Protein AF-0000000081334387 (afdb_homodimer)

Sequence (678 aa):
MIPQARALGAFYGLALGDALGMPTQSLSREQVQQRFGTITTLEDAGSDQPIAPNMPAGSITDDTEQAILVGELLVEGQGKIEPGVLAQRLIDWEAVMRAKGSQDLLGPSTKRAIDMVLAGHTPQESGRFGTTNGAAMRITPVGIAADVREPAQFIQAVIQACQVTHNTTLGISSAAAVAAVVSAGINGADLGEALNIGTQIARQAQGHGHWVAGGRISTRISWARTLSVGSGDQALFADLLYELIGTSVASQESVVVSFALAQQVAVGDMNAFEALCLAASLGGDTDTIAAILGAMLGACLGMQCWPEAMIEQVKRVNGLDLQPLVQGLLKIRQAPLPHMIPQARALGAFYGLALGDALGMPTQSLSREQVQQRFGTITTLEDAGSDQPIAPNMPAGSITDDTEQAILVGELLVEGQGKIEPGVLAQRLIDWEAVMRAKGSQDLLGPSTKRAIDMVLAGHTPQESGRFGTTNGAAMRITPVGIAADVREPAQFIQAVIQACQVTHNTTLGISSAAAVAAVVSAGINGADLGEALNIGTQIARQAQGHGHWVAGGRISTRISWARTLSVGSGDQALFADLLYELIGTSVASQESVVVSFALAQQVAVGDMNAFEALCLAASLGGDTDTIAAILGAMLGACLGMQCWPEAMIEQVKRVNGLDLQPLVQGLLKIRQAPLPH

Foldseek 3Di:
DALLLLLCQQLLLLLLLLQLQVQQAQHALVVLCVPPNFRQAFQFRDQVRPQDHGAGGLEGACLNVLLLVLLVQCLVVLRAHDLVVNLVSLVVVVVVCVVVVGPPRDDPQNVQLNVCVVVPDDLQPSQQPAQFCSLQSNLLLLLLQAACVPVVVSLVSSCRSRRRRHQELNHSLLNQLLSQLLNVLSVQDALVVSNVRSLVSSVVSSPTGHYDDDDRQSVLLVVLLPDDDPQPPVVVNLCCLPPPLHCERGSSRLSSSLSSLSSCCRVPSDALSRSSRSLSSSHYRSSSSSSSNSSSNSSNPGNVSDDPVSSVVSCVSHVDDCSVSSVSSNVSNPDPDDD/DALLLLLCQQLLLLLLLLQLQVQQAQHALVVLCVPPNFRQAFQFRDQVRPQDHGAGGLEGACLNVLLLVLLVQCLVVLRAHDLVVNLVSLVVVVVVCVVVVGPPRDDPQNVQLNVCVVVPDDLQPSQQPAQFCSLQSNLLLLLLQAACVPLVVSLVSSCRSRRRRHQELNRSLLNQLLSQLLNVLSVQDALVVSNVSSLVSSVVSSPTGHYDDDDRQSVLLVVLLPDDDPQPPLVVNLCCLPPPLHCERGSSRLSSSLSSLSSCCRVPSDQLSRSSRSLSSSHYRSSSSSSSNSSSNSSNPGNVSDDPVSSVVSCVSHVDDCSVSSVSSNVSNPDDDDD

InterPro domains:
  IPR005502 ADP-ribosylation/Crystallin J1 [PF03747] (9-308)
  IPR036705 ADP-ribosylation/Crystallin J1 superfamily [G3DSA:1.10.4080.10] (4-331)
  IPR036705 ADP-ribosylation/Crystallin J1 superfamily [SSF101478] (4-331)
  IPR050792 ADP-ribosylglycohydrolase-like [PTHR16222] (4-315)

Organism: NCBI:txid2813360

Radius of gyration: 25.05 Å; Cα contacts (8 Å, |Δi|>4): 1599; chains: 2; bounding box: 57×74×57 Å

Nearest PDB structures (foldseek):
  2woc-assembly3_C  TM=8.599E-01  e=6.377E-13  Rhodospirillum rubrum
  2woe-assembly3_C  TM=8.646E-01  e=2.860E-12  Rhodospirillum rubrum
  3o5t-assembly1_A  TM=8.499E-01  e=1.320E-12  Azospirillum brasilense
  6hh4-assembly2_B  TM=7.533E-01  e=2.250E-10  Latimeria chalumnae
  6g1p-assembly1_A  TM=7.304E-01  e=6.403E-10  Latimeria chalumnae

pLDDT: mean 95.75, std 7.08, range [42.75, 99.0]

Secondary structure (DSSP, 8-state):
--HHHHHHHHHHHHHHHHHHHGGGTTB-HHHHHHHHSS--S--PPPTT-SSSTTPPTT---HHHHHHHHHHHHHHHTTT---HHHHHHHHHHHHHHHHHTT--S-S-HHHHHHHHHHHTT--HHHHTTT--BTHHHHT-HHHHHHS-TTSHHHHHHHHHHHHTTT--BHHHHHHHHHHHHHHHHHHTT--HHHHHHHHHHHHHHHTTSSB---S--HHHHHHHHTT---STT-HHHHHHIIIIII--SSBHHHHHHHHHHHHHHHHTTSS-HHHHHHHHHHS-BSHHHHHHHHHHHHHHHH-GGGS-HHHHHHHHHHHT---HHHHHHHHHHHHSPP--/--HHHHHHHHHHHHHHHHHHHGGGTTB-HHHHHHHHSS--S--PPPTT-SSSTTPPTT---HHHHHHHHHHHHHHHTTT---HHHHHHHHHHHHHHHHHTT--S-S-HHHHHHHHHHHTT--HHHHTTT--BTHHHHT-HHHHHHS-TTSHHHHHHHHHHHHTTT--BHHHHHHHHHHHHHHHHHHTT--HHHHHHHHHHHHHHHTTSSB---S--HHHHHHHHTT---STT-HHHHHHIIIIII--SSBHHHHHHHHHHHHHHHHTTSS-HHHHHHHHHHS-BSHHHHHHHHHHHHHHHH-GGGS-HHHHHHHHHHHT---HHHHHHHHHHHHSPP--

Structure (mmCIF, N/CA/C/O backbone):
data_AF-0000000081334387-model_v1
#
loop_
_entity.id
_entity.type
_entity.pdbx_description
1 polymer 'ADP-ribosylglycohydrolase family protein'
#
loop_
_atom_site.group_PDB
_atom_site.id
_atom_site.type_symbol
_atom_site.label_atom_id
_atom_site.label_alt_id
_atom_site.label_comp_id
_atom_site.label_asym_id
_atom_site.label_entity_id
_atom_site.label_seq_id
_atom_site.pdbx_PDB_ins_code
_atom_site.Cartn_x
_atom_site.Cartn_y
_atom_site.Cartn_z
_atom_site.occupancy
_atom_site.B_iso_or_equiv
_atom_site.auth_seq_id
_atom_site.auth_comp_id
_atom_site.auth_asym_id
_atom_site.auth_atom_id
_atom_site.pdbx_PDB_model_num
ATOM 1 N N . MET A 1 1 ? 4.277 38.281 3.23 1 86.94 1 MET A N 1
ATOM 2 C CA . MET A 1 1 ? 3.693 37.594 4.387 1 86.94 1 MET A CA 1
ATOM 3 C C . MET A 1 1 ? 4.777 37.188 5.379 1 86.94 1 MET A C 1
ATOM 5 O O . MET A 1 1 ? 5.836 36.719 4.98 1 86.94 1 MET A O 1
ATOM 9 N N . ILE A 1 2 ? 4.5 37.406 6.652 1 90.62 2 ILE A N 1
ATOM 10 C CA . ILE A 1 2 ? 5.523 37.156 7.656 1 90.62 2 ILE A CA 1
ATOM 11 C C . ILE A 1 2 ? 5.5 35.656 8.047 1 90.62 2 ILE A C 1
ATOM 13 O O . ILE A 1 2 ? 4.473 35 7.902 1 90.62 2 ILE A O 1
ATOM 17 N N . PRO A 1 3 ? 6.621 35.125 8.469 1 94.44 3 PRO A N 1
ATOM 18 C CA . PRO A 1 3 ? 6.73 33.719 8.812 1 94.44 3 PRO A CA 1
ATOM 19 C C . PRO A 1 3 ? 5.668 33.25 9.812 1 94.44 3 PRO A C 1
ATOM 21 O O . PRO A 1 3 ? 5.16 32.156 9.719 1 94.44 3 PRO A O 1
ATOM 24 N N . GLN A 1 4 ? 5.32 34.094 10.703 1 95.75 4 GLN A N 1
ATOM 25 C CA . GLN A 1 4 ? 4.328 33.75 11.711 1 95.75 4 GLN A CA 1
ATOM 26 C C . GLN A 1 4 ? 2.975 33.438 11.07 1 95.75 4 GLN A C 1
ATOM 28 O O . GLN A 1 4 ? 2.299 32.5 11.453 1 95.75 4 GLN A O 1
ATOM 33 N N . ALA A 1 5 ? 2.551 34.281 10.164 1 96.56 5 ALA A N 1
ATOM 34 C CA . ALA A 1 5 ? 1.28 34.094 9.477 1 96.56 5 ALA A CA 1
ATOM 35 C C . ALA A 1 5 ? 1.291 32.781 8.672 1 96.56 5 ALA A C 1
ATOM 37 O O . ALA A 1 5 ? 0.27 32.094 8.57 1 96.56 5 ALA A O 1
ATOM 38 N N . ARG A 1 6 ? 2.443 32.438 8.062 1 98.38 6 ARG A N 1
ATOM 39 C CA . ARG A 1 6 ? 2.6 31.219 7.297 1 98.38 6 ARG A CA 1
ATOM 40 C C . ARG A 1 6 ? 2.588 30 8.211 1 98.38 6 ARG A C 1
ATOM 42 O O . ARG A 1 6 ? 1.948 28.984 7.902 1 98.38 6 ARG A O 1
ATOM 49 N N . ALA A 1 7 ? 3.299 30.141 9.312 1 98.81 7 ALA A N 1
ATOM 50 C CA . ALA A 1 7 ? 3.354 29.047 10.273 1 98.81 7 ALA A CA 1
ATOM 51 C C . ALA A 1 7 ? 1.979 28.766 10.875 1 98.81 7 ALA A C 1
ATOM 53 O O . ALA A 1 7 ? 1.582 27.609 11.039 1 98.81 7 ALA A O 1
ATOM 54 N N . LEU A 1 8 ? 1.28 29.859 11.227 1 98.75 8 LEU A N 1
ATOM 55 C CA . LEU A 1 8 ? -0.081 29.703 11.727 1 98.75 8 LEU A CA 1
ATOM 56 C C . LEU A 1 8 ? -0.999 29.156 10.648 1 98.75 8 LEU A C 1
ATOM 58 O O . LEU A 1 8 ? -1.873 28.328 10.93 1 98.75 8 LEU A O 1
ATOM 62 N N . GLY A 1 9 ? -0.82 29.641 9.391 1 98.81 9 GLY A N 1
ATOM 63 C CA . GLY A 1 9 ? -1.567 29.078 8.273 1 98.81 9 GLY A CA 1
ATOM 64 C C . GLY A 1 9 ? -1.376 27.594 8.102 1 98.81 9 GLY A C 1
ATOM 65 O O . GLY A 1 9 ? -2.332 26.859 7.812 1 98.81 9 GLY A O 1
ATOM 66 N N . ALA A 1 10 ? -0.132 27.141 8.289 1 98.94 10 ALA A N 1
ATOM 67 C CA . ALA A 1 10 ? 0.186 25.719 8.164 1 98.94 10 ALA A CA 1
ATOM 68 C C . ALA A 1 10 ? -0.495 24.906 9.266 1 98.94 10 ALA A C 1
ATOM 70 O O . ALA A 1 10 ? -1.16 23.906 8.984 1 98.94 10 ALA A O 1
ATOM 71 N N . PHE A 1 11 ? -0.316 25.328 10.508 1 98.94 11 PHE A N 1
ATOM 72 C CA . PHE A 1 11 ? -0.766 24.531 11.641 1 98.94 11 PHE A CA 1
ATOM 73 C C . PHE A 1 11 ? -2.285 24.562 11.75 1 98.94 11 PHE A C 1
ATOM 75 O O . PHE A 1 11 ? -2.914 23.531 12.008 1 98.94 11 PHE A O 1
ATOM 82 N N . TYR A 1 12 ? -2.912 25.734 11.578 1 98.94 12 TYR A N 1
ATOM 83 C CA . TYR A 1 12 ? -4.371 25.797 11.578 1 98.94 12 TYR A CA 1
ATOM 84 C C . TYR A 1 12 ? -4.945 25.156 10.32 1 98.94 12 TYR A C 1
ATOM 86 O O . TYR A 1 12 ? -6.051 24.625 10.344 1 98.94 12 TYR A O 1
ATOM 94 N N . GLY A 1 13 ? -4.195 25.234 9.18 1 98.94 13 GLY A N 1
ATOM 95 C CA . GLY A 1 13 ? -4.602 24.484 8 1 98.94 13 GLY A CA 1
ATOM 96 C C . GLY A 1 13 ? -4.645 22.984 8.234 1 98.94 13 GLY A C 1
ATOM 97 O O . GLY A 1 13 ? -5.559 22.312 7.762 1 98.94 13 GLY A O 1
ATOM 98 N N . LEU A 1 14 ? -3.607 22.453 8.93 1 98.94 14 LEU A N 1
ATOM 99 C CA . LEU A 1 14 ? -3.605 21.047 9.344 1 98.94 14 LEU A CA 1
ATOM 100 C C . LEU A 1 14 ? -4.855 20.719 10.156 1 98.94 14 LEU A C 1
ATOM 102 O O . LEU A 1 14 ? -5.547 19.75 9.867 1 98.94 14 LEU A O 1
ATOM 106 N N . ALA A 1 15 ? -5.148 21.562 11.117 1 98.94 15 ALA A N 1
ATOM 107 C CA . ALA A 1 15 ? -6.289 21.328 12 1 98.94 15 ALA A CA 1
ATOM 108 C C . ALA A 1 15 ? -7.605 21.406 11.234 1 98.94 15 ALA A C 1
ATOM 110 O O . ALA A 1 15 ? -8.523 20.625 11.477 1 98.94 15 ALA A O 1
ATOM 111 N N . LEU A 1 16 ? -7.715 22.422 10.375 1 98.94 16 LEU A N 1
ATOM 112 C CA . LEU A 1 16 ? -8.93 22.578 9.586 1 98.94 16 LEU A CA 1
ATOM 113 C C . LEU A 1 16 ? -9.148 21.375 8.68 1 98.94 16 LEU A C 1
ATOM 115 O O . LEU A 1 16 ? -10.258 20.844 8.594 1 98.94 16 LEU A O 1
ATOM 119 N N . GLY A 1 17 ? -8.102 20.953 7.93 1 98.94 17 GLY A N 1
ATOM 120 C CA . GLY A 1 17 ? -8.203 19.766 7.105 1 98.94 17 GLY A CA 1
ATOM 121 C C . GLY A 1 17 ? -8.602 18.531 7.891 1 98.94 17 GLY A C 1
ATOM 122 O O . GLY A 1 17 ? -9.469 17.766 7.465 1 98.94 17 GLY A O 1
ATOM 123 N N . ASP A 1 18 ? -7.953 18.359 9.055 1 98.81 18 ASP A N 1
ATOM 124 C CA . ASP A 1 18 ? -8.258 17.266 9.984 1 98.81 18 ASP A CA 1
ATOM 125 C C . ASP A 1 18 ? -9.742 17.266 10.352 1 98.81 18 ASP A C 1
ATOM 127 O O . ASP A 1 18 ? -10.422 16.25 10.211 1 98.81 18 ASP A O 1
ATOM 131 N N . ALA A 1 19 ? -10.195 18.406 10.703 1 98.81 19 ALA A N 1
ATOM 132 C CA . ALA A 1 19 ? -11.57 18.547 11.156 1 98.81 19 ALA A CA 1
ATOM 133 C C . ALA A 1 19 ? -12.555 18.328 10.016 1 98.81 19 ALA A C 1
ATOM 135 O O . ALA A 1 19 ? -13.641 17.766 10.211 1 98.81 19 ALA A O 1
ATOM 136 N N . LEU A 1 20 ? -12.273 18.812 8.828 1 98.88 20 LEU A N 1
ATOM 137 C CA . LEU A 1 20 ? -13.133 18.625 7.664 1 98.88 20 LEU A CA 1
ATOM 138 C C . LEU A 1 20 ? -13.234 17.141 7.309 1 98.88 20 LEU A C 1
ATOM 140 O O . LEU A 1 20 ? -14.297 16.672 6.891 1 98.88 20 LEU A O 1
ATOM 144 N N . GLY A 1 21 ? -12.109 16.438 7.457 1 98.75 21 GLY A N 1
ATOM 145 C CA . GLY A 1 21 ? -12.062 15.047 7.047 1 98.75 21 GLY A CA 1
ATOM 146 C C . GLY A 1 21 ? -12.461 14.086 8.148 1 98.75 21 GLY A C 1
ATOM 147 O O . GLY A 1 21 ? -12.648 12.891 7.906 1 98.75 21 GLY A O 1
ATOM 148 N N . MET A 1 22 ? -12.641 14.516 9.383 1 98.12 22 MET A N 1
ATOM 149 C CA . MET A 1 22 ? -12.938 13.711 10.57 1 98.12 22 MET A CA 1
ATOM 150 C C . MET A 1 22 ? -14.242 12.938 10.391 1 98.12 22 MET A C 1
ATOM 152 O O . MET A 1 22 ? -14.281 11.719 10.586 1 98.12 22 MET A O 1
ATOM 156 N N . PRO A 1 23 ? -15.336 13.516 9.906 1 98.25 23 PRO A N 1
ATOM 157 C CA . PRO A 1 23 ? -16.594 12.773 9.844 1 98.25 23 PRO A CA 1
ATOM 158 C C . PRO A 1 23 ? -16.578 11.672 8.781 1 98.25 23 PRO A C 1
ATOM 160 O O . PRO A 1 23 ? -17.344 10.711 8.875 1 98.25 23 PRO A O 1
ATOM 163 N N . THR A 1 24 ? -15.695 11.812 7.789 1 98.44 24 THR A N 1
ATOM 164 C CA . THR A 1 24 ? -15.75 10.914 6.645 1 98.44 24 THR A CA 1
ATOM 165 C C . THR A 1 24 ? -14.609 9.898 6.695 1 98.44 24 THR A C 1
ATOM 167 O O . THR A 1 24 ? -14.531 9 5.855 1 98.44 24 THR A O 1
ATOM 170 N N . GLN A 1 25 ? -13.711 10.039 7.68 1 97.56 25 GLN A N 1
ATOM 171 C CA . GLN A 1 25 ? -12.555 9.148 7.723 1 97.56 25 GLN A CA 1
ATOM 172 C C . GLN A 1 25 ? -12.992 7.688 7.809 1 97.56 25 GLN A C 1
ATOM 174 O O . GLN A 1 25 ? -13.977 7.367 8.477 1 97.56 25 GLN A O 1
ATOM 179 N N . SER A 1 26 ? -12.312 6.766 7.059 1 96.25 26 SER A N 1
ATOM 180 C CA . SER A 1 26 ? -12.484 5.316 7.047 1 96.25 26 SER A CA 1
ATOM 181 C C . SER A 1 26 ? -13.805 4.918 6.402 1 96.25 26 SER A C 1
ATOM 183 O O . SER A 1 26 ? -14.203 3.752 6.465 1 96.25 26 SER A O 1
ATOM 185 N N . LEU A 1 27 ? -14.547 5.887 5.844 1 97.56 27 LEU A N 1
ATOM 186 C CA . LEU A 1 27 ? -15.719 5.559 5.035 1 97.56 27 LEU A CA 1
ATOM 187 C C . LEU A 1 27 ? -15.336 5.398 3.566 1 97.56 27 LEU A C 1
ATOM 189 O O . LEU A 1 27 ? -14.406 6.051 3.086 1 97.56 27 LEU A O 1
ATOM 193 N N . SER A 1 28 ? -16.047 4.52 2.879 1 97.44 28 SER A N 1
ATOM 194 C CA . SER A 1 28 ? -15.891 4.438 1.432 1 97.44 28 SER A CA 1
ATOM 195 C C . SER A 1 28 ? -16.406 5.695 0.746 1 97.44 28 SER A C 1
ATOM 197 O O . SER A 1 28 ? -17.188 6.457 1.335 1 97.44 28 SER A O 1
ATOM 199 N N . ARG A 1 29 ? -15.969 5.914 -0.414 1 96.94 29 ARG A N 1
ATOM 200 C CA . ARG A 1 29 ? -16.438 7.059 -1.188 1 96.94 29 ARG A CA 1
ATOM 201 C C . ARG A 1 29 ? -17.953 7.023 -1.345 1 96.94 29 ARG A C 1
ATOM 203 O O . ARG A 1 29 ? -18.609 8.062 -1.289 1 96.94 29 ARG A O 1
ATOM 210 N N . GLU A 1 30 ? -18.516 5.863 -1.576 1 96.25 30 GLU A N 1
ATOM 211 C CA . GLU A 1 30 ? -19.969 5.699 -1.706 1 96.25 30 GLU A CA 1
ATOM 212 C C . GLU A 1 30 ? -20.688 6.105 -0.423 1 96.25 30 GLU A C 1
ATOM 214 O O . GLU A 1 30 ? -21.719 6.773 -0.47 1 96.25 30 GLU A O 1
ATOM 219 N N . GLN A 1 31 ? -20.172 5.727 0.691 1 97.19 31 GLN A N 1
ATOM 220 C CA . GLN A 1 31 ? -20.75 6.09 1.979 1 97.19 31 GLN A CA 1
ATOM 221 C C . GLN A 1 31 ? -20.688 7.598 2.207 1 97.19 31 GLN A C 1
ATOM 223 O O . GLN A 1 31 ? -21.641 8.195 2.719 1 97.19 31 GLN A O 1
ATOM 228 N N . VAL A 1 32 ? -19.578 8.203 1.827 1 98.19 32 VAL A N 1
ATOM 229 C CA . VAL A 1 32 ? -19.406 9.648 1.978 1 98.19 32 VAL A CA 1
ATOM 230 C C . VA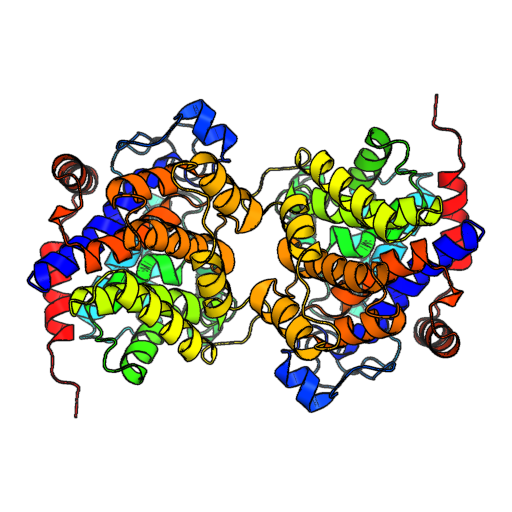L A 1 32 ? -20.438 10.375 1.127 1 98.19 32 VAL A C 1
ATOM 232 O O . VAL A 1 32 ? -21.094 11.312 1.598 1 98.19 32 VAL A O 1
ATOM 235 N N . GLN A 1 33 ? -20.562 9.953 -0.099 1 97.25 33 GLN A N 1
ATOM 236 C CA . GLN A 1 33 ? -21.516 10.562 -1.009 1 97.25 33 GLN A CA 1
ATOM 237 C C . GLN A 1 33 ? -22.953 10.422 -0.479 1 97.25 33 GLN A C 1
ATOM 239 O O . GLN A 1 33 ? -23.734 11.359 -0.552 1 97.25 33 GLN A O 1
ATOM 244 N N . GLN A 1 34 ? -23.281 9.289 0.038 1 97.06 34 GLN A N 1
ATOM 245 C CA . GLN A 1 34 ? -24.625 9.008 0.531 1 97.06 34 GLN A CA 1
ATOM 246 C C . GLN A 1 34 ? -24.938 9.836 1.771 1 97.06 34 GLN A C 1
ATOM 248 O O . GLN A 1 34 ? -26.062 10.336 1.923 1 97.06 34 GLN A O 1
ATOM 253 N N . ARG A 1 35 ? -23.984 9.992 2.584 1 96.31 35 ARG A N 1
ATOM 254 C CA . ARG A 1 35 ? -24.234 10.586 3.895 1 96.31 35 ARG A CA 1
ATOM 255 C C . ARG A 1 35 ? -24.062 12.102 3.857 1 96.31 35 ARG A C 1
ATOM 257 O O . ARG A 1 35 ? -24.766 12.828 4.566 1 96.31 35 ARG A O 1
ATOM 264 N N . PHE A 1 36 ? -23.094 12.508 3.031 1 97.44 36 PHE A N 1
ATOM 265 C CA . PHE A 1 36 ? -22.703 13.906 3.137 1 97.44 36 PHE A CA 1
ATOM 266 C C . PHE A 1 36 ? -22.781 14.594 1.778 1 97.44 36 PHE A C 1
ATOM 268 O O . PHE A 1 36 ? -22.828 15.82 1.7 1 97.44 36 PHE A O 1
ATOM 275 N N . GLY A 1 37 ? -22.891 13.773 0.671 1 96.44 37 GLY A N 1
ATOM 276 C CA . GLY A 1 37 ? -22.625 14.352 -0.637 1 96.44 37 GLY A CA 1
ATOM 277 C C . GLY A 1 37 ? -21.203 14.828 -0.802 1 96.44 37 GLY A C 1
ATOM 278 O O . GLY A 1 37 ? -20.281 14.023 -0.964 1 96.44 37 GLY A O 1
ATOM 279 N N . THR A 1 38 ? -21.016 16.109 -0.663 1 96.56 38 THR A N 1
ATOM 280 C CA . THR A 1 38 ? -19.688 16.719 -0.679 1 96.56 38 THR A CA 1
ATOM 281 C C . THR A 1 38 ? -19.453 17.531 0.585 1 96.56 38 THR A C 1
ATOM 283 O O . THR A 1 38 ? -20.359 18.266 1.036 1 96.56 38 THR A O 1
ATOM 286 N N . ILE A 1 39 ? -18.312 17.375 1.142 1 98.5 39 ILE A N 1
ATOM 287 C CA . ILE A 1 39 ? -17.969 18.156 2.32 1 98.5 39 ILE A CA 1
ATOM 288 C C . ILE A 1 39 ? -17.609 19.578 1.902 1 98.5 39 ILE A C 1
ATOM 290 O O . ILE A 1 39 ? -16.656 19.797 1.142 1 98.5 39 ILE A O 1
ATOM 294 N N . THR A 1 40 ? -18.359 20.547 2.318 1 98.25 40 THR A N 1
ATOM 295 C CA . THR A 1 40 ? -18.062 21.938 2.018 1 98.25 40 THR A CA 1
ATOM 296 C C . THR A 1 40 ? -18.047 22.781 3.295 1 98.25 40 THR A C 1
ATOM 298 O O . THR A 1 40 ? -17.828 23.984 3.246 1 98.25 40 THR A O 1
ATOM 301 N N . THR A 1 41 ? -18.344 22.141 4.414 1 98.56 41 THR A N 1
ATOM 302 C CA . THR A 1 41 ? -18.312 22.75 5.734 1 98.56 41 THR A CA 1
ATOM 303 C C . THR A 1 41 ? -17.953 21.734 6.809 1 98.56 41 THR A C 1
ATOM 305 O O . THR A 1 41 ? -17.766 20.547 6.508 1 98.56 41 THR A O 1
ATOM 308 N N . LEU A 1 42 ? -17.797 22.203 8.008 1 98.81 42 LEU A N 1
ATOM 309 C CA . LEU A 1 42 ? -17.547 21.297 9.125 1 98.81 42 LEU A CA 1
ATOM 310 C C . LEU A 1 42 ? -18.812 20.5 9.484 1 98.81 42 LEU A C 1
ATOM 312 O O . LEU A 1 42 ? -19.891 21.078 9.609 1 98.81 42 LEU A O 1
ATOM 316 N N . GLU A 1 43 ? -18.703 19.203 9.531 1 98.69 43 GLU A N 1
ATOM 317 C CA . GLU A 1 43 ? -19.844 18.328 9.766 1 98.69 43 GLU A CA 1
ATOM 318 C C . GLU A 1 43 ? -19.641 17.484 11.016 1 98.69 43 GLU A C 1
ATOM 320 O O . GLU A 1 43 ? -18.5 17.141 11.359 1 98.69 43 GLU A O 1
ATOM 325 N N . ASP A 1 44 ? -20.75 17.125 11.633 1 98.19 44 ASP A N 1
ATOM 326 C CA . ASP A 1 44 ? -20.734 16.141 12.711 1 98.19 44 ASP A CA 1
ATOM 327 C C . ASP A 1 44 ? -20.406 14.75 12.18 1 98.19 44 ASP A C 1
ATOM 329 O O . ASP A 1 44 ? -20.781 14.406 11.055 1 98.19 44 ASP A O 1
ATOM 333 N N . ALA A 1 45 ? -19.703 14 12.992 1 96.31 45 ALA A N 1
ATOM 334 C CA . ALA A 1 45 ? -19.594 12.57 12.695 1 96.31 45 ALA A CA 1
ATOM 335 C C . ALA A 1 45 ? -20.844 11.828 13.133 1 96.31 45 ALA A C 1
ATOM 337 O O . ALA A 1 45 ? -21.422 12.117 14.188 1 96.31 45 ALA A O 1
ATOM 338 N N . GLY A 1 46 ? -21.328 10.992 12.312 1 94.62 46 GLY A N 1
ATOM 339 C CA . GLY A 1 46 ? -22.484 10.172 12.664 1 94.62 46 GLY A CA 1
ATOM 340 C C . GLY A 1 46 ? -22.172 9.164 13.758 1 94.62 46 GLY A C 1
ATOM 341 O O . GLY A 1 46 ? -21.016 8.898 14.062 1 94.62 46 GLY A O 1
ATOM 342 N N . SER A 1 47 ? -23.234 8.523 14.344 1 94.12 47 SER A N 1
ATOM 343 C CA . SER A 1 47 ? -23.109 7.543 15.422 1 94.12 47 SER A CA 1
ATOM 344 C C . SER A 1 47 ? -22.422 6.27 14.93 1 94.12 47 SER A C 1
ATOM 346 O O . SER A 1 47 ? -21.828 5.535 15.727 1 94.12 47 SER A O 1
ATOM 348 N N . ASP A 1 48 ? -22.469 6.07 13.688 1 92.5 48 ASP A N 1
ATOM 349 C CA . ASP A 1 48 ? -21.922 4.84 13.117 1 92.5 48 ASP A CA 1
ATOM 350 C C . ASP A 1 48 ? -20.547 5.078 12.508 1 92.5 48 ASP A C 1
ATOM 352 O O . ASP A 1 48 ? -20.016 4.207 11.828 1 92.5 48 ASP A O 1
ATOM 356 N N . GLN A 1 49 ? -20.031 6.281 12.703 1 93.5 49 GLN A N 1
ATOM 357 C CA . GLN A 1 49 ? -18.672 6.523 12.234 1 93.5 49 GLN A CA 1
ATOM 358 C C . GLN A 1 49 ? -17.672 5.586 12.914 1 93.5 49 GLN A C 1
ATOM 360 O O . GLN A 1 49 ? -17.641 5.504 14.148 1 93.5 49 GLN A O 1
ATOM 365 N N . PRO A 1 50 ? -16.859 4.93 12.195 1 90.06 50 PRO A N 1
ATOM 366 C CA . PRO A 1 50 ? -16.078 3.816 12.742 1 90.06 50 PRO A CA 1
ATOM 367 C C . PRO A 1 50 ? -15 4.277 13.719 1 90.06 50 PRO A C 1
ATOM 369 O O . PRO A 1 50 ? -14.648 3.539 14.648 1 90.06 50 PRO A O 1
ATOM 372 N N . ILE A 1 51 ? -14.477 5.426 13.578 1 89.38 51 ILE A N 1
ATOM 373 C CA . ILE A 1 51 ? -13.305 5.855 14.344 1 89.38 51 ILE A CA 1
ATOM 374 C C . ILE A 1 51 ? -13.711 6.945 15.336 1 89.38 51 ILE A C 1
ATOM 376 O O . ILE A 1 51 ? -13.242 6.969 16.469 1 89.38 51 ILE A O 1
ATOM 380 N N . ALA A 1 52 ? -14.578 7.836 14.852 1 88.75 52 ALA A N 1
ATOM 381 C CA . ALA A 1 52 ? -14.938 9.023 15.617 1 88.75 52 ALA A CA 1
ATOM 382 C C . ALA A 1 52 ? -16.453 9.148 15.758 1 88.75 52 ALA A C 1
ATOM 384 O O . ALA A 1 52 ? -17.031 10.164 15.375 1 88.75 52 ALA A O 1
ATOM 385 N N . PRO A 1 53 ? -17.062 8.18 16.375 1 92.19 53 PRO A N 1
ATOM 386 C CA . PRO A 1 53 ? -18.516 8.227 16.484 1 92.19 53 PRO A CA 1
ATOM 387 C C . PRO A 1 53 ? -19 9.414 17.312 1 92.19 53 PRO A C 1
ATOM 389 O O . PRO A 1 53 ? -18.516 9.641 18.422 1 92.19 53 PRO A O 1
ATOM 392 N N . ASN A 1 54 ? -19.875 10.219 16.734 1 93.88 54 ASN A N 1
ATOM 393 C CA . ASN A 1 54 ? -20.641 11.273 17.406 1 93.88 54 ASN A CA 1
ATOM 394 C C . ASN A 1 54 ? -19.766 12.484 17.719 1 93.88 54 ASN A C 1
ATOM 396 O O . ASN A 1 54 ? -20.125 13.312 18.547 1 93.88 54 ASN A O 1
ATOM 400 N N . MET A 1 55 ? -18.641 12.586 17.078 1 95.19 55 MET A N 1
ATOM 401 C CA . MET A 1 55 ? -17.812 13.766 17.297 1 95.19 55 MET A CA 1
ATOM 402 C C . MET A 1 55 ? -18.422 15 16.656 1 95.19 55 MET A C 1
ATOM 404 O O . MET A 1 55 ? -18.891 14.945 15.508 1 95.19 55 MET A O 1
ATOM 408 N N . PRO A 1 56 ? -18.438 16.094 17.359 1 97.5 56 PRO A N 1
ATOM 409 C CA . PRO A 1 56 ? -19.062 17.312 16.828 1 97.5 56 PRO A CA 1
ATOM 410 C C . PRO A 1 56 ? -18.266 17.922 15.672 1 97.5 56 PRO A C 1
ATOM 412 O O . PRO A 1 56 ? -17.062 17.734 15.578 1 97.5 56 PRO A O 1
ATOM 415 N N . ALA A 1 57 ? -18.969 18.703 14.859 1 98.56 57 ALA A N 1
ATOM 416 C CA . ALA A 1 57 ? -18.359 19.453 13.758 1 98.56 57 ALA A CA 1
ATOM 417 C C . ALA A 1 57 ? -17.219 20.328 14.25 1 98.56 57 ALA A C 1
ATOM 419 O O . ALA A 1 57 ? -17.359 21.047 15.242 1 98.56 57 ALA A O 1
ATOM 420 N N . GLY A 1 58 ? -16.031 20.156 13.594 1 98.56 58 GLY A N 1
ATOM 421 C CA . GLY A 1 58 ? -14.875 20.969 13.953 1 98.56 58 GLY A CA 1
ATOM 422 C C . GLY A 1 58 ? -13.883 20.234 14.836 1 98.56 58 GLY A C 1
ATOM 423 O O . GLY A 1 58 ? -12.812 20.766 15.141 1 98.56 58 GLY A O 1
ATOM 424 N N . SER A 1 59 ? -14.203 18.969 15.195 1 97.75 59 SER A N 1
ATOM 425 C CA . SER A 1 59 ? -13.32 18.203 16.062 1 97.75 59 SER A CA 1
ATOM 426 C C . SER A 1 59 ? -12.07 17.75 15.312 1 97.75 59 SER A C 1
ATOM 428 O O . SER A 1 59 ? -12.148 17.344 14.148 1 97.75 59 SER A O 1
ATOM 430 N N . ILE A 1 60 ? -10.977 17.812 16 1 97.31 60 ILE A N 1
ATOM 431 C CA . ILE A 1 60 ? -9.719 17.328 15.453 1 97.31 60 ILE A CA 1
ATOM 432 C C . ILE A 1 60 ? -9.508 15.867 15.875 1 97.31 60 ILE A C 1
ATOM 434 O O . ILE A 1 60 ? -10.211 15.359 16.75 1 97.31 60 ILE A O 1
ATOM 438 N N . THR A 1 61 ? -8.648 15.18 15.234 1 95.62 61 THR A N 1
ATOM 439 C CA . THR A 1 61 ? -8.32 13.781 15.5 1 95.62 61 THR A CA 1
ATOM 440 C C . THR A 1 61 ? -6.859 13.648 15.922 1 95.62 61 THR A C 1
ATOM 442 O O . THR A 1 61 ? -6.254 14.602 16.406 1 95.62 61 THR A O 1
ATOM 445 N N . ASP A 1 62 ? -6.281 12.414 15.844 1 95.56 62 ASP A N 1
ATOM 446 C CA . ASP A 1 62 ? -4.887 12.164 16.203 1 95.56 62 ASP A CA 1
ATOM 447 C C . ASP A 1 62 ? -3.941 12.961 15.297 1 95.56 62 ASP A C 1
ATOM 449 O O . ASP A 1 62 ? -2.838 13.312 15.719 1 95.56 62 ASP A O 1
ATOM 453 N N . ASP A 1 63 ? -4.395 13.367 14.117 1 97.44 63 ASP A N 1
ATOM 454 C CA . ASP A 1 63 ? -3.545 14.117 13.195 1 97.44 63 ASP A CA 1
ATOM 455 C C . ASP A 1 63 ? -3.053 15.414 13.82 1 97.44 63 ASP A C 1
ATOM 457 O O . ASP A 1 63 ? -1.849 15.672 13.867 1 97.44 63 ASP A O 1
ATOM 461 N N . THR A 1 64 ? -3.973 16.203 14.258 1 98.38 64 THR A N 1
ATOM 462 C CA . THR A 1 64 ? -3.621 17.469 14.875 1 98.38 64 THR A CA 1
ATOM 463 C C . THR A 1 64 ? -3.049 17.266 16.266 1 98.38 64 THR A C 1
ATOM 465 O O . THR A 1 64 ? -2.078 17.906 16.656 1 98.38 64 THR A O 1
ATOM 468 N N . GLU A 1 65 ? -3.658 16.375 17.047 1 96.94 65 GLU A N 1
ATOM 469 C CA . GLU A 1 65 ? -3.223 16.141 18.422 1 96.94 65 GLU A CA 1
ATOM 470 C C . GLU A 1 65 ? -1.766 15.688 18.469 1 96.94 65 GLU A C 1
ATOM 472 O O . GLU A 1 65 ? -0.992 16.156 19.297 1 96.94 65 GLU A O 1
ATOM 477 N N . GLN A 1 66 ? -1.43 14.781 17.625 1 97.56 66 GLN A N 1
ATOM 478 C CA . GLN A 1 66 ? -0.052 14.305 17.641 1 97.56 66 GLN A CA 1
ATOM 479 C C . GLN A 1 66 ? 0.897 15.336 17.031 1 97.56 66 GLN A C 1
ATOM 481 O O . GLN A 1 66 ? 2.072 15.398 17.406 1 97.56 66 GLN A O 1
ATOM 486 N N . ALA A 1 67 ? 0.448 16.156 16.078 1 98.75 67 ALA A N 1
ATOM 487 C CA . ALA A 1 67 ? 1.273 17.266 15.602 1 98.75 67 ALA A CA 1
ATOM 488 C C . ALA A 1 67 ? 1.599 18.219 16.75 1 98.75 67 ALA A C 1
ATOM 490 O O . ALA A 1 67 ? 2.732 18.703 16.859 1 98.75 67 ALA A O 1
ATOM 491 N N . ILE A 1 68 ? 0.58 18.516 17.578 1 98.75 68 ILE A N 1
ATOM 492 C CA . ILE A 1 68 ? 0.786 19.359 18.734 1 98.75 68 ILE A CA 1
ATOM 493 C C . ILE A 1 68 ? 1.803 18.719 19.672 1 98.75 68 ILE A C 1
ATOM 495 O O . ILE A 1 68 ? 2.719 19.375 20.172 1 98.75 68 ILE A O 1
ATOM 499 N N . LEU A 1 69 ? 1.651 17.406 19.891 1 98.19 69 LEU A N 1
ATOM 500 C CA . LEU A 1 69 ? 2.566 16.656 20.75 1 98.19 69 LEU A CA 1
ATOM 501 C C . LEU A 1 69 ? 4 16.781 20.25 1 98.19 69 LEU A C 1
ATOM 503 O O . LEU A 1 69 ? 4.914 17.062 21.031 1 98.19 69 LEU A O 1
ATOM 507 N N . VAL A 1 70 ? 4.234 16.625 18.969 1 98.75 70 VAL A N 1
ATOM 508 C CA . VAL A 1 70 ? 5.562 16.75 18.375 1 98.75 70 VAL A CA 1
ATOM 509 C C . VAL A 1 70 ? 6.078 18.172 18.531 1 98.75 70 VAL A C 1
ATOM 511 O O . VAL A 1 70 ? 7.25 18.391 18.859 1 98.75 70 VAL A O 1
ATOM 514 N N . GLY A 1 71 ? 5.195 19.156 18.281 1 98.88 71 GLY A N 1
ATOM 515 C CA . GLY A 1 71 ? 5.57 20.547 18.5 1 98.88 71 GLY A CA 1
ATOM 516 C C . GLY A 1 71 ? 6.027 20.828 19.922 1 98.88 71 GLY A C 1
ATOM 517 O O . GLY A 1 71 ? 7.031 21.516 20.125 1 98.88 71 GLY A O 1
ATOM 518 N N . GLU A 1 72 ? 5.289 20.312 20.859 1 98.75 72 GLU A N 1
ATOM 519 C CA . GLU A 1 72 ? 5.645 20.484 22.266 1 98.75 72 GLU A CA 1
ATOM 520 C C . GLU A 1 72 ? 7.008 19.875 22.578 1 98.75 72 GLU A C 1
ATOM 522 O O . GLU A 1 72 ? 7.816 20.469 23.297 1 98.75 72 GLU A O 1
ATOM 527 N N . LEU A 1 73 ? 7.215 18.719 22.062 1 98.62 73 LEU A N 1
ATOM 528 C CA . LEU A 1 73 ? 8.492 18.047 22.266 1 98.62 73 LEU A CA 1
ATOM 529 C C . LEU A 1 73 ? 9.641 18.875 21.688 1 98.62 73 LEU A C 1
ATOM 531 O O . LEU A 1 73 ? 10.711 18.953 22.297 1 98.62 73 LEU A O 1
ATOM 535 N N . LEU A 1 74 ? 9.461 19.438 20.531 1 98.62 74 LEU A N 1
ATOM 536 C CA . LEU A 1 74 ? 10.484 20.281 19.906 1 98.62 74 LEU A CA 1
ATOM 537 C C . LEU A 1 74 ? 10.789 21.5 20.781 1 98.62 74 LEU A C 1
ATOM 539 O O . LEU A 1 74 ? 11.953 21.828 21 1 98.62 74 LEU A O 1
ATOM 543 N N . VAL A 1 75 ? 9.727 22.172 21.25 1 98.31 75 VAL A N 1
ATOM 544 C CA . VAL A 1 75 ? 9.906 23.359 22.047 1 98.31 75 VAL A CA 1
ATOM 545 C C . VAL A 1 75 ? 10.594 23 23.375 1 98.31 75 VAL A C 1
ATOM 547 O O . VAL A 1 75 ? 11.57 23.656 23.766 1 98.31 75 VAL A O 1
ATOM 550 N N . GLU A 1 76 ? 10.133 21.938 24 1 97.94 76 GLU A N 1
ATOM 551 C CA . GLU A 1 76 ? 10.703 21.469 25.266 1 97.94 76 GLU A CA 1
ATOM 552 C C . GLU A 1 76 ? 12.164 21.062 25.078 1 97.94 76 GLU A C 1
ATOM 554 O O . GLU A 1 76 ? 12.992 21.297 25.969 1 97.94 76 GLU A O 1
ATOM 559 N N . GLY A 1 77 ? 12.445 20.484 23.984 1 97.25 77 GLY A N 1
ATOM 560 C CA . GLY A 1 77 ? 13.773 19.953 23.719 1 97.25 77 GLY A CA 1
ATOM 561 C C . GLY A 1 77 ? 14.664 20.922 22.969 1 97.25 77 GLY A C 1
ATOM 562 O O . GLY A 1 77 ? 15.781 20.578 22.578 1 97.25 77 GLY A O 1
ATOM 563 N N . GLN A 1 78 ? 14.211 22.109 22.734 1 96.44 78 GLN A N 1
ATOM 564 C CA . GLN A 1 78 ? 14.969 23.141 22.031 1 96.44 78 GLN A CA 1
ATOM 565 C C . GLN A 1 78 ? 15.438 22.656 20.656 1 96.44 78 GLN A C 1
ATOM 567 O O . GLN A 1 78 ? 16.609 22.766 20.328 1 96.44 78 GLN A O 1
ATOM 572 N N . GLY A 1 79 ? 14.539 22 20 1 96.69 79 GLY A N 1
ATOM 573 C CA . GLY A 1 79 ? 14.789 21.609 18.625 1 96.69 79 GLY A CA 1
ATOM 574 C C . GLY A 1 79 ? 15.141 20.141 18.484 1 96.69 79 GLY A C 1
ATOM 575 O O . GLY A 1 79 ? 15.281 19.641 17.359 1 96.69 79 GLY A O 1
ATOM 576 N N . LYS A 1 80 ? 15.203 19.516 19.578 1 96.75 80 LYS A N 1
ATOM 577 C CA . LYS A 1 80 ? 15.555 18.094 19.547 1 96.75 80 LYS A CA 1
ATOM 578 C C . LYS A 1 80 ? 14.453 17.234 20.156 1 96.75 80 LYS A C 1
ATOM 580 O O . LYS A 1 80 ? 13.789 17.656 21.109 1 96.75 80 LYS A O 1
ATOM 585 N N . ILE A 1 81 ? 14.258 16.094 19.531 1 97.69 81 ILE A N 1
ATOM 586 C CA . ILE A 1 81 ? 13.289 15.141 20.062 1 97.69 81 ILE A CA 1
ATOM 587 C C . ILE A 1 81 ? 14.016 13.883 20.547 1 97.69 81 ILE A C 1
ATOM 589 O O . ILE A 1 81 ? 14.664 13.188 19.766 1 97.69 81 ILE A O 1
ATOM 593 N N . GLU A 1 82 ? 13.938 13.609 21.844 1 96.44 82 GLU A N 1
ATOM 594 C CA . GLU A 1 82 ? 14.477 12.375 22.406 1 96.44 82 GLU A CA 1
ATOM 595 C C . GLU A 1 82 ? 13.547 11.195 22.141 1 96.44 82 GLU A C 1
ATOM 597 O O . GLU A 1 82 ? 12.367 11.234 22.5 1 96.44 82 GLU A O 1
ATOM 602 N N . PRO A 1 83 ? 14.094 10.141 21.562 1 95.88 83 PRO A N 1
ATOM 603 C CA . PRO A 1 83 ? 13.234 9.031 21.156 1 95.88 83 PRO A CA 1
ATOM 604 C C . PRO A 1 83 ? 12.445 8.43 22.312 1 95.88 83 PRO A C 1
ATOM 606 O O . PRO A 1 83 ? 11.266 8.109 22.172 1 95.88 83 PRO A O 1
ATOM 609 N N . GLY A 1 84 ? 13.094 8.266 23.391 1 95.88 84 GLY A N 1
ATOM 610 C CA . GLY A 1 84 ? 12.414 7.707 24.547 1 95.88 84 GLY A CA 1
ATOM 611 C C . GLY A 1 84 ? 11.258 8.57 25.031 1 95.88 84 GLY A C 1
ATOM 612 O O . GLY A 1 84 ? 10.219 8.047 25.453 1 95.88 84 GLY A O 1
ATOM 613 N N . VAL A 1 85 ? 11.422 9.891 25.016 1 97 85 VAL A N 1
ATOM 614 C CA . VAL A 1 85 ? 10.383 10.82 25.453 1 97 85 VAL A CA 1
ATOM 615 C C . VAL A 1 85 ? 9.219 10.797 24.469 1 97 85 VAL A C 1
ATOM 617 O O . VAL A 1 85 ? 8.055 10.82 24.875 1 97 85 VAL A O 1
ATOM 620 N N . LEU A 1 86 ? 9.547 10.773 23.203 1 96.88 86 LEU A N 1
ATOM 621 C CA . LEU A 1 86 ? 8.492 10.672 22.203 1 96.88 86 LEU A CA 1
ATOM 622 C C . LEU A 1 86 ? 7.664 9.406 22.406 1 96.88 86 LEU A C 1
ATOM 624 O O . LEU A 1 86 ? 6.434 9.453 22.375 1 96.88 86 LEU A O 1
ATOM 628 N N . ALA A 1 87 ? 8.352 8.266 22.562 1 96.56 87 ALA A N 1
ATOM 629 C CA . ALA A 1 87 ? 7.66 6.996 22.797 1 96.56 87 ALA A CA 1
ATOM 630 C C . ALA A 1 87 ? 6.727 7.09 24 1 96.56 87 ALA A C 1
ATOM 632 O O . ALA A 1 87 ? 5.562 6.688 23.922 1 96.56 87 ALA A O 1
ATOM 633 N N . GLN A 1 88 ? 7.234 7.645 25.031 1 96.25 88 GLN A N 1
ATOM 634 C CA . GLN A 1 88 ? 6.457 7.746 26.266 1 96.25 88 GLN A CA 1
ATOM 635 C C . GLN A 1 88 ? 5.258 8.672 26.078 1 96.25 88 GLN A C 1
ATOM 637 O O . GLN A 1 88 ? 4.164 8.383 26.578 1 96.25 88 GLN A O 1
ATOM 642 N N . ARG A 1 89 ? 5.469 9.773 25.422 1 96.69 89 ARG A N 1
ATOM 643 C CA . ARG A 1 89 ? 4.383 10.719 25.203 1 96.69 89 ARG A CA 1
ATOM 644 C C . ARG A 1 89 ? 3.275 10.094 24.359 1 96.69 89 ARG A C 1
ATOM 646 O O . ARG A 1 89 ? 2.096 10.398 24.547 1 96.69 89 ARG A O 1
ATOM 653 N N . LEU A 1 90 ? 3.633 9.305 23.344 1 95.5 90 LEU A N 1
ATOM 654 C CA . LEU A 1 90 ? 2.646 8.617 22.516 1 95.5 90 LEU A CA 1
ATOM 655 C C . LEU A 1 90 ? 1.875 7.59 23.344 1 95.5 90 LEU A C 1
ATOM 657 O O . LEU A 1 90 ? 0.662 7.441 23.172 1 95.5 90 LEU A O 1
ATOM 661 N N . ILE A 1 91 ? 2.568 6.867 24.188 1 94.19 91 ILE A N 1
ATOM 662 C CA . ILE A 1 91 ? 1.942 5.887 25.078 1 94.19 91 ILE A CA 1
ATOM 663 C C . ILE A 1 91 ? 0.951 6.59 26 1 94.19 91 ILE A C 1
ATOM 665 O O . ILE A 1 91 ? -0.182 6.129 26.172 1 94.19 91 ILE A O 1
ATOM 669 N N . ASP A 1 92 ? 1.408 7.703 26.609 1 95.19 92 ASP A N 1
ATOM 670 C CA . ASP A 1 92 ? 0.555 8.469 27.516 1 95.19 92 ASP A CA 1
ATOM 671 C C . ASP A 1 92 ? -0.676 9.008 26.781 1 95.19 92 ASP A C 1
ATOM 673 O O . ASP A 1 92 ? -1.779 9 27.328 1 95.19 92 ASP A O 1
ATOM 677 N N . TRP A 1 93 ? -0.449 9.508 25.594 1 93.25 93 TRP A N 1
ATOM 678 C CA . TRP A 1 93 ? -1.547 10.016 24.781 1 93.25 93 TRP A CA 1
ATOM 679 C C . TRP A 1 93 ? -2.592 8.938 24.531 1 93.25 93 TRP A C 1
ATOM 681 O O . TRP A 1 93 ? -3.793 9.18 24.656 1 93.25 93 TRP A O 1
ATOM 691 N N . GLU A 1 94 ? -2.184 7.75 24.125 1 89.69 94 GLU A N 1
ATOM 692 C CA . GLU A 1 94 ? -3.094 6.637 23.875 1 89.69 94 GLU A CA 1
ATOM 693 C C . GLU A 1 94 ? -3.879 6.27 25.125 1 89.69 94 GLU A C 1
ATOM 695 O O . GLU A 1 94 ? -5.066 5.941 25.047 1 89.69 94 GLU A O 1
ATOM 700 N N . ALA A 1 95 ? -3.201 6.277 26.219 1 89.19 95 ALA A N 1
ATOM 701 C CA . ALA A 1 95 ? -3.842 5.934 27.484 1 89.19 95 ALA A CA 1
ATOM 702 C C . ALA A 1 95 ? -4.957 6.918 27.812 1 89.19 95 ALA A C 1
ATOM 704 O O . ALA A 1 95 ? -6.02 6.523 28.297 1 89.19 95 ALA A O 1
ATOM 705 N N . VAL A 1 96 ? -4.699 8.156 27.578 1 88.56 96 VAL A N 1
ATOM 706 C CA . VAL A 1 96 ? -5.684 9.203 27.844 1 88.56 96 VAL A CA 1
ATOM 707 C C . VAL A 1 96 ? -6.887 9.031 26.922 1 88.56 96 VAL A C 1
ATOM 709 O O . VAL A 1 96 ? -8.031 9.18 27.344 1 88.56 96 VAL A O 1
ATOM 712 N N . MET A 1 97 ? -6.625 8.727 25.656 1 85 97 MET A N 1
ATOM 713 C CA . MET A 1 97 ? -7.703 8.555 24.688 1 85 97 MET A CA 1
ATOM 714 C C . MET A 1 97 ? -8.547 7.328 25.031 1 85 97 MET A C 1
ATOM 716 O O . MET A 1 97 ? -9.773 7.355 24.891 1 85 97 MET A O 1
ATOM 720 N N . ARG A 1 98 ? -7.926 6.215 25.391 1 82.38 98 ARG A N 1
ATOM 721 C CA . ARG A 1 98 ? -8.633 5.008 25.812 1 82.38 98 ARG A CA 1
ATOM 722 C C . ARG A 1 98 ? -9.547 5.285 27 1 82.38 98 ARG A C 1
ATOM 724 O O . ARG A 1 98 ? -10.656 4.762 27.062 1 82.38 98 ARG A O 1
ATOM 731 N N . ALA A 1 99 ? -9.086 6.125 27.891 1 82.75 99 ALA A N 1
ATOM 732 C CA . ALA A 1 99 ? -9.852 6.477 29.078 1 82.75 99 ALA A CA 1
ATOM 733 C C . ALA A 1 99 ? -11.094 7.285 28.719 1 82.75 99 ALA A C 1
ATOM 735 O O . ALA A 1 99 ? -12.117 7.199 29.406 1 82.75 99 ALA A O 1
ATOM 736 N N . LYS A 1 100 ? -10.992 7.961 27.672 1 79.06 100 LYS A N 1
ATOM 737 C CA . LYS A 1 100 ? -12.125 8.766 27.203 1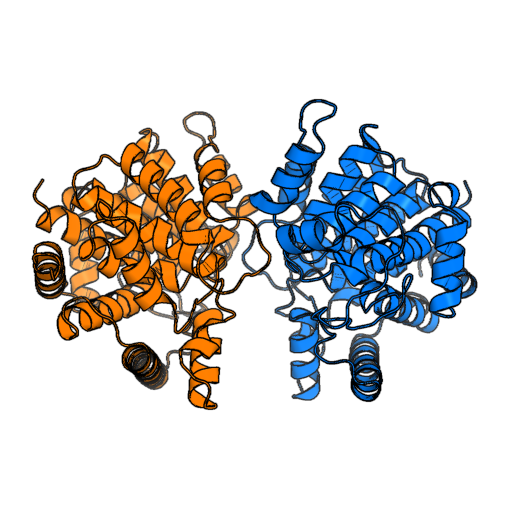 79.06 100 LYS A CA 1
ATOM 738 C C . LYS A 1 100 ? -13.078 7.926 26.359 1 79.06 100 LYS A C 1
ATOM 740 O O . LYS A 1 100 ? -14.062 8.445 25.828 1 79.06 100 LYS A O 1
ATOM 74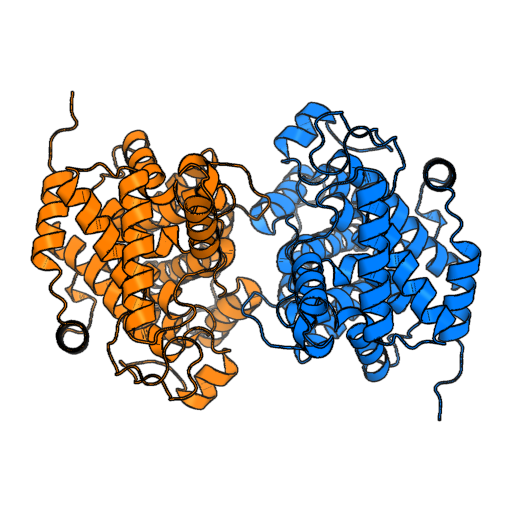5 N N . GLY A 1 101 ? -12.75 6.621 26.203 1 72.19 101 GLY A N 1
ATOM 746 C CA . GLY A 1 101 ? -13.648 5.727 25.484 1 72.19 101 GLY A CA 1
ATOM 747 C C . GLY A 1 101 ? -13.305 5.586 24.016 1 72.19 101 GLY A C 1
ATOM 748 O O . GLY A 1 101 ? -14.031 4.934 23.266 1 72.19 101 GLY A O 1
ATOM 749 N N . SER A 1 102 ? -12.297 6.289 23.656 1 68.62 102 SER A N 1
ATOM 750 C CA . SER A 1 102 ? -11.898 6.18 22.25 1 68.62 102 SER A CA 1
ATOM 751 C C . SER A 1 102 ? -11.094 4.906 22 1 68.62 102 SER A C 1
ATOM 753 O O . SER A 1 102 ? -10.227 4.551 22.797 1 68.62 102 SER A O 1
ATOM 755 N N . GLN A 1 103 ? -11.633 4.02 21.031 1 62.53 103 GLN A N 1
ATOM 756 C CA . GLN A 1 103 ? -10.914 2.805 20.672 1 62.53 103 GLN A CA 1
ATOM 757 C C . GLN A 1 103 ? -10.258 2.938 19.312 1 62.53 103 GLN A C 1
ATOM 759 O O . GLN A 1 103 ? -10.68 3.752 18.484 1 62.53 103 GLN A O 1
ATOM 764 N N . ASP A 1 104 ? -9.016 2.428 19.047 1 60.22 104 ASP A N 1
ATOM 765 C CA . ASP A 1 104 ? -8.352 2.234 17.766 1 60.22 104 ASP A CA 1
ATOM 766 C C . ASP A 1 104 ? -7.895 3.568 17.172 1 60.22 104 ASP A C 1
ATOM 768 O O . ASP A 1 104 ? -8.164 3.863 16.016 1 60.22 104 ASP A O 1
ATOM 772 N N . LEU A 1 105 ? -7.281 4.309 18.031 1 74.94 105 LEU A N 1
ATOM 773 C CA . LEU A 1 105 ? -6.98 5.688 17.656 1 74.94 105 LEU A CA 1
ATOM 774 C C . LEU A 1 105 ? -5.629 5.785 16.953 1 74.94 105 LEU A C 1
ATOM 776 O O . LEU A 1 105 ? -5.43 6.645 16.094 1 74.94 105 LEU A O 1
ATOM 780 N N . LEU A 1 106 ? -4.867 4.805 17.266 1 85.81 106 LEU A N 1
ATOM 781 C CA . LEU A 1 106 ? -3.545 4.848 16.656 1 85.81 106 LEU A CA 1
ATOM 782 C C . LEU A 1 106 ? -3.543 4.117 15.32 1 85.81 106 LEU A C 1
ATOM 784 O O . LEU A 1 106 ? -4.168 3.061 15.18 1 85.81 106 LEU A O 1
ATOM 788 N N . GLY A 1 107 ? -2.908 4.766 14.344 1 90.19 107 GLY A N 1
ATOM 789 C CA . GLY A 1 107 ? -2.684 4.035 13.102 1 90.19 107 GLY A CA 1
ATOM 790 C C . GLY A 1 107 ? -1.854 2.779 13.297 1 90.19 107 GLY A C 1
ATOM 791 O O . GLY A 1 107 ? -1.192 2.615 14.32 1 90.19 107 GLY A O 1
ATOM 792 N N . PRO A 1 108 ? -1.876 1.902 12.344 1 91.56 108 PRO A N 1
ATOM 793 C CA . PRO A 1 108 ? -1.267 0.576 12.469 1 91.56 108 PRO A CA 1
ATOM 794 C C . PRO A 1 108 ? 0.232 0.64 12.758 1 91.56 108 PRO A C 1
ATOM 796 O O . PRO A 1 108 ? 0.74 -0.125 13.586 1 91.56 108 PRO A O 1
ATOM 799 N N . SER A 1 109 ? 0.999 1.537 12.117 1 94.69 109 SER A N 1
ATOM 800 C CA . SER A 1 109 ? 2.439 1.627 12.328 1 94.69 109 SER A CA 1
ATOM 801 C C . SER A 1 109 ? 2.766 2.123 13.734 1 94.69 109 SER A C 1
ATOM 803 O O . SER A 1 109 ? 3.652 1.582 14.398 1 94.69 109 SER A O 1
ATOM 805 N N . THR A 1 110 ? 2.082 3.129 14.156 1 94.94 110 THR A N 1
ATOM 806 C CA . THR A 1 110 ? 2.316 3.68 15.492 1 94.94 110 THR A CA 1
ATOM 807 C C . THR A 1 110 ? 1.9 2.684 16.562 1 94.94 110 THR A C 1
ATOM 809 O O . THR A 1 110 ? 2.6 2.518 17.562 1 94.94 110 THR A O 1
ATOM 812 N N . LYS A 1 111 ? 0.791 2.027 16.391 1 92.69 111 LYS A N 1
ATOM 813 C CA . LYS A 1 111 ? 0.324 1.024 17.344 1 92.69 111 LYS A CA 1
ATOM 814 C C . LYS A 1 111 ? 1.346 -0.098 17.5 1 92.69 111 LYS A C 1
ATOM 816 O O . LYS A 1 111 ? 1.669 -0.493 18.625 1 92.69 111 LYS A O 1
ATOM 821 N N . ARG A 1 112 ? 1.829 -0.575 16.406 1 93.69 112 ARG A N 1
ATOM 822 C CA . ARG A 1 112 ? 2.834 -1.632 16.438 1 93.69 112 ARG A CA 1
ATOM 823 C C . ARG A 1 112 ? 4.09 -1.17 17.172 1 93.69 112 ARG A C 1
ATOM 825 O O . ARG A 1 112 ? 4.664 -1.923 17.969 1 93.69 112 ARG A O 1
ATOM 832 N N . ALA A 1 113 ? 4.531 0.021 16.891 1 96.06 113 ALA A N 1
ATOM 833 C CA . ALA A 1 113 ? 5.734 0.567 17.516 1 96.06 113 ALA A CA 1
ATOM 834 C C . ALA A 1 113 ? 5.566 0.677 19.031 1 96.06 113 ALA A C 1
ATOM 836 O O . ALA A 1 113 ? 6.469 0.308 19.781 1 96.06 113 ALA A O 1
ATOM 837 N N . ILE A 1 114 ? 4.426 1.183 19.469 1 93.88 114 ILE A N 1
ATOM 838 C CA . ILE A 1 114 ? 4.156 1.359 20.891 1 93.88 114 ILE A CA 1
ATOM 839 C C . ILE A 1 114 ? 4.094 -0.003 21.578 1 93.88 114 ILE A C 1
ATOM 841 O O . ILE A 1 114 ? 4.641 -0.178 22.672 1 93.88 114 ILE A O 1
ATOM 845 N N . ASP A 1 115 ? 3.463 -0.984 20.906 1 93.88 115 ASP A N 1
ATOM 846 C CA . ASP A 1 115 ? 3.422 -2.344 21.438 1 93.88 115 ASP A CA 1
ATOM 847 C C . ASP A 1 115 ? 4.828 -2.906 21.609 1 93.88 115 ASP A C 1
ATOM 849 O O . ASP A 1 115 ? 5.109 -3.592 22.594 1 93.88 115 ASP A O 1
ATOM 853 N N . MET A 1 116 ? 5.719 -2.627 20.703 1 95.69 116 MET A N 1
ATOM 854 C CA . MET A 1 116 ? 7.094 -3.104 20.781 1 95.69 116 MET A CA 1
ATOM 855 C C . MET A 1 116 ? 7.84 -2.441 21.938 1 95.69 116 MET A C 1
ATOM 857 O O . MET A 1 116 ? 8.57 -3.109 22.672 1 95.69 116 MET A O 1
ATOM 861 N N . VAL A 1 117 ? 7.633 -1.17 22.078 1 95.44 117 VAL A N 1
ATOM 862 C CA . VAL A 1 117 ? 8.266 -0.455 23.188 1 95.44 117 VAL A CA 1
ATOM 863 C C . VAL A 1 117 ? 7.781 -1.024 24.516 1 95.44 117 VAL A C 1
ATOM 865 O O . VAL A 1 117 ? 8.578 -1.265 25.422 1 95.44 117 VAL A O 1
ATOM 868 N N . LEU A 1 118 ? 6.492 -1.271 24.641 1 94.38 118 LEU A N 1
ATOM 869 C CA . LEU A 1 118 ? 5.895 -1.812 25.859 1 94.38 118 LEU A CA 1
ATOM 870 C C . LEU A 1 118 ? 6.387 -3.232 26.125 1 94.38 118 LEU A C 1
ATOM 872 O O . LEU A 1 118 ? 6.469 -3.666 27.266 1 94.38 118 LEU A O 1
ATOM 876 N N . ALA A 1 119 ? 6.75 -3.9 25.047 1 95.69 119 ALA A N 1
ATOM 877 C CA . ALA A 1 119 ? 7.27 -5.262 25.141 1 95.69 119 ALA A CA 1
ATOM 878 C C . ALA A 1 119 ? 8.766 -5.254 25.469 1 95.69 119 ALA A C 1
ATOM 880 O O . ALA A 1 119 ? 9.383 -6.312 25.578 1 95.69 119 ALA A O 1
ATOM 881 N N . GLY A 1 120 ? 9.43 -4.105 25.516 1 95.44 120 GLY A N 1
ATOM 882 C CA . GLY A 1 120 ? 10.797 -4.016 26 1 95.44 120 GLY A CA 1
ATOM 883 C C . GLY A 1 120 ? 11.797 -3.715 24.906 1 95.44 120 GLY A C 1
ATOM 884 O O . GLY A 1 120 ? 13 -3.635 25.156 1 95.44 120 GLY A O 1
ATOM 885 N N . HIS A 1 121 ? 11.32 -3.494 23.688 1 95.81 121 HIS A N 1
ATOM 886 C CA . HIS A 1 121 ? 12.227 -3.146 22.609 1 95.81 121 HIS A CA 1
ATOM 887 C C . HIS A 1 121 ? 12.672 -1.689 22.703 1 95.81 121 HIS A C 1
ATOM 889 O O . HIS A 1 121 ? 11.977 -0.867 23.297 1 95.81 121 HIS A O 1
ATOM 895 N N . THR A 1 122 ? 13.797 -1.383 22.094 1 94.56 122 THR A N 1
ATOM 896 C CA . THR A 1 122 ? 14.289 -0.011 22.094 1 94.56 122 THR A CA 1
ATOM 897 C C . THR A 1 122 ? 13.516 0.838 21.078 1 94.56 122 THR A C 1
ATOM 899 O O . THR A 1 122 ? 12.922 0.308 20.141 1 94.56 122 THR A O 1
ATOM 902 N N . PRO A 1 123 ? 13.539 2.125 21.25 1 90 123 PRO A N 1
ATOM 903 C CA . PRO A 1 123 ? 12.891 3.02 20.297 1 90 123 PRO A CA 1
ATOM 904 C C . PRO A 1 123 ? 13.469 2.895 18.891 1 90 123 PRO A C 1
ATOM 906 O O . PRO A 1 123 ? 12.758 3.115 17.906 1 90 123 PRO A O 1
ATOM 909 N N . GLN A 1 124 ? 14.695 2.551 18.781 1 86.94 124 GLN A N 1
ATOM 910 C CA . GLN A 1 124 ? 15.32 2.373 17.469 1 86.94 124 GLN A CA 1
ATOM 911 C C . GLN A 1 124 ? 14.773 1.133 16.766 1 86.94 124 GLN A C 1
ATOM 913 O O . GLN A 1 124 ? 14.648 1.114 15.539 1 86.94 124 GLN A O 1
ATOM 918 N N . GLU A 1 125 ? 14.352 0.189 17.547 1 93.38 125 GLU A N 1
ATOM 919 C CA . GLU A 1 125 ? 13.828 -1.064 17.016 1 93.38 125 GLU A CA 1
ATOM 920 C C . GLU A 1 125 ? 12.336 -0.955 16.719 1 93.38 125 GLU A C 1
ATOM 922 O O . GLU A 1 125 ? 11.836 -1.601 15.789 1 93.38 125 GLU A O 1
ATOM 927 N N . SER A 1 126 ? 11.703 -0.146 17.422 1 95.19 126 SER A N 1
ATOM 928 C CA . SER A 1 126 ? 10.242 -0.116 17.375 1 95.19 126 SER A CA 1
ATOM 929 C C . SER A 1 126 ? 9.75 0.473 16.062 1 95.19 126 SER A C 1
ATOM 931 O O . SER A 1 126 ? 8.656 0.146 15.602 1 95.19 126 SER A O 1
ATOM 933 N N . GLY A 1 127 ? 10.562 1.303 15.453 1 95 127 GLY A N 1
ATOM 934 C CA . GLY A 1 127 ? 10.133 1.982 14.242 1 95 127 GLY A CA 1
ATOM 935 C C . GLY A 1 127 ? 10.445 1.207 12.977 1 95 127 GLY A C 1
ATOM 936 O O . GLY A 1 127 ? 10.125 1.655 11.875 1 95 127 GLY A O 1
ATOM 937 N N . ARG A 1 128 ? 10.945 0.045 13.07 1 94.62 128 ARG A N 1
ATOM 938 C CA . ARG A 1 128 ? 11.578 -0.654 11.961 1 94.62 128 ARG A CA 1
ATOM 939 C C . ARG A 1 128 ? 10.547 -1.052 10.906 1 94.62 128 ARG A C 1
ATOM 941 O O . ARG A 1 128 ? 10.898 -1.318 9.758 1 94.62 128 ARG A O 1
ATOM 948 N N . PHE A 1 129 ? 9.219 -0.92 11.219 1 92.38 129 PHE A N 1
ATOM 949 C CA . PHE A 1 129 ? 8.234 -1.46 10.281 1 92.38 129 PHE A CA 1
ATOM 950 C C . PHE A 1 129 ? 7.234 -0.389 9.875 1 92.38 129 PHE A C 1
ATOM 952 O O . PHE A 1 129 ? 6.254 -0.681 9.188 1 92.38 129 PHE A O 1
ATOM 959 N N . GLY A 1 130 ? 7.41 0.802 10.32 1 96.94 130 GLY A N 1
ATOM 960 C CA . GLY A 1 130 ? 6.414 1.835 10.102 1 96.94 130 GLY A CA 1
ATOM 961 C C . GLY A 1 130 ? 6.461 2.422 8.703 1 96.94 130 GLY A C 1
ATOM 962 O O . GLY A 1 130 ? 7.402 3.139 8.352 1 96.94 130 GLY A O 1
ATOM 963 N N . THR A 1 131 ? 5.355 2.123 7.898 1 97.38 131 THR A N 1
ATOM 964 C CA . THR A 1 131 ? 5.332 2.607 6.523 1 97.38 131 THR A CA 1
ATOM 965 C C . THR A 1 131 ? 4.125 3.514 6.289 1 97.38 131 THR A C 1
ATOM 967 O O . THR A 1 131 ? 4.004 4.133 5.234 1 97.38 131 THR A O 1
ATOM 970 N N . THR A 1 132 ? 3.199 3.592 7.258 1 98.06 132 THR A N 1
ATOM 971 C CA . THR A 1 132 ? 1.954 4.324 7.059 1 98.06 132 THR A CA 1
ATOM 972 C C . THR A 1 132 ? 2.17 5.82 7.25 1 98.06 132 THR A C 1
ATOM 974 O O . THR A 1 132 ? 3.289 6.262 7.516 1 98.06 132 THR A O 1
ATOM 977 N N . ASN A 1 133 ? 1.194 6.598 7.062 1 98.62 133 ASN A N 1
ATOM 978 C CA . ASN A 1 133 ? 1.269 8.047 6.934 1 98.62 133 ASN A CA 1
ATOM 979 C C . ASN A 1 133 ? 1.344 8.734 8.297 1 98.62 133 ASN A C 1
ATOM 981 O O . ASN A 1 133 ? 1.304 9.961 8.383 1 98.62 133 ASN A O 1
ATOM 985 N N . GLY A 1 134 ? 1.499 7.984 9.383 1 98 134 GLY A N 1
ATOM 986 C CA . GLY A 1 134 ? 1.444 8.516 10.734 1 98 134 GLY A CA 1
ATOM 987 C C . GLY A 1 134 ? 2.539 9.523 11.023 1 98 134 GLY A C 1
ATOM 988 O O . GLY A 1 134 ? 2.316 10.5 11.742 1 98 134 GLY A O 1
ATOM 989 N N . ALA A 1 135 ? 3.709 9.273 10.508 1 98.12 135 ALA A N 1
ATOM 990 C CA . ALA A 1 135 ? 4.801 10.219 10.703 1 98.12 135 ALA A CA 1
ATOM 991 C C . ALA A 1 135 ? 4.562 11.5 9.906 1 98.12 135 ALA A C 1
ATOM 993 O O . ALA A 1 135 ? 4.848 12.602 10.391 1 98.12 135 ALA A O 1
ATOM 994 N N . ALA A 1 136 ? 4.035 11.344 8.695 1 98.81 136 ALA A N 1
ATOM 995 C CA . ALA A 1 136 ? 3.803 12.492 7.824 1 98.81 136 ALA A CA 1
ATOM 996 C C . ALA A 1 136 ? 2.697 13.383 8.375 1 98.81 136 ALA A C 1
ATOM 998 O O . ALA A 1 136 ? 2.775 14.609 8.281 1 98.81 136 ALA A O 1
ATOM 999 N N . MET A 1 137 ? 1.673 12.758 8.93 1 98.56 137 MET A N 1
ATOM 1000 C CA . MET A 1 137 ? 0.51 13.531 9.352 1 98.56 137 MET A CA 1
ATOM 1001 C C . MET A 1 137 ? 0.861 14.453 10.516 1 98.56 137 MET A C 1
ATOM 1003 O O . MET A 1 137 ? 0.239 15.5 10.695 1 98.56 137 MET A O 1
ATOM 1007 N N . ARG A 1 138 ? 1.879 14.148 11.32 1 98.62 138 ARG A N 1
ATOM 1008 C CA . ARG A 1 138 ? 2.166 14.93 12.516 1 98.62 138 ARG A CA 1
ATOM 1009 C C . ARG A 1 138 ? 3.463 15.719 12.359 1 98.62 138 ARG A C 1
ATOM 1011 O O . ARG A 1 138 ? 3.998 16.25 13.336 1 98.62 138 ARG A O 1
ATOM 1018 N N . ILE A 1 139 ? 3.969 15.938 11.148 1 98.94 139 ILE A N 1
ATOM 1019 C CA . ILE A 1 139 ? 5.34 16.375 10.922 1 98.94 139 ILE A CA 1
ATOM 1020 C C . ILE A 1 139 ? 5.375 17.906 10.773 1 98.94 139 ILE A C 1
ATOM 1022 O O . ILE A 1 139 ? 6.449 18.5 10.727 1 98.94 139 ILE A O 1
ATOM 1026 N N . THR A 1 140 ? 4.242 18.562 10.703 1 98.94 140 THR A N 1
ATOM 1027 C CA . THR A 1 140 ? 4.105 20 10.422 1 98.94 140 THR A CA 1
ATOM 1028 C C . THR A 1 140 ? 4.984 20.812 11.359 1 98.94 140 THR A C 1
ATOM 1030 O O . THR A 1 140 ? 5.684 21.734 10.914 1 98.94 140 THR A O 1
ATOM 1033 N N . PRO A 1 141 ? 5.066 20.5 12.711 1 98.94 141 PRO A N 1
ATOM 1034 C CA . PRO A 1 141 ? 5.906 21.312 13.594 1 98.94 141 PRO A CA 1
ATOM 1035 C C . PRO A 1 141 ? 7.387 21.234 13.227 1 98.94 141 PRO A C 1
ATOM 1037 O O . PRO A 1 141 ? 8.117 22.219 13.406 1 98.94 141 PRO A O 1
ATOM 1040 N N . VAL A 1 142 ? 7.852 20.109 12.766 1 98.94 142 VAL A N 1
ATOM 1041 C CA . VAL A 1 142 ? 9.234 20 12.312 1 98.94 142 VAL A CA 1
ATOM 1042 C C . VAL A 1 142 ? 9.461 20.906 11.117 1 98.94 142 VAL A C 1
ATOM 1044 O O . VAL A 1 142 ? 10.492 21.594 11.023 1 98.94 142 VAL A O 1
ATOM 1047 N N . GLY A 1 143 ? 8.477 20.906 10.156 1 98.94 143 GLY A N 1
ATOM 1048 C CA . GLY A 1 143 ? 8.562 21.812 9.023 1 98.94 143 GLY A CA 1
ATOM 1049 C C . GLY A 1 143 ? 8.633 23.281 9.422 1 98.94 143 GLY A C 1
ATOM 1050 O O . GLY A 1 143 ? 9.289 24.078 8.758 1 98.94 143 GLY A O 1
ATOM 1051 N N . ILE A 1 144 ? 7.926 23.625 10.469 1 98.88 144 ILE A N 1
ATOM 1052 C CA . ILE A 1 144 ? 7.922 25 10.953 1 98.88 144 ILE A CA 1
ATOM 1053 C C . ILE A 1 144 ? 9.258 25.312 11.633 1 98.88 144 ILE A C 1
ATOM 1055 O O . ILE A 1 144 ? 9.844 26.375 11.406 1 98.88 144 ILE A O 1
ATOM 1059 N N . ALA A 1 145 ? 9.836 24.406 12.383 1 98.75 145 ALA A N 1
ATOM 1060 C CA . ALA A 1 145 ? 10.977 24.672 13.258 1 98.75 145 ALA A CA 1
ATOM 1061 C C . ALA A 1 145 ? 12.289 24.531 12.492 1 98.75 145 ALA A C 1
ATOM 1063 O O . ALA A 1 145 ? 13.281 25.188 12.828 1 98.75 145 ALA A O 1
ATOM 1064 N N . ALA A 1 146 ? 12.336 23.672 11.516 1 98.5 146 ALA A N 1
ATOM 1065 C CA . ALA A 1 146 ? 13.578 23.375 10.812 1 98.5 146 ALA A CA 1
ATOM 1066 C C . ALA A 1 146 ? 13.594 24.016 9.43 1 98.5 146 ALA A C 1
ATOM 1068 O O . ALA A 1 146 ? 12.586 23.984 8.711 1 98.5 146 ALA A O 1
ATOM 1069 N N . ASP A 1 147 ? 14.711 24.609 9.078 1 98.31 147 ASP A N 1
ATOM 1070 C CA . ASP A 1 147 ? 14.867 25.297 7.797 1 98.31 147 ASP A CA 1
ATOM 1071 C C . ASP A 1 147 ? 15.359 24.344 6.715 1 98.31 147 ASP A C 1
ATOM 1073 O O . ASP A 1 147 ? 16.469 23.828 6.797 1 98.31 147 ASP A O 1
ATOM 1077 N N . VAL A 1 148 ? 14.562 24.172 5.668 1 98.56 148 VAL A N 1
ATOM 1078 C CA . VAL A 1 148 ? 14.844 23.188 4.617 1 98.56 148 VAL A CA 1
ATOM 1079 C C . VAL A 1 148 ? 16.016 23.672 3.766 1 98.56 148 VAL A C 1
ATOM 1081 O O . VAL A 1 148 ? 16.609 22.891 3.023 1 98.56 148 VAL A O 1
ATOM 1084 N N . ARG A 1 149 ? 16.438 24.969 3.857 1 98.06 149 ARG A N 1
ATOM 1085 C CA . ARG A 1 149 ? 17.609 25.484 3.146 1 98.06 149 ARG A CA 1
ATOM 1086 C C . ARG A 1 149 ? 18.875 24.797 3.639 1 98.06 149 ARG A C 1
ATOM 1088 O O . ARG A 1 149 ? 19.922 24.859 2.973 1 98.06 149 ARG A O 1
ATOM 1095 N N . GLU A 1 150 ? 18.844 24.172 4.816 1 97.31 150 GLU A N 1
ATOM 1096 C CA . GLU A 1 150 ? 19.875 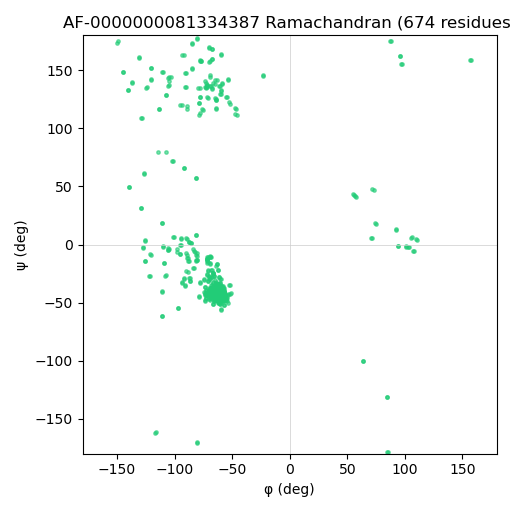23.281 5.34 1 97.31 150 GLU A CA 1
ATOM 1097 C C . GLU A 1 150 ? 19.422 21.828 5.312 1 97.31 150 GLU A C 1
ATOM 1099 O O . GLU A 1 150 ? 19.125 21.234 6.355 1 97.31 150 GLU A O 1
ATOM 1104 N N . PRO A 1 151 ? 19.484 21.188 4.199 1 97.75 151 PRO A N 1
ATOM 1105 C CA . PRO A 1 151 ? 18.797 19.922 3.967 1 97.75 151 PRO A CA 1
ATOM 1106 C C . PRO A 1 151 ? 19.266 18.812 4.898 1 97.75 151 PRO A C 1
ATOM 1108 O O . PRO A 1 151 ? 18.469 18 5.371 1 97.75 151 PRO A O 1
ATOM 1111 N N . ALA A 1 152 ? 20.578 18.688 5.148 1 97.25 152 ALA A N 1
ATOM 1112 C CA . ALA A 1 152 ? 21.094 17.625 6.004 1 97.25 152 ALA A CA 1
ATOM 1113 C C . ALA A 1 152 ? 20.531 17.734 7.418 1 97.25 152 ALA A C 1
ATOM 1115 O O . ALA A 1 152 ? 20.062 16.734 7.98 1 97.25 152 ALA A O 1
ATOM 1116 N N . GLN A 1 153 ? 20.594 18.938 7.992 1 97 153 GLN A N 1
ATOM 1117 C CA . GLN A 1 153 ? 20.047 19.172 9.328 1 97 153 GLN A CA 1
ATOM 1118 C C . GLN A 1 153 ? 18.531 18.984 9.344 1 97 153 GLN A C 1
ATOM 1120 O O . GLN A 1 153 ? 17.969 18.484 10.32 1 97 153 GLN A O 1
ATOM 1125 N N . PHE A 1 154 ? 17.953 19.5 8.32 1 98.56 154 PHE A N 1
ATOM 1126 C CA . PHE A 1 154 ? 16.5 19.375 8.18 1 98.56 154 PHE A CA 1
ATOM 1127 C C . PHE A 1 154 ? 16.078 17.922 8.203 1 98.56 154 PHE A C 1
ATOM 1129 O O . PHE A 1 154 ? 15.172 17.531 8.953 1 98.56 154 PHE A O 1
ATOM 1136 N N . ILE A 1 155 ? 16.734 17.047 7.418 1 98.75 155 ILE A N 1
ATOM 1137 C CA . ILE A 1 155 ? 16.406 15.633 7.328 1 98.75 155 ILE A CA 1
ATOM 1138 C C . ILE A 1 155 ? 16.672 14.961 8.672 1 98.75 155 ILE A C 1
ATOM 1140 O O . ILE A 1 155 ? 15.914 14.086 9.094 1 98.75 155 ILE A O 1
ATOM 1144 N N . GLN A 1 156 ? 17.703 15.375 9.352 1 98.19 156 GLN A N 1
ATOM 1145 C CA . GLN A 1 156 ? 17.984 14.82 10.672 1 98.19 156 GLN A CA 1
ATOM 1146 C C . GLN A 1 156 ? 16.844 15.141 11.648 1 98.19 156 GLN A C 1
ATOM 1148 O O . GLN A 1 156 ? 16.484 14.312 12.484 1 98.19 156 GLN A O 1
ATOM 1153 N N . ALA A 1 157 ? 16.312 16.344 11.578 1 98.44 157 ALA A N 1
ATOM 1154 C CA . ALA A 1 157 ? 15.172 16.719 12.422 1 98.44 157 ALA A CA 1
ATOM 1155 C C . ALA A 1 157 ? 13.953 15.844 12.109 1 98.44 157 ALA A C 1
ATOM 1157 O O . ALA A 1 157 ? 13.242 15.43 13.023 1 98.44 157 ALA A O 1
ATOM 1158 N N . VAL A 1 158 ? 13.719 15.57 10.859 1 98.81 158 VAL A N 1
ATOM 1159 C CA . VAL A 1 158 ? 12.617 14.711 10.438 1 98.81 158 VAL A CA 1
ATOM 1160 C C . VAL A 1 158 ? 12.82 13.305 10.984 1 98.81 158 VAL A C 1
ATOM 1162 O O . VAL A 1 158 ? 11.891 12.688 11.508 1 98.81 158 VAL A O 1
ATOM 1165 N N . ILE A 1 159 ? 14.07 12.773 10.859 1 98.38 159 ILE A N 1
ATOM 1166 C CA . ILE A 1 159 ? 14.398 11.43 11.328 1 98.38 159 ILE A CA 1
ATOM 1167 C C . ILE A 1 159 ? 14.102 11.328 12.828 1 98.38 159 ILE A C 1
ATOM 1169 O O . ILE A 1 159 ? 13.539 10.328 13.281 1 98.38 159 ILE A O 1
ATOM 1173 N N . GLN A 1 160 ? 14.406 12.328 13.602 1 97.69 160 GLN A N 1
ATOM 1174 C CA . GLN A 1 160 ? 14.188 12.312 15.039 1 97.69 160 GLN A CA 1
ATOM 1175 C C . GLN A 1 160 ? 12.703 12.203 15.375 1 97.69 160 GLN A C 1
ATOM 1177 O O . GLN A 1 160 ? 12.32 11.539 16.344 1 97.69 160 GLN A O 1
ATOM 1182 N N . ALA A 1 161 ? 11.891 12.797 14.547 1 98 161 ALA A N 1
ATOM 1183 C CA . ALA A 1 161 ? 10.453 12.781 14.766 1 98 161 ALA A CA 1
ATOM 1184 C C . ALA A 1 161 ? 9.836 11.477 14.281 1 98 161 ALA A C 1
ATOM 1186 O O . ALA A 1 161 ? 8.703 11.141 14.648 1 98 161 ALA A O 1
ATOM 1187 N N . CYS A 1 162 ? 10.57 10.656 13.492 1 97.75 162 CYS A N 1
ATOM 1188 C CA . CYS A 1 162 ? 10.016 9.477 12.836 1 97.75 162 CYS A CA 1
ATOM 1189 C C . CYS A 1 162 ? 10.531 8.203 13.484 1 97.75 162 CYS A C 1
ATOM 1191 O O . CYS A 1 162 ? 9.898 7.148 13.391 1 97.75 162 CYS A O 1
ATOM 1193 N N . GLN A 1 163 ? 11.68 8.211 14.078 1 95.75 163 GLN A N 1
ATOM 1194 C CA . GLN A 1 163 ? 12.516 7.047 14.352 1 95.75 163 GLN A CA 1
ATOM 1195 C C . GLN A 1 163 ? 11.797 6.055 15.258 1 95.75 163 GLN A C 1
ATOM 1197 O O . GLN A 1 163 ? 11.992 4.844 15.141 1 95.75 163 GLN A O 1
ATOM 1202 N N . VAL A 1 164 ? 10.891 6.484 16.109 1 96.81 164 VAL A N 1
ATOM 1203 C CA . VAL A 1 164 ? 10.25 5.605 17.078 1 96.81 164 VAL A CA 1
ATOM 1204 C C . VAL A 1 164 ? 9.172 4.773 16.391 1 96.81 164 VAL A C 1
ATOM 1206 O O . VAL A 1 164 ? 8.953 3.611 16.75 1 96.81 164 VAL A O 1
ATOM 1209 N N . THR A 1 165 ? 8.57 5.367 15.406 1 97.94 165 THR A N 1
ATOM 1210 C CA . THR A 1 165 ? 7.387 4.715 14.859 1 97.94 165 THR A CA 1
ATOM 1211 C C . THR A 1 165 ? 7.562 4.426 13.375 1 97.94 165 THR A C 1
ATOM 1213 O O . THR A 1 165 ? 6.922 3.523 12.828 1 97.94 165 THR A O 1
ATOM 1216 N N . HIS A 1 166 ? 8.32 5.133 12.703 1 98.19 166 HIS A N 1
ATOM 1217 C CA . HIS A 1 166 ? 8.398 5.082 11.242 1 98.19 166 HIS A CA 1
ATOM 1218 C C . HIS A 1 166 ? 9.844 5.18 10.773 1 98.19 166 HIS A C 1
ATOM 1220 O O . HIS A 1 166 ? 10.164 5.992 9.898 1 98.19 166 HIS A O 1
ATOM 1226 N N . ASN A 1 167 ? 10.703 4.359 11.359 1 97.88 167 ASN A N 1
ATOM 1227 C CA . ASN A 1 167 ? 12.109 4.324 10.977 1 97.88 167 ASN A CA 1
ATOM 1228 C C . ASN A 1 167 ? 12.32 3.477 9.727 1 97.88 167 ASN A C 1
ATOM 1230 O O . ASN A 1 167 ? 13.125 2.537 9.734 1 97.88 167 ASN A O 1
ATOM 1234 N N . THR A 1 168 ? 11.68 3.801 8.664 1 98 168 THR A N 1
ATOM 1235 C CA . THR A 1 168 ? 11.766 3.137 7.371 1 98 168 THR A CA 1
ATOM 1236 C C . THR A 1 168 ? 11.977 4.156 6.254 1 98 168 THR A C 1
ATOM 1238 O O . THR A 1 168 ? 11.68 5.34 6.422 1 98 168 THR A O 1
ATOM 1241 N N . THR A 1 169 ? 12.453 3.689 5.113 1 97.81 169 THR A N 1
ATOM 1242 C CA . THR A 1 169 ? 12.672 4.527 3.941 1 97.81 169 THR A CA 1
ATOM 1243 C C . THR A 1 169 ? 11.383 5.223 3.521 1 97.81 169 THR A C 1
ATOM 1245 O O . THR A 1 169 ? 11.383 6.414 3.209 1 97.81 169 THR A O 1
ATOM 1248 N N . LEU A 1 170 ? 10.242 4.496 3.578 1 98.38 170 LEU A N 1
ATOM 1249 C CA . LEU A 1 170 ? 8.961 5.047 3.162 1 98.38 170 LEU A CA 1
ATOM 1250 C C . LEU A 1 170 ? 8.445 6.059 4.18 1 98.38 170 LEU A C 1
ATOM 1252 O O . LEU A 1 170 ? 7.988 7.141 3.811 1 98.38 170 LEU A O 1
ATOM 1256 N N . GLY A 1 171 ? 8.531 5.664 5.461 1 98.44 171 GLY A N 1
ATOM 1257 C CA . GLY A 1 171 ? 8.07 6.551 6.52 1 98.44 171 GLY A CA 1
ATOM 1258 C C . GLY A 1 171 ? 8.82 7.867 6.566 1 98.44 171 GLY A C 1
ATOM 1259 O O . GLY A 1 171 ? 8.211 8.938 6.574 1 98.44 171 GLY A O 1
ATOM 1260 N N . ILE A 1 172 ? 10.117 7.809 6.52 1 98.69 172 ILE A N 1
ATOM 1261 C CA . ILE A 1 172 ? 10.969 8.984 6.641 1 98.69 172 ILE A CA 1
ATOM 1262 C C . ILE A 1 172 ? 10.844 9.844 5.383 1 98.69 172 ILE A C 1
ATOM 1264 O O . ILE A 1 172 ? 10.711 11.07 5.469 1 98.69 172 ILE A O 1
ATOM 1268 N N . SER A 1 173 ? 10.828 9.211 4.242 1 98.88 173 SER A N 1
ATOM 1269 C CA . SER A 1 173 ? 10.711 9.938 2.982 1 98.88 173 SER A CA 1
ATOM 1270 C C . SER A 1 173 ? 9.398 10.711 2.906 1 98.88 173 SER A C 1
ATOM 1272 O O . SER A 1 173 ? 9.367 11.859 2.471 1 98.88 173 SER A O 1
ATOM 1274 N N . SER A 1 174 ? 8.297 10.102 3.297 1 98.88 174 SER A N 1
ATOM 1275 C CA . SER A 1 174 ? 6.988 10.742 3.23 1 98.88 174 SER A CA 1
ATOM 1276 C C . SER A 1 174 ? 6.898 11.914 4.199 1 98.88 174 SER A C 1
ATOM 1278 O O . SER A 1 174 ? 6.387 12.984 3.85 1 98.88 174 SER A O 1
ATOM 1280 N N . ALA A 1 175 ? 7.395 11.695 5.41 1 98.94 175 ALA A N 1
ATOM 1281 C CA . ALA A 1 175 ? 7.402 12.773 6.395 1 98.94 175 ALA A CA 1
ATOM 1282 C C . ALA A 1 175 ? 8.281 13.93 5.934 1 98.94 175 ALA A C 1
ATOM 1284 O O . ALA A 1 175 ? 7.914 15.102 6.09 1 98.94 175 ALA A O 1
ATOM 1285 N N . ALA A 1 176 ? 9.406 13.602 5.379 1 98.94 176 ALA A N 1
ATOM 1286 C CA . ALA A 1 176 ? 10.336 14.617 4.887 1 98.94 176 ALA A CA 1
ATOM 1287 C C . ALA A 1 176 ? 9.711 15.445 3.771 1 98.94 176 ALA A C 1
ATOM 1289 O O . ALA A 1 176 ? 9.906 16.656 3.705 1 98.94 176 ALA A O 1
ATOM 1290 N N . ALA A 1 177 ? 8.992 14.789 2.881 1 99 177 ALA A N 1
ATOM 1291 C CA . ALA A 1 177 ? 8.32 15.492 1.786 1 99 177 ALA A CA 1
ATOM 1292 C C . ALA A 1 177 ? 7.375 16.562 2.318 1 99 177 ALA A C 1
ATOM 1294 O O . ALA A 1 177 ? 7.453 17.719 1.912 1 99 177 ALA A O 1
ATOM 1295 N N . VAL A 1 178 ? 6.52 16.188 3.215 1 99 178 VAL A N 1
ATOM 1296 C CA . VAL A 1 178 ? 5.5 17.078 3.752 1 99 178 VAL A CA 1
ATOM 1297 C C . VAL A 1 178 ? 6.164 18.203 4.543 1 99 178 VAL A C 1
ATOM 1299 O O . VAL A 1 178 ? 5.852 19.391 4.34 1 99 178 VAL A O 1
ATOM 1302 N N . ALA A 1 179 ? 7.082 17.859 5.438 1 99 179 ALA A N 1
ATOM 1303 C CA . ALA A 1 179 ? 7.785 18.844 6.242 1 99 179 ALA A CA 1
ATOM 1304 C C . ALA A 1 179 ? 8.5 19.859 5.355 1 99 179 ALA A C 1
ATOM 1306 O O . ALA A 1 179 ? 8.547 21.047 5.676 1 99 179 ALA A O 1
ATOM 1307 N N . ALA A 1 180 ? 9.062 19.359 4.289 1 99 180 ALA A N 1
ATOM 1308 C CA . ALA A 1 180 ? 9.828 20.234 3.395 1 99 180 ALA A CA 1
ATOM 1309 C C . ALA A 1 180 ? 8.93 21.25 2.711 1 99 180 ALA A C 1
ATOM 1311 O O . ALA A 1 180 ? 9.312 22.406 2.537 1 99 180 ALA A O 1
ATOM 1312 N N . VAL A 1 181 ? 7.75 20.844 2.25 1 99 181 VAL A N 1
ATOM 1313 C CA . VAL A 1 181 ? 6.816 21.797 1.648 1 99 181 VAL A CA 1
ATOM 1314 C C . VAL A 1 181 ? 6.438 22.859 2.666 1 99 181 VAL A C 1
ATOM 1316 O O . VAL A 1 181 ? 6.426 24.062 2.344 1 99 181 VAL A O 1
ATOM 1319 N N . VAL A 1 182 ? 6.156 22.438 3.879 1 98.94 182 VAL A N 1
ATOM 1320 C CA . VAL A 1 182 ? 5.797 23.375 4.941 1 98.94 182 VAL A CA 1
ATOM 1321 C C . VAL A 1 182 ? 6.953 24.359 5.184 1 98.94 182 VAL A C 1
ATOM 1323 O O . VAL A 1 182 ? 6.754 25.562 5.195 1 98.94 182 VAL A O 1
ATOM 1326 N N . SER A 1 183 ? 8.109 23.844 5.367 1 98.94 183 SER A N 1
ATOM 1327 C CA . SER A 1 183 ? 9.289 24.656 5.645 1 98.94 183 SER A CA 1
ATOM 1328 C C . SER A 1 183 ? 9.57 25.641 4.508 1 98.94 183 SER A C 1
ATOM 1330 O O . SER A 1 183 ? 9.875 26.797 4.746 1 98.94 183 SER A O 1
ATOM 1332 N N . ALA A 1 184 ? 9.492 25.156 3.281 1 98.94 184 ALA A N 1
ATOM 1333 C CA . ALA A 1 184 ? 9.695 26.016 2.119 1 98.94 184 ALA A CA 1
ATOM 1334 C C . ALA A 1 184 ? 8.648 27.125 2.07 1 98.94 184 ALA A C 1
ATOM 1336 O O . ALA A 1 184 ? 8.969 28.266 1.72 1 98.94 184 ALA A O 1
ATOM 1337 N N . GLY A 1 185 ? 7.422 26.766 2.363 1 98.88 185 GLY A N 1
ATOM 1338 C CA . GLY A 1 185 ? 6.375 27.766 2.436 1 98.88 185 GLY A CA 1
ATOM 1339 C C . GLY A 1 185 ? 6.668 28.859 3.447 1 98.88 185 GLY A C 1
ATOM 1340 O O . GLY A 1 185 ? 6.473 30.047 3.162 1 98.88 185 GLY A O 1
ATOM 1341 N N . ILE A 1 186 ? 7.145 28.5 4.566 1 98.56 186 ILE A N 1
ATOM 1342 C CA . ILE A 1 186 ? 7.469 29.453 5.621 1 98.56 186 ILE A CA 1
ATOM 1343 C C . ILE A 1 186 ? 8.594 30.375 5.152 1 98.56 186 ILE A C 1
ATOM 1345 O O . ILE A 1 186 ? 8.602 31.578 5.48 1 98.56 186 ILE A O 1
ATOM 1349 N N . ASN A 1 187 ? 9.492 29.797 4.332 1 98.25 187 ASN A N 1
ATOM 1350 C CA . ASN A 1 187 ? 10.578 30.578 3.746 1 98.25 187 ASN A CA 1
ATOM 1351 C C . ASN A 1 187 ? 10.062 31.531 2.664 1 98.25 187 ASN A C 1
ATOM 1353 O O . ASN A 1 187 ? 10.82 32.375 2.158 1 98.25 187 ASN A O 1
ATOM 1357 N N . GLY A 1 188 ? 8.828 31.391 2.203 1 98.19 188 GLY A N 1
ATOM 1358 C CA . GLY A 1 188 ? 8.258 32.312 1.229 1 98.19 188 GLY A CA 1
ATOM 1359 C C . GLY A 1 188 ? 8.164 31.703 -0.165 1 98.19 188 GLY A C 1
ATOM 1360 O O . GLY A 1 188 ? 7.766 32.406 -1.11 1 98.19 188 GLY A O 1
ATOM 1361 N N . ALA A 1 189 ? 8.461 30.453 -0.336 1 98.5 189 ALA A N 1
ATOM 1362 C CA . ALA A 1 189 ? 8.336 29.812 -1.64 1 98.5 189 ALA A CA 1
ATOM 1363 C C . ALA A 1 189 ? 6.879 29.766 -2.09 1 98.5 189 ALA A C 1
ATOM 1365 O O . ALA A 1 189 ? 5.977 29.578 -1.269 1 98.5 189 ALA A O 1
ATOM 1366 N N . ASP A 1 190 ? 6.664 29.969 -3.363 1 98.25 190 ASP A N 1
ATOM 1367 C CA . ASP A 1 190 ? 5.312 29.703 -3.846 1 98.25 190 ASP A CA 1
ATOM 1368 C C . ASP A 1 190 ? 5.008 28.203 -3.836 1 98.25 190 ASP A C 1
ATOM 1370 O O . ASP A 1 190 ? 5.914 27.391 -3.686 1 98.25 190 ASP A O 1
ATOM 1374 N N . LEU A 1 191 ? 3.787 27.891 -4.047 1 98.75 191 LEU A N 1
ATOM 1375 C CA . LEU A 1 191 ? 3.33 26.516 -3.828 1 98.75 191 LEU A CA 1
ATOM 1376 C C . LEU A 1 191 ? 4 25.562 -4.805 1 98.75 191 LEU A C 1
ATOM 1378 O O . LEU A 1 191 ? 4.414 24.469 -4.422 1 98.75 191 LEU A O 1
ATOM 1382 N N . GLY A 1 192 ? 4.051 25.906 -6.105 1 98.75 192 GLY A N 1
ATOM 1383 C CA . GLY A 1 192 ? 4.719 25.062 -7.082 1 98.75 192 GLY A CA 1
ATOM 1384 C C . GLY A 1 192 ? 6.164 24.766 -6.719 1 98.75 192 GLY A C 1
ATOM 1385 O O . GLY A 1 192 ? 6.609 23.609 -6.809 1 98.75 192 GLY A O 1
ATOM 1386 N N . GLU A 1 193 ? 6.891 25.781 -6.348 1 98.81 193 GLU A N 1
ATOM 1387 C CA . GLU A 1 193 ? 8.281 25.641 -5.93 1 98.81 193 GLU A CA 1
ATOM 1388 C C . GLU A 1 193 ? 8.391 24.797 -4.66 1 98.81 193 GLU A C 1
ATOM 1390 O O . GLU A 1 193 ? 9.281 23.953 -4.539 1 98.81 193 GLU A O 1
ATOM 1395 N N . ALA A 1 194 ? 7.539 25.031 -3.686 1 98.94 194 ALA A N 1
ATOM 1396 C CA . ALA A 1 194 ? 7.543 24.266 -2.439 1 98.94 194 ALA A CA 1
ATOM 1397 C C . ALA A 1 194 ? 7.316 22.781 -2.705 1 98.94 194 ALA A C 1
ATOM 1399 O O . ALA A 1 194 ? 7.953 21.938 -2.08 1 98.94 194 ALA A O 1
ATOM 1400 N N . LEU A 1 195 ? 6.43 22.453 -3.643 1 98.94 195 LEU A N 1
ATOM 1401 C CA . LEU A 1 195 ? 6.164 21.062 -3.998 1 98.94 195 LEU A CA 1
ATOM 1402 C C . LEU A 1 195 ? 7.391 20.422 -4.645 1 98.94 195 LEU A C 1
ATOM 1404 O O . LEU A 1 195 ? 7.68 19.25 -4.406 1 98.94 195 LEU A O 1
ATOM 1408 N N . ASN A 1 196 ? 8.086 21.172 -5.48 1 98.88 196 ASN A N 1
ATOM 1409 C CA . ASN A 1 196 ? 9.336 20.688 -6.051 1 98.88 196 ASN A CA 1
ATOM 1410 C C . ASN A 1 196 ? 10.359 20.375 -4.965 1 98.88 196 ASN A C 1
ATOM 1412 O O . ASN A 1 196 ? 11.016 19.328 -5.008 1 98.88 196 ASN A O 1
ATOM 1416 N N . ILE A 1 197 ? 10.484 21.266 -4.02 1 98.94 197 ILE A N 1
ATOM 1417 C CA . ILE A 1 197 ? 11.43 21.094 -2.924 1 98.94 197 ILE A CA 1
ATOM 1418 C C . ILE A 1 197 ? 11.039 19.875 -2.098 1 98.94 197 ILE A C 1
ATOM 1420 O O . ILE A 1 197 ? 11.891 19.062 -1.729 1 98.94 197 ILE A O 1
ATOM 1424 N N . GLY A 1 198 ? 9.734 19.75 -1.794 1 98.94 198 GLY A N 1
ATOM 1425 C CA . GLY A 1 198 ? 9.25 18.578 -1.08 1 98.94 198 GLY A CA 1
ATOM 1426 C C . GLY A 1 198 ? 9.594 17.266 -1.771 1 98.94 198 GLY A C 1
ATOM 1427 O O . GLY A 1 198 ? 10.023 16.312 -1.121 1 98.94 198 GLY A O 1
ATOM 1428 N N . THR A 1 199 ? 9.422 17.234 -3.088 1 98.88 199 THR A N 1
ATOM 1429 C CA . THR A 1 199 ? 9.719 16.031 -3.871 1 98.88 199 THR A CA 1
ATOM 1430 C C . THR A 1 199 ? 11.219 15.727 -3.84 1 98.88 199 THR A C 1
ATOM 1432 O O . THR A 1 199 ? 11.609 14.562 -3.701 1 98.88 199 THR A O 1
ATOM 1435 N N . GLN A 1 200 ? 12.023 16.719 -3.957 1 98.81 200 GLN A N 1
ATOM 1436 C CA . GLN A 1 200 ? 13.469 16.562 -3.934 1 98.81 200 GLN A CA 1
ATOM 1437 C C . GLN A 1 200 ? 13.945 16.062 -2.572 1 98.81 200 GLN A C 1
ATOM 1439 O O . GLN A 1 200 ? 14.805 15.18 -2.494 1 98.81 200 GLN A O 1
ATOM 1444 N N . ILE A 1 201 ? 13.414 16.625 -1.502 1 98.94 201 ILE A N 1
ATOM 1445 C CA . ILE A 1 201 ? 13.812 16.234 -0.153 1 98.94 201 ILE A CA 1
ATOM 1446 C C . ILE A 1 201 ? 13.352 14.805 0.132 1 98.94 201 ILE A C 1
ATOM 1448 O O . ILE A 1 201 ? 14.055 14.047 0.811 1 98.94 201 ILE A O 1
ATOM 1452 N N . ALA A 1 202 ? 12.164 14.453 -0.383 1 98.88 202 ALA A N 1
ATOM 1453 C CA . ALA A 1 202 ? 11.703 13.07 -0.274 1 98.88 202 ALA A CA 1
ATOM 1454 C C . ALA A 1 202 ? 12.719 12.109 -0.889 1 98.88 202 ALA A C 1
ATOM 1456 O O . ALA A 1 202 ? 12.984 11.047 -0.33 1 98.88 202 ALA A O 1
ATOM 1457 N N . ARG A 1 203 ? 13.227 12.469 -2.057 1 98.5 203 ARG A N 1
ATOM 1458 C CA . ARG A 1 203 ? 14.211 11.641 -2.744 1 98.5 203 ARG A CA 1
ATOM 1459 C C . ARG A 1 203 ? 15.492 11.516 -1.923 1 98.5 203 ARG A C 1
ATOM 1461 O O . ARG A 1 203 ? 16.047 10.43 -1.798 1 98.5 203 ARG A O 1
ATOM 1468 N N . GLN A 1 204 ? 15.93 12.586 -1.333 1 98.5 204 GLN A N 1
ATOM 1469 C CA . GLN A 1 204 ? 17.141 12.594 -0.524 1 98.5 204 GLN A CA 1
ATOM 1470 C C . GLN A 1 204 ? 16.969 11.773 0.75 1 98.5 204 GLN A C 1
ATOM 1472 O O . GLN A 1 204 ? 17.891 11.109 1.209 1 98.5 204 GLN A O 1
ATOM 1477 N N . ALA A 1 205 ? 15.789 11.812 1.275 1 98.5 205 ALA A N 1
ATOM 1478 C CA . ALA A 1 205 ? 15.508 11.188 2.564 1 98.5 205 ALA A CA 1
ATOM 1479 C C . ALA A 1 205 ? 15.297 9.688 2.41 1 98.5 205 ALA A C 1
ATOM 1481 O O . ALA A 1 205 ? 15.336 8.945 3.395 1 98.5 205 ALA A O 1
ATOM 1482 N N . GLN A 1 206 ? 15.125 9.273 1.168 1 95.38 206 GLN A N 1
ATOM 1483 C CA . GLN A 1 206 ? 14.828 7.875 0.871 1 95.38 206 GLN A CA 1
ATOM 1484 C C . GLN A 1 206 ? 15.977 6.961 1.296 1 95.38 206 GLN A C 1
ATOM 1486 O O . GLN A 1 206 ? 15.781 5.754 1.466 1 95.38 206 GLN A O 1
ATOM 1491 N N . GLY A 1 207 ? 17.125 7.457 1.534 1 93.88 207 GLY A N 1
ATOM 1492 C CA . GLY A 1 207 ? 18.281 6.676 1.935 1 93.88 207 GLY A CA 1
ATOM 1493 C C . GLY A 1 207 ? 18.375 6.465 3.434 1 93.88 207 GLY A C 1
ATOM 1494 O O . GLY A 1 207 ? 19.281 5.785 3.918 1 93.88 207 GLY A O 1
ATOM 1495 N N . HIS A 1 208 ? 17.406 6.957 4.176 1 96.94 208 HIS A N 1
ATOM 1496 C CA . HIS A 1 208 ? 17.422 6.855 5.633 1 96.94 208 HIS A CA 1
ATOM 1497 C C . HIS A 1 208 ? 16.344 5.895 6.129 1 96.94 208 HIS A C 1
ATOM 1499 O O . HIS A 1 208 ? 15.281 5.773 5.516 1 96.94 208 HIS A O 1
ATOM 1505 N N . GLY A 1 209 ? 16.656 5.23 7.254 1 96.62 209 GLY A N 1
ATOM 1506 C CA . GLY A 1 209 ? 15.75 4.242 7.816 1 96.62 209 GLY A CA 1
ATOM 1507 C C . GLY A 1 209 ? 15.953 2.854 7.242 1 96.62 209 GLY A C 1
ATOM 1508 O O . GLY A 1 209 ? 16.781 2.656 6.355 1 96.62 209 GLY A O 1
ATOM 1509 N N . HIS A 1 210 ? 15.227 1.925 7.793 1 96.62 210 HIS A N 1
ATOM 1510 C CA . HIS A 1 210 ? 15.273 0.555 7.297 1 96.62 210 HIS A CA 1
ATOM 1511 C C . HIS A 1 210 ? 14.57 0.435 5.945 1 96.62 210 HIS A C 1
ATOM 1513 O O . HIS A 1 210 ? 13.508 1.016 5.746 1 96.62 210 HIS A O 1
ATOM 1519 N N . TRP A 1 211 ? 15.156 -0.278 5.062 1 96.06 211 TRP A N 1
ATOM 1520 C CA . TRP A 1 211 ? 14.539 -0.475 3.752 1 96.06 211 TRP A CA 1
ATOM 1521 C C . TRP A 1 211 ? 13.289 -1.333 3.865 1 96.06 211 TRP A C 1
ATOM 1523 O O . TRP A 1 211 ? 13.281 -2.346 4.566 1 96.06 211 TRP A O 1
ATOM 1533 N N . VAL A 1 212 ? 12.312 -0.93 3.195 1 96.31 212 VAL A N 1
ATOM 1534 C CA . VAL A 1 212 ? 11.078 -1.688 3.043 1 96.31 212 VAL A CA 1
ATOM 1535 C C . VAL A 1 212 ? 10.609 -1.628 1.592 1 96.31 212 VAL A C 1
ATOM 1537 O O . VAL A 1 212 ? 10.703 -0.584 0.943 1 96.31 212 VAL A O 1
ATOM 1540 N N . ALA A 1 213 ? 10.117 -2.77 1.1 1 97.19 213 ALA A N 1
ATOM 1541 C CA . ALA A 1 213 ? 9.641 -2.812 -0.279 1 97.19 213 ALA A CA 1
ATOM 1542 C C . ALA A 1 213 ? 8.406 -1.933 -0.457 1 97.19 213 ALA A C 1
ATOM 1544 O O . ALA A 1 213 ? 7.508 -1.927 0.393 1 97.19 213 ALA A O 1
ATOM 1545 N N . GLY A 1 214 ? 8.344 -1.213 -1.563 1 98 214 GLY A N 1
ATOM 1546 C CA . GLY A 1 214 ? 7.215 -0.382 -1.955 1 98 214 GLY A CA 1
ATOM 1547 C C . GLY A 1 214 ? 7.598 0.728 -2.916 1 98 214 GLY A C 1
ATOM 1548 O O . GLY A 1 214 ? 8.766 1.104 -3.006 1 98 214 GLY A O 1
ATOM 1549 N N . GLY A 1 215 ? 6.609 1.214 -3.619 1 98.56 215 GLY A N 1
ATOM 1550 C CA . GLY A 1 215 ? 6.875 2.346 -4.492 1 98.56 215 GLY A CA 1
ATOM 1551 C C . GLY A 1 215 ? 7.527 3.514 -3.775 1 98.56 215 GLY A C 1
ATOM 1552 O O . GLY A 1 215 ? 7.176 3.824 -2.635 1 98.56 215 GLY A O 1
ATOM 1553 N N . ARG A 1 216 ? 8.43 4.164 -4.441 1 98.44 216 ARG A N 1
ATOM 1554 C CA . ARG A 1 216 ? 9.164 5.273 -3.844 1 98.44 216 ARG A CA 1
ATOM 1555 C C . ARG A 1 216 ? 8.281 6.508 -3.715 1 98.44 216 ARG A C 1
ATOM 1557 O O . ARG A 1 216 ? 7.613 6.906 -4.676 1 98.44 216 ARG A O 1
ATOM 1564 N N . ILE A 1 217 ? 8.383 7.129 -2.568 1 98.81 217 ILE A N 1
ATOM 1565 C CA . ILE A 1 217 ? 7.52 8.266 -2.262 1 98.81 217 ILE A CA 1
ATOM 1566 C C . ILE A 1 217 ? 7.766 9.383 -3.268 1 98.81 217 ILE A C 1
ATOM 1568 O O . ILE A 1 217 ? 6.82 9.93 -3.844 1 98.81 217 ILE A O 1
ATOM 1572 N N . SER A 1 218 ? 9.055 9.734 -3.479 1 98.81 218 SER A N 1
ATOM 1573 C CA . SER A 1 218 ? 9.391 10.844 -4.367 1 98.81 218 SER A CA 1
ATOM 1574 C C . SER A 1 218 ? 8.914 10.57 -5.793 1 98.81 218 SER A C 1
ATOM 1576 O O . SER A 1 218 ? 8.391 11.461 -6.457 1 98.81 218 SER A O 1
ATOM 1578 N N . THR A 1 219 ? 9.078 9.32 -6.297 1 98.69 219 THR A N 1
ATOM 1579 C CA . THR A 1 219 ? 8.664 8.945 -7.648 1 98.69 219 THR A CA 1
ATOM 1580 C C . THR A 1 219 ? 7.145 9.016 -7.785 1 98.69 219 THR A C 1
ATOM 1582 O O . THR A 1 219 ? 6.629 9.531 -8.781 1 98.69 219 THR A O 1
ATOM 1585 N N . ARG A 1 220 ? 6.48 8.516 -6.84 1 98.81 220 ARG A N 1
ATOM 1586 C CA . ARG A 1 220 ? 5.023 8.516 -6.879 1 98.81 220 ARG A CA 1
ATOM 1587 C C . ARG A 1 220 ? 4.473 9.938 -6.785 1 98.81 220 ARG A C 1
ATOM 1589 O O . ARG A 1 220 ? 3.484 10.273 -7.441 1 98.81 220 ARG A O 1
ATOM 1596 N N . ILE A 1 221 ? 5.074 10.773 -5.918 1 98.88 221 ILE A N 1
ATOM 1597 C CA . ILE A 1 221 ? 4.656 12.172 -5.832 1 98.88 221 ILE A CA 1
ATOM 1598 C C . ILE A 1 221 ? 4.84 12.844 -7.188 1 98.88 221 ILE A C 1
ATOM 1600 O O . ILE A 1 221 ? 3.938 13.539 -7.672 1 98.88 221 ILE A O 1
ATOM 1604 N N . SER A 1 222 ? 6.043 12.656 -7.777 1 98.69 222 SER A N 1
ATOM 1605 C CA . SER A 1 222 ? 6.324 13.25 -9.078 1 98.69 222 SER A CA 1
ATOM 1606 C C . SER A 1 222 ? 5.297 12.828 -10.117 1 98.69 222 SER A C 1
ATOM 1608 O O . SER A 1 222 ? 4.785 13.656 -10.875 1 98.69 222 SER A O 1
ATOM 1610 N N . TRP A 1 223 ? 5.023 11.578 -10.141 1 98.06 223 TRP A N 1
ATOM 1611 C CA . TRP A 1 223 ? 4.035 11.023 -11.062 1 98.06 223 TRP A CA 1
ATOM 1612 C C . TRP A 1 223 ? 2.652 11.602 -10.789 1 98.06 223 TRP A C 1
ATOM 1614 O O . TRP A 1 223 ? 1.968 12.062 -11.711 1 98.06 223 TRP A O 1
ATOM 1624 N N . ALA A 1 224 ? 2.211 11.609 -9.562 1 98.19 224 ALA A N 1
ATOM 1625 C CA . ALA A 1 224 ? 0.875 12.055 -9.172 1 98.19 224 ALA A CA 1
ATOM 1626 C C . ALA A 1 224 ? 0.658 13.516 -9.539 1 98.19 224 ALA A C 1
ATOM 1628 O O . ALA A 1 224 ? -0.454 13.922 -9.891 1 98.19 224 ALA A O 1
ATOM 1629 N N . ARG A 1 225 ? 1.704 14.32 -9.438 1 97.38 225 ARG A N 1
ATOM 1630 C CA . ARG A 1 225 ? 1.62 15.742 -9.734 1 97.38 225 ARG A CA 1
ATOM 1631 C C . ARG A 1 225 ? 1.421 15.977 -11.234 1 97.38 225 ARG A C 1
ATOM 1633 O O . ARG A 1 225 ? 1.046 17.078 -11.648 1 97.38 225 ARG A O 1
ATOM 1640 N N . THR A 1 226 ? 1.697 14.898 -12.062 1 95.44 226 THR A N 1
ATOM 1641 C CA . THR A 1 226 ? 1.491 15.031 -13.5 1 95.44 226 THR A CA 1
ATOM 1642 C C . THR A 1 226 ? 0.058 14.672 -13.883 1 95.44 226 THR A C 1
ATOM 1644 O O . THR A 1 226 ? -0.376 14.922 -15.008 1 95.44 226 THR A O 1
ATOM 1647 N N . LEU A 1 227 ? -0.649 14.016 -12.914 1 92.81 227 LEU A N 1
ATOM 1648 C CA . LEU A 1 227 ? -2.029 13.633 -13.195 1 92.81 227 LEU A CA 1
ATOM 1649 C C . LEU A 1 227 ? -2.902 14.867 -13.398 1 92.81 227 LEU A C 1
ATOM 1651 O O . LEU A 1 227 ? -2.934 15.758 -12.539 1 92.81 227 LEU A O 1
ATOM 1655 N N . SER A 1 228 ? -3.447 15.086 -14.453 1 84.12 228 SER A N 1
ATOM 1656 C CA . SER A 1 228 ? -4.348 16.188 -14.766 1 84.12 228 SER A CA 1
ATOM 1657 C C . SER A 1 228 ? -5.508 15.727 -15.641 1 84.12 228 SER A C 1
ATOM 1659 O O . SER A 1 228 ? -5.375 14.766 -16.406 1 84.12 228 SER A O 1
ATOM 1661 N N . VAL A 1 229 ? -6.504 16.172 -15.172 1 78.31 229 VAL A N 1
ATOM 1662 C CA . VAL A 1 229 ? -7.691 15.953 -15.992 1 78.31 229 VAL A CA 1
ATOM 1663 C C . VAL A 1 229 ? -8.125 17.25 -16.641 1 78.31 229 VAL A C 1
ATOM 1665 O O . VAL A 1 229 ? -7.75 18.344 -16.203 1 78.31 229 VAL A O 1
ATOM 1668 N N . GLY A 1 230 ? -8.336 17.266 -18.031 1 67.94 230 GLY A N 1
ATOM 1669 C CA . GLY A 1 230 ? -8.812 18.5 -18.641 1 67.94 230 GLY A CA 1
ATOM 1670 C C . GLY A 1 230 ? -9.539 19.406 -17.672 1 67.94 230 GLY A C 1
ATOM 1671 O O . GLY A 1 230 ? -10.07 18.953 -16.656 1 67.94 230 GLY A O 1
ATOM 1672 N N . SER A 1 231 ? -9.422 20.688 -17.828 1 65.19 231 SER A N 1
ATOM 1673 C CA . SER A 1 231 ? -10 21.719 -16.984 1 65.19 231 SER A CA 1
ATOM 1674 C C . SER A 1 231 ? -11.477 21.453 -16.703 1 65.19 231 SER A C 1
ATOM 1676 O O . SER A 1 231 ? -12.234 21.109 -17.609 1 65.19 231 SER A O 1
ATOM 1678 N N . GLY A 1 232 ? -11.742 21.266 -15.383 1 68.44 232 GLY A N 1
ATOM 1679 C CA . GLY A 1 232 ? -13.148 21.281 -15.008 1 68.44 232 GLY A CA 1
ATOM 1680 C C . GLY A 1 232 ? -13.695 19.906 -14.672 1 68.44 232 GLY A C 1
ATOM 1681 O O . GLY A 1 232 ? -14.828 19.781 -14.203 1 68.44 232 GLY A O 1
ATOM 1682 N N . ASP A 1 233 ? -12.914 18.906 -14.859 1 86.94 233 ASP A N 1
ATOM 1683 C CA . ASP A 1 233 ? -13.523 17.609 -14.531 1 86.94 233 ASP A CA 1
ATOM 1684 C C . ASP A 1 233 ? -13.039 17.109 -13.172 1 86.94 233 ASP A C 1
ATOM 1686 O O . ASP A 1 233 ? -12.336 16.094 -13.102 1 86.94 233 ASP A O 1
ATOM 1690 N N . GLN A 1 234 ? -13.484 17.719 -12.125 1 89.25 234 GLN A N 1
ATOM 1691 C CA . GLN A 1 234 ? -13.094 17.422 -10.742 1 89.25 234 GLN A CA 1
ATOM 1692 C C . GLN A 1 234 ? -13.516 16.016 -10.344 1 89.25 234 GLN A C 1
ATOM 1694 O O . GLN A 1 234 ? -12.828 15.359 -9.562 1 89.25 234 GLN A O 1
ATOM 1699 N N . ALA A 1 235 ? -14.625 15.633 -10.883 1 91.44 235 ALA A N 1
ATOM 1700 C CA . ALA A 1 235 ? -15.117 14.289 -10.562 1 91.44 235 ALA A CA 1
ATOM 1701 C C . ALA A 1 235 ? -14.164 13.219 -11.078 1 91.44 235 ALA A C 1
ATOM 1703 O O . ALA A 1 235 ? -13.883 12.25 -10.367 1 91.44 235 ALA A O 1
ATOM 1704 N N . LEU A 1 236 ? -13.734 13.398 -12.32 1 94 236 LEU A N 1
ATOM 1705 C CA . LEU A 1 236 ? -12.781 12.461 -12.891 1 94 236 LEU A CA 1
ATOM 1706 C C . LEU A 1 236 ? -11.469 12.484 -12.125 1 94 236 LEU A C 1
ATOM 1708 O O . LEU A 1 236 ? -10.82 11.445 -11.945 1 94 236 LEU A O 1
ATOM 1712 N N . PHE A 1 237 ? -11.023 13.664 -11.734 1 96.25 237 PHE A N 1
ATOM 1713 C CA . PHE A 1 237 ? -9.797 13.781 -10.945 1 96.25 237 PHE A CA 1
ATOM 1714 C C . PHE A 1 237 ? -9.938 13.055 -9.617 1 96.25 237 PHE A C 1
ATOM 1716 O O . PHE A 1 237 ? -9.023 12.336 -9.195 1 96.25 237 PHE A O 1
ATOM 1723 N N . ALA A 1 238 ? -11.07 13.227 -8.984 1 96.5 238 ALA A N 1
ATOM 1724 C CA . ALA A 1 238 ? -11.336 12.531 -7.727 1 96.5 238 ALA A CA 1
ATOM 1725 C C . ALA A 1 238 ? -11.289 11.016 -7.918 1 96.5 238 ALA A C 1
ATOM 1727 O O . ALA A 1 238 ? -10.828 10.289 -7.039 1 96.5 238 ALA A O 1
ATOM 1728 N N . ASP A 1 239 ? -11.805 10.555 -9.094 1 96.44 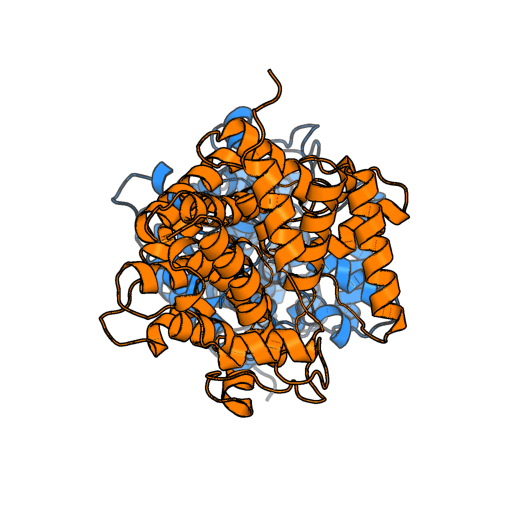239 ASP A N 1
ATOM 1729 C CA . ASP A 1 239 ? -11.75 9.133 -9.422 1 96.44 239 ASP A CA 1
ATOM 1730 C C . ASP A 1 239 ? -10.305 8.648 -9.5 1 96.44 239 ASP A C 1
ATOM 1732 O O . ASP A 1 239 ? -9.977 7.562 -9 1 96.44 239 ASP A O 1
ATOM 1736 N N . LEU A 1 240 ? -9.469 9.414 -10.117 1 97.19 240 LEU A N 1
ATOM 1737 C CA . LEU A 1 240 ? -8.062 9.047 -10.25 1 97.19 240 LEU A CA 1
ATOM 1738 C C . LEU A 1 240 ? -7.391 8.961 -8.883 1 97.19 240 LEU A C 1
ATOM 1740 O O . LEU A 1 240 ? -6.648 8.016 -8.609 1 97.19 240 LEU A O 1
ATOM 1744 N N . LEU A 1 241 ? -7.672 9.93 -8.031 1 98.31 241 LEU A N 1
ATOM 1745 C CA . LEU A 1 241 ? -7.078 9.945 -6.699 1 98.31 241 LEU A CA 1
ATOM 1746 C C . LEU A 1 241 ? -7.52 8.727 -5.895 1 98.31 241 LEU A C 1
ATOM 1748 O O . LEU A 1 241 ? -6.691 8.047 -5.285 1 98.31 241 LEU A O 1
ATOM 1752 N N . TYR A 1 242 ? -8.797 8.422 -5.957 1 98.38 242 TYR A N 1
ATOM 1753 C CA . TYR A 1 242 ? -9.422 7.395 -5.125 1 98.38 242 TYR A CA 1
ATOM 1754 C C . TYR A 1 242 ? -9.141 6.004 -5.672 1 98.38 242 TYR A C 1
ATOM 1756 O O . TYR A 1 242 ? -8.773 5.094 -4.922 1 98.38 242 TYR A O 1
ATOM 1764 N N . GLU A 1 243 ? -9.273 5.844 -6.957 1 98.06 243 GLU A N 1
ATOM 1765 C CA . GLU A 1 243 ? -9.258 4.504 -7.539 1 98.06 243 GLU A CA 1
ATOM 1766 C C . GLU A 1 243 ? -7.855 4.113 -7.996 1 98.06 243 GLU A C 1
ATOM 1768 O O . GLU A 1 243 ? -7.496 2.936 -7.969 1 98.06 243 GLU A O 1
ATOM 1773 N N . LEU A 1 244 ? -7.09 5.059 -8.43 1 98.44 244 LEU A N 1
ATOM 1774 C CA . LEU A 1 244 ? -5.789 4.742 -9.016 1 98.44 244 LEU A CA 1
ATOM 1775 C C . LEU A 1 244 ? -4.68 4.891 -7.973 1 98.44 244 LEU A C 1
ATOM 1777 O O . LEU A 1 244 ? -3.889 3.969 -7.773 1 98.44 244 LEU A O 1
ATOM 1781 N N . ILE A 1 245 ? -4.551 6.062 -7.301 1 98.69 245 ILE A N 1
ATOM 1782 C CA . ILE A 1 245 ? -3.537 6.23 -6.27 1 98.69 245 ILE A CA 1
ATOM 1783 C C . ILE A 1 245 ? -3.951 5.469 -5.012 1 98.69 245 ILE A C 1
ATOM 1785 O O . ILE A 1 245 ? -3.172 4.684 -4.469 1 98.69 245 ILE A O 1
ATOM 1789 N N . GLY A 1 246 ? -5.16 5.637 -4.574 1 98.69 246 GLY A N 1
ATOM 1790 C CA . GLY A 1 246 ? -5.664 5.117 -3.312 1 98.69 246 GLY A CA 1
ATOM 1791 C C . GLY A 1 246 ? -5.633 6.137 -2.191 1 98.69 246 GLY A C 1
ATOM 1792 O O . GLY A 1 246 ? -4.828 7.07 -2.215 1 98.69 246 GLY A O 1
ATOM 1793 N N . THR A 1 247 ? -6.477 5.953 -1.222 1 98.81 247 THR A N 1
ATOM 1794 C CA . THR A 1 247 ? -6.625 6.914 -0.134 1 98.81 247 THR A CA 1
ATOM 1795 C C . THR A 1 247 ? -6.535 6.215 1.22 1 98.81 247 THR A C 1
ATOM 1797 O O . THR A 1 247 ? -7.238 6.582 2.164 1 98.81 247 THR A O 1
ATOM 1800 N N . SER A 1 248 ? -5.789 5.184 1.305 1 98.25 248 SER A N 1
ATOM 1801 C CA . SER A 1 248 ? -5.609 4.441 2.547 1 98.25 248 SER A CA 1
ATOM 1802 C C . SER A 1 248 ? -4.598 5.125 3.459 1 98.25 248 SER A C 1
ATOM 1804 O O . SER A 1 248 ? -4.148 6.238 3.172 1 98.25 248 SER A O 1
ATOM 1806 N N . VAL A 1 249 ? -4.215 4.426 4.523 1 97.81 249 VAL A N 1
ATOM 1807 C CA . VAL A 1 249 ? -3.258 4.953 5.492 1 97.81 249 VAL A CA 1
ATOM 1808 C C . VAL A 1 249 ? -1.836 4.77 4.965 1 97.81 249 VAL A C 1
ATOM 1810 O O . VAL A 1 249 ? -0.881 5.297 5.539 1 97.81 249 VAL A O 1
ATOM 1813 N N . ALA A 1 250 ? -1.664 4.051 3.898 1 98.06 250 ALA A N 1
ATOM 1814 C CA . ALA A 1 250 ? -0.336 3.887 3.312 1 98.06 250 ALA A CA 1
ATOM 1815 C C . ALA A 1 250 ? 0.236 5.23 2.869 1 98.06 250 ALA A C 1
ATOM 1817 O O . ALA A 1 250 ? -0.448 6.016 2.211 1 98.06 250 ALA A O 1
ATOM 1818 N N . SER A 1 251 ? 1.532 5.484 3.162 1 98.62 251 SER A N 1
ATOM 1819 C CA . SER A 1 251 ? 2.18 6.73 2.771 1 98.62 251 SER A CA 1
ATOM 1820 C C . SER A 1 251 ? 2.172 6.91 1.258 1 98.62 251 SER A C 1
ATOM 1822 O O . SER A 1 251 ? 2.033 8.031 0.759 1 98.62 251 SER A O 1
ATOM 1824 N N . GLN A 1 252 ? 2.258 5.816 0.548 1 98.62 252 GLN A N 1
ATOM 1825 C CA . GLN A 1 252 ? 2.346 5.812 -0.908 1 98.62 252 GLN A CA 1
ATOM 1826 C C . GLN A 1 252 ? 1.012 6.203 -1.539 1 98.62 252 GLN A C 1
ATOM 1828 O O . GLN A 1 252 ? 0.93 6.414 -2.752 1 98.62 252 GLN A O 1
ATOM 1833 N N . GLU A 1 253 ? -0.044 6.254 -0.696 1 98.75 253 GLU A N 1
ATOM 1834 C CA . GLU A 1 253 ? -1.369 6.637 -1.171 1 98.75 253 GLU A CA 1
ATOM 1835 C C . GLU A 1 253 ? -1.781 7.996 -0.613 1 98.75 253 GLU A C 1
ATOM 1837 O O . GLU A 1 253 ? -1.73 9.008 -1.32 1 98.75 253 GLU A O 1
ATOM 1842 N N . SER A 1 254 ? -1.893 8.133 0.66 1 98.81 254 SER A N 1
ATOM 1843 C CA . SER A 1 254 ? -2.469 9.32 1.287 1 98.81 254 SER A CA 1
ATOM 1844 C C . SER A 1 254 ? -1.561 10.531 1.112 1 98.81 254 SER A C 1
ATOM 1846 O O . SER A 1 254 ? -2.031 11.625 0.781 1 98.81 254 SER A O 1
ATOM 1848 N N . VAL A 1 255 ? -0.233 10.367 1.35 1 98.94 255 VAL A N 1
ATOM 1849 C CA . VAL A 1 255 ? 0.689 11.484 1.184 1 98.94 255 VAL A CA 1
ATOM 1850 C C . VAL A 1 255 ? 0.746 11.898 -0.286 1 98.94 255 VAL A C 1
ATOM 1852 O O . VAL A 1 255 ? 0.734 13.086 -0.605 1 98.94 255 VAL A O 1
ATOM 1855 N N . VAL A 1 256 ? 0.737 10.938 -1.147 1 98.94 256 VAL A N 1
ATOM 1856 C CA . VAL A 1 256 ? 0.822 11.156 -2.588 1 98.94 256 VAL A CA 1
ATOM 1857 C C . VAL A 1 256 ? -0.436 11.875 -3.074 1 98.94 256 VAL A C 1
ATOM 1859 O O . VAL A 1 256 ? -0.355 12.805 -3.877 1 98.94 256 VAL A O 1
ATOM 1862 N N . VAL A 1 257 ? -1.589 11.5 -2.584 1 98.94 257 VAL A N 1
ATOM 1863 C CA . VAL A 1 257 ? -2.852 12.148 -2.928 1 98.94 257 VAL A CA 1
ATOM 1864 C C . VAL A 1 257 ? -2.82 13.609 -2.488 1 98.94 257 VAL A C 1
ATOM 1866 O O . VAL A 1 257 ? -3.283 14.492 -3.215 1 98.94 257 VAL A O 1
ATOM 1869 N N . SER A 1 258 ? -2.314 13.883 -1.322 1 98.94 258 SER A N 1
ATOM 1870 C CA . SER A 1 258 ? -2.227 15.25 -0.829 1 98.94 258 SER A CA 1
ATOM 1871 C C . SER A 1 258 ? -1.384 16.125 -1.757 1 98.94 258 SER A C 1
ATOM 1873 O O . SER A 1 258 ? -1.722 17.281 -2.01 1 98.94 258 SER A O 1
ATOM 1875 N N . PHE A 1 259 ? -0.289 15.578 -2.283 1 98.94 259 PHE A N 1
ATOM 1876 C CA . PHE A 1 259 ? 0.569 16.312 -3.205 1 98.94 259 PHE A CA 1
ATOM 1877 C C . PHE A 1 259 ? -0.139 16.547 -4.535 1 98.94 259 PHE A C 1
ATOM 1879 O O . PHE A 1 259 ? 0.018 17.594 -5.156 1 98.94 259 PHE A O 1
ATOM 1886 N N . ALA A 1 260 ? -0.863 15.523 -4.992 1 98.69 260 ALA A N 1
ATOM 1887 C CA . ALA A 1 260 ? -1.623 15.68 -6.23 1 98.69 260 ALA A CA 1
ATOM 1888 C C . ALA A 1 260 ? -2.645 16.812 -6.105 1 98.69 260 ALA A C 1
ATOM 1890 O O . ALA A 1 260 ? -2.799 17.625 -7.027 1 98.69 260 ALA A O 1
ATOM 1891 N N . LEU A 1 261 ? -3.332 16.844 -5.031 1 98.44 261 LEU A N 1
ATOM 1892 C CA . LEU A 1 261 ? -4.316 17.891 -4.785 1 98.44 261 LEU A CA 1
ATOM 1893 C C . LEU A 1 261 ? -3.645 19.25 -4.68 1 98.44 261 LEU A C 1
ATOM 1895 O O . LEU A 1 261 ? -4.141 20.234 -5.238 1 98.44 261 LEU A O 1
ATOM 1899 N N . ALA A 1 262 ? -2.535 19.328 -3.961 1 98.75 262 ALA A N 1
ATOM 1900 C CA . ALA A 1 262 ? -1.8 20.578 -3.832 1 98.75 262 ALA A CA 1
ATOM 1901 C C . ALA A 1 262 ? -1.366 21.109 -5.199 1 98.75 262 ALA A C 1
ATOM 1903 O O . ALA A 1 262 ? -1.35 22.312 -5.43 1 98.75 262 ALA A O 1
ATOM 1904 N N . GLN A 1 263 ? -1.002 20.203 -6.066 1 98.25 263 GLN A N 1
ATOM 1905 C CA . GLN A 1 263 ? -0.588 20.578 -7.414 1 98.25 263 GLN A CA 1
ATOM 1906 C C . GLN A 1 263 ? -1.725 21.281 -8.164 1 98.25 263 GLN A C 1
ATOM 1908 O O . GLN A 1 263 ? -1.489 22.203 -8.93 1 98.25 263 GLN A O 1
ATOM 1913 N N . GLN A 1 264 ? -2.943 20.828 -7.98 1 96.94 264 GLN A N 1
ATOM 1914 C CA . GLN A 1 264 ? -4.09 21.453 -8.625 1 96.94 264 GLN A CA 1
ATOM 1915 C C . GLN A 1 264 ? -4.254 22.906 -8.164 1 96.94 264 GLN A C 1
ATOM 1917 O O . GLN A 1 264 ? -4.68 23.766 -8.938 1 96.94 264 GLN A O 1
ATOM 1922 N N . VAL A 1 265 ? -3.953 23.125 -6.914 1 97.19 265 VAL A N 1
ATOM 1923 C CA . VAL A 1 265 ? -4.008 24.484 -6.395 1 97.19 265 VAL A CA 1
ATOM 1924 C C . VAL A 1 265 ? -2.869 25.312 -6.988 1 97.19 265 VAL A C 1
ATOM 1926 O O . VAL A 1 265 ? -3.07 26.469 -7.379 1 97.19 265 VAL A O 1
ATOM 1929 N N . ALA A 1 266 ? -1.713 24.734 -7.082 1 97.56 266 ALA A N 1
ATOM 1930 C CA . ALA A 1 266 ? -0.53 25.422 -7.586 1 97.56 266 ALA A CA 1
ATOM 1931 C C . ALA A 1 266 ? -0.741 25.906 -9.023 1 97.56 266 ALA A C 1
ATOM 1933 O O . ALA A 1 266 ? -0.26 26.969 -9.406 1 97.56 266 ALA A O 1
ATOM 1934 N N . VAL A 1 267 ? -1.461 25.125 -9.789 1 95.69 267 VAL A N 1
ATOM 1935 C CA . VAL A 1 267 ? -1.608 25.469 -11.203 1 95.69 267 VAL A CA 1
ATOM 1936 C C . VAL A 1 267 ? -2.898 26.266 -11.406 1 95.69 267 VAL A C 1
ATOM 1938 O O . VAL A 1 267 ? -3.25 26.594 -12.539 1 95.69 267 VAL A O 1
ATOM 1941 N N . GLY A 1 268 ? -3.674 26.516 -10.375 1 94 268 GLY A N 1
ATOM 1942 C CA . GLY A 1 268 ? -4.809 27.422 -10.422 1 94 268 GLY A CA 1
ATOM 1943 C C . GLY A 1 268 ? -6.113 26.719 -10.766 1 94 268 GLY A C 1
ATOM 1944 O O . GLY A 1 268 ? -7.117 27.375 -11.047 1 94 268 GLY A O 1
ATOM 1945 N N . ASP A 1 269 ? -6.18 25.375 -10.719 1 93.31 269 ASP A N 1
ATOM 1946 C CA . ASP A 1 269 ? -7.375 24.625 -11.094 1 93.31 269 ASP A CA 1
ATOM 1947 C C . ASP A 1 269 ? -8.367 24.547 -9.93 1 93.31 269 ASP A C 1
ATOM 1949 O O . ASP A 1 269 ? -9.539 24.234 -10.125 1 93.31 269 ASP A O 1
ATOM 1953 N N . MET A 1 270 ? -7.828 24.766 -8.672 1 93.31 270 MET A N 1
ATOM 1954 C CA . MET A 1 270 ? -8.633 24.812 -7.457 1 93.31 270 MET A CA 1
ATOM 1955 C C . MET A 1 270 ? -8.078 25.828 -6.465 1 93.31 270 MET A C 1
ATOM 1957 O O . MET A 1 270 ? -6.879 26.125 -6.473 1 93.31 270 MET A O 1
ATOM 1961 N N . ASN A 1 271 ? -9.008 26.391 -5.723 1 96.94 271 ASN A N 1
ATOM 1962 C CA . ASN A 1 271 ? -8.445 27.156 -4.613 1 96.94 271 ASN A CA 1
ATOM 1963 C C . ASN A 1 271 ? -8.164 26.266 -3.408 1 96.94 271 ASN A C 1
ATOM 1965 O O . ASN A 1 271 ? -8.531 25.094 -3.4 1 96.94 271 ASN A O 1
ATOM 1969 N N . ALA A 1 272 ? -7.539 26.812 -2.424 1 98.62 272 ALA A N 1
ATOM 1970 C CA . ALA A 1 272 ? -7.043 26.047 -1.282 1 98.62 272 ALA A CA 1
ATOM 1971 C C . ALA A 1 272 ? -8.188 25.359 -0.535 1 98.62 272 ALA A C 1
ATOM 1973 O O . ALA A 1 272 ? -8.125 24.172 -0.239 1 98.62 272 ALA A O 1
ATOM 1974 N N . PHE A 1 273 ? -9.234 26.125 -0.265 1 98.75 273 PHE A N 1
ATOM 1975 C CA . PHE A 1 273 ? -10.336 25.578 0.526 1 98.75 273 PHE A CA 1
ATOM 1976 C C . PHE A 1 273 ? -11.102 24.516 -0.261 1 98.75 273 PHE A C 1
ATOM 1978 O O . PHE A 1 273 ? -11.516 23.5 0.297 1 98.75 273 PHE A O 1
ATOM 1985 N N . GLU A 1 274 ? -11.273 24.703 -1.538 1 97.69 274 GLU A N 1
ATOM 1986 C CA . GLU A 1 274 ? -11.906 23.719 -2.402 1 97.69 274 GLU A CA 1
ATOM 1987 C C . GLU A 1 274 ? -11.133 22.406 -2.385 1 97.69 274 GLU A C 1
ATOM 1989 O O . GLU A 1 274 ? -11.734 21.328 -2.375 1 97.69 274 GLU A O 1
ATOM 1994 N N . ALA A 1 275 ? -9.836 22.516 -2.412 1 98.25 275 ALA A N 1
ATOM 1995 C CA . ALA A 1 275 ? -8.992 21.328 -2.389 1 98.25 275 ALA A CA 1
ATOM 1996 C C . ALA A 1 275 ? -9.172 20.562 -1.08 1 98.25 275 ALA A C 1
ATOM 1998 O O . ALA A 1 275 ? -9.203 19.328 -1.074 1 98.25 275 ALA A O 1
ATOM 1999 N N . LEU A 1 276 ? -9.258 21.234 0.048 1 98.75 276 LEU A N 1
ATOM 2000 C CA . LEU A 1 276 ? -9.492 20.578 1.33 1 98.75 276 LEU A CA 1
ATOM 2001 C C . LEU A 1 276 ? -10.836 19.859 1.339 1 98.75 276 LEU A C 1
ATOM 2003 O O . LEU A 1 276 ? -10.945 18.75 1.854 1 98.75 276 LEU A O 1
ATOM 2007 N N . CYS A 1 277 ? -11.805 20.562 0.814 1 98.75 277 CYS A N 1
ATOM 2008 C CA . CYS A 1 277 ? -13.141 19.969 0.761 1 98.75 277 CYS A CA 1
ATOM 2009 C C . CYS A 1 277 ? -13.141 18.703 -0.087 1 98.75 277 CYS A C 1
ATOM 2011 O O . CYS A 1 277 ? -13.773 17.719 0.278 1 98.75 277 CYS A O 1
ATOM 2013 N N . LEU A 1 278 ? -12.461 18.781 -1.187 1 98.38 278 LEU A N 1
ATOM 2014 C CA . LEU A 1 278 ? -12.367 17.594 -2.029 1 98.38 278 LEU A CA 1
ATOM 2015 C C . LEU A 1 278 ? -11.672 16.453 -1.289 1 98.38 278 LEU A C 1
ATOM 2017 O O . LEU A 1 278 ? -12.148 15.32 -1.302 1 98.38 278 LEU A O 1
ATOM 2021 N N . ALA A 1 279 ? -10.508 16.766 -0.658 1 98.81 279 ALA A N 1
ATOM 2022 C CA . ALA A 1 279 ? -9.789 15.766 0.127 1 98.81 279 ALA A CA 1
ATOM 2023 C C . ALA A 1 279 ? -10.703 15.125 1.167 1 98.81 279 ALA A C 1
ATOM 2025 O O . ALA A 1 279 ? -10.695 13.898 1.341 1 98.81 279 ALA A O 1
ATOM 2026 N N . ALA A 1 280 ? -11.516 15.914 1.827 1 98.81 280 ALA A N 1
ATOM 2027 C CA . ALA A 1 280 ? -12.391 15.469 2.902 1 98.81 280 ALA A CA 1
ATOM 2028 C C . ALA A 1 280 ? -13.555 14.641 2.355 1 98.81 280 ALA A C 1
ATOM 2030 O O . ALA A 1 280 ? -14.242 13.945 3.109 1 98.81 280 ALA A O 1
ATOM 2031 N N . SER A 1 281 ? -13.742 14.68 1.021 1 98.75 281 SER A N 1
ATOM 2032 C CA . SER A 1 281 ? -14.906 14.047 0.403 1 98.75 281 SER A CA 1
ATOM 2033 C C . SER A 1 281 ? -14.508 12.758 -0.31 1 98.75 281 SER A C 1
ATOM 2035 O O . SER A 1 281 ? -15.367 12.031 -0.815 1 98.75 281 SER A O 1
ATOM 2037 N N . LEU A 1 282 ? -13.289 12.398 -0.364 1 98.56 282 LEU A N 1
ATOM 2038 C CA . LEU A 1 282 ? -12.789 11.344 -1.239 1 98.56 282 LEU A CA 1
ATOM 2039 C C . LEU A 1 282 ? -13.203 9.969 -0.724 1 98.56 282 LEU A C 1
ATOM 2041 O O . LEU A 1 282 ? -13.469 9.062 -1.513 1 98.56 282 LEU A O 1
ATOM 2045 N N . GLY A 1 283 ? -13.211 9.852 0.626 1 98.56 283 GLY A N 1
ATOM 2046 C CA . GLY A 1 283 ? -13.266 8.539 1.251 1 98.56 283 GLY A CA 1
ATOM 2047 C C . GLY A 1 283 ? -11.898 8 1.634 1 98.56 283 GLY A C 1
ATOM 2048 O O . GLY A 1 283 ? -10.883 8.445 1.102 1 98.56 283 GLY A O 1
ATOM 2049 N N . GLY A 1 284 ? -11.898 6.992 2.533 1 98.31 284 GLY A N 1
ATOM 2050 C CA . GLY A 1 284 ? -10.633 6.473 3.041 1 98.31 284 GLY A CA 1
ATOM 2051 C C . GLY A 1 284 ? -10.094 7.273 4.211 1 98.31 284 GLY A C 1
ATOM 2052 O O . GLY A 1 284 ? -10.805 7.527 5.184 1 98.31 284 GLY A O 1
ATOM 2053 N N . ASP A 1 285 ? -8.828 7.594 4.074 1 98.44 285 ASP A N 1
ATOM 2054 C CA . ASP A 1 285 ? -8.172 8.32 5.164 1 98.44 285 ASP A CA 1
ATOM 2055 C C . ASP A 1 285 ? -8.273 9.828 4.957 1 98.44 285 ASP A C 1
ATOM 2057 O O . ASP A 1 285 ? -7.262 10.523 4.902 1 98.44 285 ASP A O 1
ATOM 2061 N N . THR A 1 286 ? -9.453 10.305 5.02 1 98.75 286 THR A N 1
ATOM 2062 C CA . THR A 1 286 ? -9.781 11.656 4.594 1 98.75 286 THR A CA 1
ATOM 2063 C C . THR A 1 286 ? -9.211 12.688 5.57 1 98.75 286 THR A C 1
ATOM 2065 O O . THR A 1 286 ? -8.688 13.727 5.156 1 98.75 286 THR A O 1
ATOM 2068 N N . ASP A 1 287 ? -9.297 12.398 6.879 1 98.44 287 ASP A N 1
ATOM 2069 C CA . ASP A 1 287 ? -8.781 13.375 7.84 1 98.44 287 ASP A CA 1
ATOM 2070 C C . ASP A 1 287 ? -7.285 13.602 7.645 1 98.44 287 ASP A C 1
ATOM 2072 O O . ASP A 1 287 ? -6.828 14.75 7.621 1 98.44 287 ASP A O 1
ATOM 2076 N N . THR A 1 288 ? -6.531 12.555 7.426 1 98.81 288 THR A N 1
ATOM 2077 C CA . THR A 1 288 ? -5.086 12.672 7.27 1 98.81 288 THR A CA 1
ATOM 2078 C C . THR A 1 288 ? -4.734 13.336 5.941 1 98.81 288 THR A C 1
ATOM 2080 O O . THR A 1 288 ? -3.865 14.211 5.891 1 98.81 288 THR A O 1
ATOM 2083 N N . ILE A 1 289 ? -5.418 12.945 4.863 1 98.94 289 ILE A N 1
ATOM 2084 C CA . ILE A 1 289 ? -5.16 13.539 3.557 1 98.94 289 ILE A CA 1
ATOM 2085 C C . ILE A 1 289 ? -5.422 15.039 3.617 1 98.94 289 ILE A C 1
ATOM 2087 O O . ILE A 1 289 ? -4.602 15.844 3.164 1 98.94 289 ILE A O 1
ATOM 2091 N N . ALA A 1 290 ? -6.52 15.422 4.176 1 98.94 290 ALA A N 1
ATOM 2092 C CA . ALA A 1 290 ? -6.895 16.828 4.27 1 98.94 290 ALA A CA 1
ATOM 2093 C C . ALA A 1 290 ? -5.973 17.578 5.227 1 98.94 290 ALA A C 1
ATOM 2095 O O . ALA A 1 290 ? -5.641 18.75 4.996 1 98.94 290 ALA A O 1
ATOM 2096 N N . ALA A 1 291 ? -5.566 16.938 6.328 1 98.94 291 ALA A N 1
ATOM 2097 C CA . ALA A 1 291 ? -4.66 17.562 7.293 1 98.94 291 ALA A CA 1
ATOM 2098 C C . ALA A 1 291 ? -3.314 17.891 6.656 1 98.94 291 ALA A C 1
ATOM 2100 O O . ALA A 1 291 ? -2.826 19.016 6.762 1 98.94 291 ALA A O 1
ATOM 2101 N N . ILE A 1 292 ? -2.727 16.922 5.996 1 99 292 ILE A N 1
ATOM 2102 C CA . ILE A 1 292 ? -1.438 17.094 5.336 1 99 292 ILE A CA 1
ATOM 2103 C C . ILE A 1 292 ? -1.55 18.188 4.273 1 99 292 ILE A C 1
ATOM 2105 O O . ILE A 1 292 ? -0.703 19.078 4.199 1 99 292 ILE A O 1
ATOM 2109 N N . LEU A 1 293 ? -2.631 18.094 3.486 1 99 293 LEU A N 1
ATOM 2110 C CA . LEU A 1 293 ? -2.879 19.094 2.445 1 99 293 LEU A CA 1
ATOM 2111 C C . LEU A 1 293 ? -3.014 20.484 3.043 1 99 293 LEU A C 1
ATOM 2113 O O . LEU A 1 293 ? -2.426 21.438 2.537 1 99 293 LEU A O 1
ATOM 2117 N N . GLY A 1 294 ? -3.777 20.594 4.105 1 98.94 294 GLY A N 1
ATOM 2118 C CA . GLY A 1 294 ? -3.973 21.875 4.77 1 98.94 294 GLY A CA 1
ATOM 2119 C C . GLY A 1 294 ? -2.682 22.484 5.277 1 98.94 294 GLY A C 1
ATOM 2120 O O . GLY A 1 294 ? -2.471 23.703 5.152 1 98.94 294 GLY A O 1
ATOM 2121 N N . ALA A 1 295 ? -1.854 21.672 5.855 1 99 295 ALA A N 1
ATOM 2122 C CA . ALA A 1 295 ? -0.562 22.141 6.34 1 99 295 ALA A CA 1
ATOM 2123 C C . ALA A 1 295 ? 0.279 22.703 5.203 1 99 295 ALA A C 1
ATOM 2125 O O . ALA A 1 295 ? 0.83 23.812 5.312 1 99 295 ALA A O 1
ATOM 2126 N N . MET A 1 296 ? 0.369 21.984 4.102 1 99 296 MET A N 1
ATOM 2127 C CA . MET A 1 296 ? 1.195 22.406 2.969 1 99 296 MET A CA 1
ATOM 2128 C C . MET A 1 296 ? 0.661 23.688 2.348 1 99 296 MET A C 1
ATOM 2130 O O . MET A 1 296 ? 1.416 24.641 2.123 1 99 296 MET A O 1
ATOM 2134 N N . LEU A 1 297 ? -0.657 23.719 2.092 1 98.94 297 LEU A N 1
ATOM 2135 C CA . LEU A 1 297 ? -1.261 24.891 1.474 1 98.94 297 LEU A CA 1
ATOM 2136 C C . LEU A 1 297 ? -1.15 26.109 2.389 1 98.94 297 LEU A C 1
ATOM 2138 O O . LEU A 1 297 ? -0.783 27.203 1.942 1 98.94 297 LEU A O 1
ATOM 2142 N N . GLY A 1 298 ? -1.466 25.906 3.662 1 98.88 298 GLY A N 1
ATOM 2143 C CA . GLY A 1 298 ? -1.417 27 4.617 1 98.88 298 GLY A CA 1
ATOM 2144 C C . GLY A 1 298 ? -0.029 27.594 4.777 1 98.88 298 GLY A C 1
ATOM 2145 O O . GLY A 1 298 ? 0.118 28.797 4.973 1 98.88 298 GLY A O 1
ATOM 2146 N N . ALA A 1 299 ? 0.973 26.75 4.742 1 98.94 299 ALA A N 1
ATOM 2147 C CA . ALA A 1 299 ? 2.352 27.219 4.844 1 98.94 299 ALA A CA 1
ATOM 2148 C C . ALA A 1 299 ? 2.691 28.172 3.703 1 98.94 299 ALA A C 1
ATOM 2150 O O . ALA A 1 299 ? 3.418 29.156 3.896 1 98.94 299 ALA A O 1
ATOM 2151 N N . CYS A 1 300 ? 2.18 27.938 2.506 1 98.81 300 CYS A N 1
ATOM 2152 C CA . CYS A 1 300 ? 2.547 28.688 1.312 1 98.81 300 CYS A CA 1
ATOM 2153 C C . CYS A 1 300 ? 1.61 29.875 1.104 1 98.81 300 CYS A C 1
ATOM 2155 O O . CYS A 1 300 ? 2.016 30.906 0.561 1 98.81 300 CYS A O 1
ATOM 2157 N N . LEU A 1 301 ? 0.337 29.734 1.568 1 98.44 301 LEU A N 1
ATOM 2158 C CA . LEU A 1 301 ? -0.671 30.719 1.22 1 98.44 301 LEU A CA 1
ATOM 2159 C C . LEU A 1 301 ? -1.052 31.562 2.438 1 98.44 301 LEU A C 1
ATOM 2161 O O . LEU A 1 301 ? -1.656 32.625 2.299 1 98.44 301 LEU A O 1
ATOM 2165 N N . GLY A 1 302 ? -0.707 31.094 3.619 1 97.94 302 GLY A N 1
ATOM 2166 C CA . GLY A 1 302 ? -0.971 31.844 4.84 1 97.94 302 GLY A CA 1
ATOM 2167 C C . GLY A 1 302 ? -2.369 31.625 5.383 1 97.94 302 GLY A C 1
ATOM 2168 O O . GLY A 1 302 ? -3.17 30.906 4.777 1 97.94 302 GLY A O 1
ATOM 2169 N N . MET A 1 303 ? -2.688 32.281 6.461 1 97 303 MET A N 1
ATOM 2170 C CA . MET A 1 303 ? -3.945 32.125 7.188 1 97 303 MET A CA 1
ATOM 2171 C C . MET A 1 303 ? -5.121 32.625 6.348 1 97 303 MET A C 1
ATOM 2173 O O . MET A 1 303 ? -6.246 32.156 6.508 1 97 303 MET A O 1
ATOM 2177 N N . GLN A 1 304 ? -4.828 33.469 5.484 1 96.81 304 GLN A N 1
ATOM 2178 C CA . GLN A 1 304 ? -5.879 34.156 4.742 1 96.81 304 GLN A CA 1
ATOM 2179 C C . GLN A 1 304 ? -6.566 33.219 3.756 1 96.81 304 GLN A C 1
ATOM 2181 O O . GLN A 1 304 ? -7.648 33.531 3.246 1 96.81 304 GLN A O 1
ATOM 2186 N N . CYS A 1 305 ? -5.957 32.062 3.463 1 97.5 305 CYS A N 1
ATOM 2187 C CA . CYS A 1 305 ? -6.57 31.172 2.484 1 97.5 305 CYS A CA 1
ATOM 2188 C C . CYS A 1 305 ? -7.664 30.328 3.125 1 97.5 305 CYS A C 1
ATOM 2190 O O . CYS A 1 305 ? -8.438 29.672 2.426 1 97.5 305 CYS A O 1
ATOM 2192 N N . TRP A 1 306 ? -7.809 30.422 4.445 1 98.56 306 TRP A N 1
ATOM 2193 C CA . TRP A 1 306 ? -8.797 29.609 5.145 1 98.56 306 TRP A CA 1
ATOM 2194 C C . TRP A 1 306 ? -10.008 30.453 5.543 1 98.56 306 TRP A C 1
ATOM 2196 O O . TRP A 1 306 ? -9.867 31.609 5.93 1 98.56 306 TRP A O 1
ATOM 2206 N N . PRO A 1 307 ? -11.195 29.875 5.504 1 98.69 307 PRO A N 1
ATOM 2207 C CA . PRO A 1 307 ? -12.352 30.609 6.023 1 98.69 307 PRO A CA 1
ATOM 2208 C C . PRO A 1 307 ? -12.25 30.891 7.523 1 98.69 307 PRO A C 1
ATOM 2210 O O . PRO A 1 307 ? -12.211 29.953 8.328 1 98.69 307 PRO A O 1
ATOM 2213 N N . GLU A 1 308 ? -12.352 32.094 7.887 1 98.25 308 GLU A N 1
ATOM 2214 C CA . GLU A 1 308 ? -12.133 32.531 9.266 1 98.25 308 GLU A CA 1
ATOM 2215 C C . GLU A 1 308 ? -13.141 31.875 10.211 1 98.25 308 GLU A C 1
ATOM 2217 O O . GLU A 1 308 ? -12.773 31.438 11.305 1 98.25 308 GLU A O 1
ATOM 2222 N N . ALA A 1 309 ? -14.375 31.812 9.852 1 98.5 309 ALA A N 1
ATOM 2223 C CA . ALA A 1 309 ? -15.43 31.281 10.703 1 98.5 309 ALA A CA 1
ATOM 2224 C C . ALA A 1 309 ? -15.164 29.812 11.031 1 98.5 309 ALA A C 1
ATOM 2226 O O . ALA A 1 309 ? -15.461 29.359 12.141 1 98.5 309 ALA A O 1
ATOM 2227 N N . MET A 1 310 ? -14.648 29.078 10.125 1 98.81 310 MET A N 1
ATOM 2228 C CA . MET A 1 310 ? -14.375 27.656 10.336 1 98.81 310 MET A CA 1
ATOM 2229 C C . MET A 1 310 ? -13.172 27.469 11.25 1 98.81 310 MET A C 1
ATOM 2231 O O . MET A 1 310 ? -13.156 26.562 12.086 1 98.81 310 MET A O 1
ATOM 2235 N N . ILE A 1 311 ? -12.141 28.281 11.039 1 98.81 311 ILE A N 1
ATOM 2236 C CA . ILE A 1 311 ? -10.992 28.234 11.93 1 98.81 311 ILE A CA 1
ATOM 2237 C C . ILE A 1 311 ? -11.438 28.5 13.367 1 98.81 311 ILE A C 1
ATOM 2239 O O . ILE A 1 311 ? -11.023 27.812 14.297 1 98.81 311 ILE A O 1
ATOM 2243 N N . GLU A 1 312 ? -12.273 29.5 13.5 1 98.69 312 GLU A N 1
ATOM 2244 C CA . GLU A 1 312 ? -12.758 29.859 14.828 1 98.69 312 GLU A CA 1
ATOM 2245 C C . GLU A 1 312 ? -13.57 28.703 15.438 1 98.69 312 GLU A C 1
ATOM 2247 O O . GLU A 1 312 ? -13.5 28.469 16.641 1 98.69 312 GLU A O 1
ATOM 2252 N N . GLN A 1 313 ? -14.359 28.062 14.672 1 98.75 313 GLN A N 1
ATOM 2253 C CA . GLN A 1 313 ? -15.117 26.922 15.164 1 98.75 313 GLN A CA 1
ATOM 2254 C C . GLN A 1 313 ? -14.18 25.797 15.602 1 98.75 313 GLN A C 1
ATOM 2256 O O . GLN A 1 313 ? -14.398 25.172 16.641 1 98.75 313 GLN A O 1
ATOM 2261 N N . VAL A 1 314 ? -13.156 25.516 14.797 1 98.88 314 VAL A N 1
ATOM 2262 C CA . VAL A 1 314 ? -12.188 24.5 15.148 1 98.88 314 VAL A CA 1
ATOM 2263 C C . VAL A 1 314 ? -11.516 24.844 16.469 1 98.88 314 VAL A C 1
ATOM 2265 O O . VAL A 1 314 ? -11.336 23.984 17.344 1 98.88 314 VAL A O 1
ATOM 2268 N N . LYS A 1 315 ? -11.156 26.141 16.641 1 98.75 315 LYS A N 1
ATOM 2269 C CA . LYS A 1 315 ? -10.555 26.594 17.891 1 98.75 315 LYS A CA 1
ATOM 2270 C C . LYS A 1 315 ? -11.508 26.375 19.062 1 98.75 315 LYS A C 1
ATOM 2272 O O . LYS A 1 315 ? -11.117 25.828 20.094 1 98.75 315 LYS A O 1
ATOM 2277 N N . ARG A 1 316 ? -12.711 26.703 18.875 1 98.56 316 ARG A N 1
ATOM 2278 C CA . ARG A 1 316 ? -13.703 26.656 19.938 1 98.56 316 ARG A CA 1
ATOM 2279 C C . ARG A 1 316 ? -14.023 25.219 20.344 1 98.56 316 ARG A C 1
ATOM 2281 O O . ARG A 1 316 ? -14.031 24.891 21.531 1 98.56 316 ARG A O 1
ATOM 2288 N N . VAL A 1 317 ? -14.266 24.375 19.406 1 98.31 317 VAL A N 1
ATOM 2289 C CA . VAL A 1 317 ? -14.695 23 19.625 1 98.31 317 VAL A CA 1
ATOM 2290 C C . VAL A 1 317 ? -13.586 22.219 20.344 1 98.31 317 VAL A C 1
ATOM 2292 O O . VAL A 1 317 ? -13.859 21.359 21.172 1 98.31 317 VAL A O 1
ATOM 2295 N N . ASN A 1 318 ? -12.32 22.562 20.094 1 97.81 318 ASN A N 1
ATOM 2296 C CA . ASN A 1 318 ? -11.203 21.781 20.594 1 97.81 318 ASN A CA 1
ATOM 2297 C C . ASN A 1 318 ? -10.438 22.531 21.688 1 97.81 318 ASN A C 1
ATOM 2299 O O . ASN A 1 318 ? -9.469 22 22.25 1 97.81 318 ASN A O 1
ATOM 2303 N N . GLY A 1 319 ? -10.844 23.797 22.031 1 98 319 GLY A N 1
ATOM 2304 C CA . GLY A 1 319 ? -10.023 24.609 22.906 1 98 319 GLY A CA 1
ATOM 2305 C C . GLY A 1 319 ? -8.617 24.812 22.391 1 98 319 GLY A C 1
ATOM 2306 O O . GLY A 1 319 ? -7.645 24.688 23.141 1 98 319 GLY A O 1
ATOM 2307 N N . LEU A 1 320 ? -8.531 25.031 21.172 1 98.06 320 LEU A N 1
ATOM 2308 C CA . LEU A 1 320 ? -7.254 25 20.469 1 98.06 320 LEU A CA 1
ATOM 2309 C C . LEU A 1 320 ? -6.664 26.406 20.359 1 98.06 320 LEU A C 1
ATOM 2311 O O . LEU A 1 320 ? -7.312 27.312 19.844 1 98.06 320 LEU A O 1
ATOM 2315 N N . ASP A 1 321 ? -5.543 26.641 20.875 1 98.44 321 ASP A N 1
ATOM 2316 C CA . ASP A 1 321 ? -4.73 27.828 20.641 1 98.44 321 ASP A CA 1
ATOM 2317 C C . ASP A 1 321 ? -3.301 27.453 20.266 1 98.44 321 ASP A C 1
ATOM 2319 O O . ASP A 1 321 ? -2.508 27.047 21.125 1 98.44 321 ASP A O 1
ATOM 2323 N N . LEU A 1 322 ? -2.994 27.672 19.016 1 98.56 322 LEU A N 1
ATOM 2324 C CA . LEU A 1 322 ? -1.725 27.188 18.5 1 98.56 322 LEU A CA 1
ATOM 2325 C C . LEU A 1 322 ? -0.678 28.297 18.484 1 98.56 322 LEU A C 1
ATOM 2327 O O . LEU A 1 322 ? 0.494 28.047 18.203 1 98.56 322 LEU A O 1
ATOM 2331 N N . GLN A 1 323 ? -1.072 29.531 18.844 1 98.19 323 GLN A N 1
ATOM 2332 C CA . GLN A 1 323 ? -0.205 30.688 18.703 1 98.19 323 GLN A CA 1
ATOM 2333 C C . GLN A 1 323 ? 1.059 30.531 19.547 1 98.19 323 GLN A C 1
ATOM 2335 O O . GLN A 1 323 ? 2.17 30.719 19.047 1 98.19 323 GLN A O 1
ATOM 2340 N N . PRO A 1 324 ? 0.911 30.141 20.875 1 98.44 324 PRO A N 1
ATOM 2341 C CA . PRO A 1 324 ? 2.129 30.016 21.672 1 98.44 324 PRO A CA 1
ATOM 2342 C C . PRO A 1 324 ? 3.066 28.922 21.156 1 98.44 324 PRO A C 1
ATOM 2344 O O . PRO A 1 324 ? 4.289 29.094 21.156 1 98.44 324 PRO A O 1
ATOM 2347 N N . LEU A 1 325 ? 2.525 27.828 20.734 1 98.69 325 LEU A N 1
ATOM 2348 C CA . LEU A 1 325 ? 3.332 26.734 20.219 1 98.69 325 LEU A CA 1
ATOM 2349 C C . LEU A 1 325 ? 4.07 27.141 18.953 1 98.69 325 LEU A C 1
ATOM 2351 O O . LEU A 1 325 ? 5.262 26.875 18.812 1 98.69 325 LEU A O 1
ATOM 2355 N N . VAL A 1 326 ? 3.357 27.812 18.062 1 98.75 326 VAL A N 1
ATOM 2356 C CA . VAL A 1 326 ? 3.936 28.266 16.797 1 98.75 326 VAL A CA 1
ATOM 2357 C C . VAL A 1 326 ? 5.059 29.266 17.078 1 98.75 326 VAL A C 1
ATOM 2359 O O . VAL A 1 326 ? 6.109 29.219 16.422 1 98.75 326 VAL A O 1
ATOM 2362 N N . GLN A 1 327 ? 4.844 30.141 18.031 1 98.19 327 GLN A N 1
ATOM 2363 C CA . GLN A 1 327 ? 5.883 31.094 18.406 1 98.19 327 GLN A CA 1
ATOM 2364 C C . GLN A 1 327 ? 7.133 30.375 18.906 1 98.19 327 GLN A C 1
ATOM 2366 O O . GLN A 1 327 ? 8.25 30.766 18.578 1 98.19 327 GLN A O 1
ATOM 2371 N N . GLY A 1 328 ? 6.926 29.375 19.75 1 98.5 328 GLY A N 1
ATOM 2372 C CA . GLY A 1 328 ? 8.055 28.578 20.219 1 98.5 328 GLY A CA 1
ATOM 2373 C C . GLY A 1 328 ? 8.805 27.906 19.094 1 98.5 328 GLY A C 1
ATOM 2374 O O . GLY A 1 328 ? 10.039 27.875 19.094 1 98.5 328 GLY A O 1
ATOM 2375 N N . LEU A 1 329 ? 8.125 27.375 18.141 1 98.75 329 LEU A N 1
ATOM 2376 C CA . LEU A 1 329 ? 8.734 26.688 17.016 1 98.75 329 LEU A CA 1
ATOM 2377 C C . LEU A 1 329 ? 9.531 27.656 16.141 1 98.75 329 LEU A C 1
ATOM 2379 O O . LEU A 1 329 ? 10.617 27.328 15.664 1 98.75 329 LEU A O 1
ATOM 2383 N N . LEU A 1 330 ? 8.945 28.859 15.93 1 98.38 330 LEU A N 1
ATOM 2384 C CA . LEU A 1 330 ? 9.633 29.875 15.117 1 98.38 330 LEU A CA 1
ATOM 2385 C C . LEU A 1 330 ? 10.891 30.359 15.812 1 98.38 330 LEU A C 1
ATOM 2387 O O . LEU A 1 330 ? 11.883 30.688 15.156 1 98.38 330 LEU A O 1
ATOM 2391 N N . LYS A 1 331 ? 10.844 30.391 17.172 1 97.94 331 LYS A N 1
ATOM 2392 C CA . LYS A 1 331 ? 12.055 30.734 17.906 1 97.94 331 LYS A CA 1
ATOM 2393 C C . LYS A 1 331 ? 13.164 29.734 17.656 1 97.94 331 LYS A C 1
ATOM 2395 O O . LYS A 1 331 ? 14.336 30.094 17.531 1 97.94 331 LYS A O 1
ATOM 2400 N N . ILE A 1 332 ? 12.836 28.484 17.625 1 97.69 332 ILE A N 1
ATOM 2401 C CA . ILE A 1 332 ? 13.797 27.422 17.328 1 97.69 332 ILE A CA 1
ATOM 2402 C C . ILE A 1 332 ? 14.359 27.609 15.922 1 97.69 332 ILE A C 1
ATOM 2404 O O . ILE A 1 332 ? 15.562 27.484 15.703 1 97.69 332 ILE A O 1
ATOM 2408 N N . ARG A 1 333 ? 13.477 27.922 14.984 1 96.88 333 ARG A N 1
ATOM 2409 C CA . ARG A 1 333 ? 13.859 28.109 13.586 1 96.88 333 ARG A CA 1
ATOM 2410 C C . ARG A 1 333 ? 14.891 29.219 13.438 1 96.88 333 ARG A C 1
ATOM 2412 O O . ARG A 1 333 ? 15.789 29.141 12.594 1 96.88 333 ARG A O 1
ATOM 2419 N N . GLN A 1 334 ? 14.805 30.234 14.195 1 93.75 334 GLN A N 1
ATOM 2420 C CA . GLN A 1 334 ? 15.641 31.422 14.078 1 93.75 334 GLN A CA 1
ATOM 2421 C C . GLN A 1 334 ? 16.922 31.281 14.891 1 93.75 334 GLN A C 1
ATOM 2423 O O . GLN A 1 334 ? 17.859 32.062 14.734 1 93.75 334 GLN A O 1
ATOM 2428 N N . ALA A 1 335 ? 16.922 30.266 15.703 1 87.88 335 ALA A N 1
ATOM 2429 C CA . ALA A 1 335 ? 18.094 30.078 16.531 1 87.88 335 ALA A CA 1
ATOM 2430 C C . ALA A 1 335 ? 19.312 29.688 15.688 1 87.88 335 ALA A C 1
ATOM 2432 O O . ALA A 1 335 ? 19.188 28.922 14.734 1 87.88 335 ALA A O 1
ATOM 2433 N N . PRO A 1 336 ? 20.406 30.375 16.016 1 70.88 336 PRO A N 1
ATOM 2434 C CA . PRO A 1 336 ? 21.609 30.031 15.25 1 70.88 336 PRO A CA 1
ATOM 2435 C C . PRO A 1 336 ? 22.016 28.578 15.398 1 70.88 336 PRO A C 1
ATOM 2437 O O . PRO A 1 336 ? 21.766 27.969 16.438 1 70.88 336 PRO A O 1
ATOM 2440 N N . LEU A 1 337 ? 22.328 27.891 14.266 1 62.69 337 LEU A N 1
ATOM 2441 C CA . LEU A 1 337 ? 22.781 26.516 14.305 1 62.69 337 LEU A CA 1
ATOM 2442 C C . LEU A 1 337 ? 23.969 26.359 15.266 1 62.69 337 LEU A C 1
ATOM 2444 O O . LEU A 1 337 ? 24.828 27.234 15.328 1 62.69 337 LEU A O 1
ATOM 2448 N N . PRO A 1 338 ? 23.75 25.438 16.266 1 49 338 PRO A N 1
ATOM 2449 C CA . PRO A 1 338 ? 24.938 25.297 17.125 1 49 338 PRO A CA 1
ATOM 2450 C C . PRO A 1 338 ? 26.219 25.125 16.328 1 49 338 PRO A C 1
ATOM 2452 O O . PRO A 1 338 ? 26.219 24.5 15.266 1 49 338 PRO A O 1
ATOM 2455 N N . HIS A 1 339 ? 27.094 26.078 16.359 1 42.75 339 HIS A N 1
ATOM 2456 C CA . HIS A 1 339 ? 28.438 25.922 15.82 1 42.75 339 HIS A CA 1
ATOM 2457 C C . HIS A 1 339 ? 29.078 24.625 16.297 1 42.75 339 HIS A C 1
ATOM 2459 O O . HIS A 1 339 ? 28.828 24.172 17.406 1 42.75 339 HIS A O 1
ATOM 2465 N N . MET B 1 1 ? -3.393 -26.359 -28.594 1 86.62 1 MET B N 1
ATOM 2466 C CA . MET B 1 1 ? -2.857 -26.859 -27.328 1 86.62 1 MET B CA 1
ATOM 2467 C C . MET B 1 1 ? -3.977 -27.375 -26.422 1 86.62 1 MET B C 1
ATOM 2469 O O . MET B 1 1 ? -5.031 -26.75 -26.312 1 86.62 1 MET B O 1
ATOM 2473 N N . ILE B 1 2 ? -3.732 -28.516 -25.812 1 90.44 2 ILE B N 1
ATOM 2474 C CA . ILE B 1 2 ? -4.793 -29.141 -25.031 1 90.44 2 ILE B CA 1
ATOM 2475 C C . ILE B 1 2 ? -4.812 -28.547 -23.625 1 90.44 2 ILE B C 1
ATOM 2477 O O . ILE B 1 2 ? -3.795 -28.031 -23.141 1 90.44 2 ILE B O 1
ATOM 2481 N N . PRO B 1 3 ? -5.973 -28.531 -23 1 94.31 3 PRO B N 1
ATOM 2482 C CA . PRO B 1 3 ? -6.125 -27.938 -21.672 1 94.31 3 PRO B CA 1
ATOM 2483 C C . PRO B 1 3 ? -5.102 -28.469 -20.656 1 94.31 3 PRO B C 1
ATOM 2485 O O . PRO B 1 3 ? -4.613 -27.719 -19.812 1 94.31 3 PRO B O 1
ATOM 2488 N N . GLN B 1 4 ? -4.762 -29.688 -20.766 1 95.69 4 GLN B N 1
ATOM 2489 C CA . GLN B 1 4 ? -3.811 -30.281 -19.828 1 95.69 4 GLN B CA 1
ATOM 2490 C C . GLN B 1 4 ? -2.443 -29.609 -19.938 1 95.69 4 GLN B C 1
ATOM 2492 O O . GLN B 1 4 ? -1.801 -29.328 -18.922 1 95.69 4 GLN B O 1
ATOM 2497 N N . ALA B 1 5 ? -1.976 -29.406 -21.125 1 96.44 5 ALA B N 1
ATOM 2498 C CA . ALA B 1 5 ? -0.687 -28.75 -21.359 1 96.44 5 ALA B CA 1
ATOM 2499 C C . ALA B 1 5 ? -0.696 -27.328 -20.828 1 96.44 5 ALA B C 1
ATOM 2501 O O . ALA B 1 5 ? 0.314 -26.844 -20.312 1 96.44 5 ALA B O 1
ATOM 2502 N N . ARG B 1 6 ? -1.84 -26.625 -20.984 1 98.38 6 ARG B N 1
ATOM 2503 C CA . ARG B 1 6 ? -1.994 -25.266 -20.484 1 98.38 6 ARG B CA 1
ATOM 2504 C C . ARG B 1 6 ? -2.035 -25.234 -18.953 1 98.38 6 ARG B C 1
ATOM 2506 O O . ARG B 1 6 ? -1.404 -24.375 -18.328 1 98.38 6 ARG B O 1
ATOM 2513 N N . ALA B 1 7 ? -2.777 -26.188 -18.438 1 98.81 7 ALA B N 1
ATOM 2514 C CA . ALA B 1 7 ? -2.885 -26.281 -16.969 1 98.81 7 ALA B CA 1
ATOM 2515 C C . ALA B 1 7 ? -1.536 -26.609 -16.344 1 98.81 7 ALA B C 1
ATOM 2517 O O . ALA B 1 7 ? -1.167 -26.031 -15.32 1 98.81 7 ALA B O 1
ATOM 2518 N N . LEU B 1 8 ? -0.828 -27.562 -16.953 1 98.75 8 LEU B N 1
ATOM 2519 C CA . LEU B 1 8 ? 0.512 -27.875 -16.484 1 98.75 8 LEU B CA 1
ATOM 2520 C C . LEU B 1 8 ? 1.456 -26.703 -16.672 1 98.75 8 LEU B C 1
ATOM 2522 O O . LEU B 1 8 ? 2.307 -26.438 -15.82 1 98.75 8 LEU B O 1
ATOM 2526 N N . GLY B 1 9 ? 1.329 -26 -17.828 1 98.81 9 GLY B N 1
ATOM 2527 C CA . GLY B 1 9 ? 2.104 -24.797 -18.062 1 98.81 9 GLY B CA 1
ATOM 2528 C C . GLY B 1 9 ? 1.891 -23.734 -16.984 1 98.81 9 GLY B C 1
ATOM 2529 O O . GLY B 1 9 ? 2.842 -23.078 -16.562 1 98.81 9 GLY B O 1
ATOM 2530 N N . ALA B 1 10 ? 0.627 -23.594 -16.562 1 98.94 10 ALA B N 1
ATOM 2531 C CA . ALA B 1 10 ? 0.288 -22.609 -15.523 1 98.94 10 ALA B CA 1
ATOM 2532 C C . ALA B 1 10 ? 0.917 -23 -14.188 1 98.94 10 ALA B C 1
ATOM 2534 O O . ALA B 1 10 ? 1.575 -22.172 -13.547 1 98.94 10 ALA B O 1
ATOM 2535 N N . PHE B 1 11 ? 0.708 -24.234 -13.766 1 98.94 11 PHE B N 1
ATOM 2536 C CA . PHE B 1 11 ? 1.104 -24.641 -12.422 1 98.94 11 PHE B CA 1
ATOM 2537 C C . PHE B 1 11 ? 2.619 -24.766 -12.32 1 98.94 11 PHE B C 1
ATOM 2539 O O . PHE B 1 11 ? 3.221 -24.359 -11.328 1 98.94 11 PHE B O 1
ATOM 2546 N N . TYR B 1 12 ? 3.277 -25.359 -13.328 1 98.94 12 TYR B N 1
ATOM 2547 C CA . TYR B 1 12 ? 4.734 -25.422 -13.328 1 98.94 12 TYR B CA 1
ATOM 2548 C C . TYR B 1 12 ? 5.34 -24.047 -13.578 1 98.94 12 TYR B C 1
ATOM 2550 O O . TYR B 1 12 ? 6.438 -23.75 -13.102 1 98.94 12 TYR B O 1
ATOM 2558 N N . GLY B 1 13 ? 4.633 -23.188 -14.367 1 98.94 13 GLY B N 1
ATOM 2559 C CA . GLY B 1 13 ? 5.062 -21.812 -14.477 1 98.94 13 GLY B CA 1
ATOM 2560 C C . GLY B 1 13 ? 5.07 -21.078 -13.156 1 98.94 13 GLY B C 1
ATOM 2561 O O . GLY B 1 13 ? 5.988 -20.297 -12.875 1 98.94 13 GLY B O 1
ATOM 2562 N N . LEU B 1 14 ? 3.998 -21.297 -12.336 1 98.94 14 LEU B N 1
ATOM 2563 C CA . LEU B 1 14 ? 3.957 -20.75 -10.977 1 98.94 14 LEU B CA 1
ATOM 2564 C C . LEU B 1 14 ? 5.172 -21.219 -10.18 1 98.94 14 LEU B C 1
ATOM 2566 O O . LEU B 1 14 ? 5.855 -20.406 -9.562 1 98.94 14 LEU B O 1
ATOM 2570 N N . ALA B 1 15 ? 5.449 -22.484 -10.234 1 98.94 15 ALA B N 1
ATOM 2571 C CA . ALA B 1 15 ? 6.555 -23.062 -9.477 1 98.94 15 ALA B CA 1
ATOM 2572 C C . ALA B 1 15 ? 7.898 -22.531 -9.969 1 98.94 15 ALA B C 1
ATOM 2574 O O . ALA B 1 15 ? 8.789 -22.25 -9.164 1 98.94 15 ALA B O 1
ATOM 2575 N N . LEU B 1 16 ? 8.055 -22.469 -11.281 1 98.94 16 LEU B N 1
ATOM 2576 C CA . LEU B 1 16 ? 9.297 -21.953 -11.852 1 98.94 16 LEU B CA 1
ATOM 2577 C C . LEU B 1 16 ? 9.523 -20.5 -11.445 1 98.94 16 LEU B C 1
ATOM 2579 O O . LEU B 1 16 ? 10.633 -20.141 -11.047 1 98.94 16 LEU B O 1
ATOM 2583 N N . GLY B 1 17 ? 8.492 -19.656 -11.609 1 98.94 17 GLY B N 1
ATOM 2584 C CA . GLY B 1 17 ? 8.602 -18.266 -11.172 1 98.94 17 GLY B CA 1
ATOM 2585 C C . GLY B 1 17 ? 8.945 -18.141 -9.695 1 98.94 17 GLY B C 1
ATOM 2586 O O . GLY B 1 17 ? 9.82 -17.344 -9.328 1 98.94 17 GLY B O 1
ATOM 2587 N N . ASP B 1 18 ? 8.266 -18.938 -8.875 1 98.81 18 ASP B N 1
ATOM 2588 C CA . ASP B 1 18 ? 8.523 -19.016 -7.445 1 98.81 18 ASP B CA 1
ATOM 2589 C C . ASP B 1 18 ? 9.992 -19.312 -7.164 1 98.81 18 ASP B C 1
ATOM 2591 O O . ASP B 1 18 ? 10.656 -18.594 -6.418 1 98.81 18 ASP B O 1
ATOM 2595 N N . ALA B 1 19 ? 10.453 -20.297 -7.82 1 98.81 19 ALA B N 1
ATOM 2596 C CA . ALA B 1 19 ? 11.82 -20.766 -7.605 1 98.81 19 ALA B CA 1
ATOM 2597 C C . ALA B 1 19 ? 12.836 -19.75 -8.102 1 98.81 19 ALA B C 1
ATOM 2599 O O . ALA B 1 19 ? 13.906 -19.578 -7.504 1 98.81 19 ALA B O 1
ATOM 2600 N N . LEU B 1 20 ? 12.594 -19.109 -9.227 1 98.88 20 LEU B N 1
ATOM 2601 C CA . LEU B 1 20 ? 13.492 -18.094 -9.75 1 98.88 20 LEU B CA 1
ATOM 2602 C C . LEU B 1 20 ? 13.578 -16.891 -8.805 1 98.88 20 LEU B C 1
ATOM 2604 O O . LEU B 1 20 ? 14.648 -16.297 -8.656 1 98.88 20 LEU B O 1
ATOM 2608 N N . GLY B 1 21 ? 12.438 -16.562 -8.195 1 98.75 21 GLY B N 1
ATOM 2609 C CA . GLY B 1 21 ? 12.375 -15.383 -7.344 1 98.75 21 GLY B CA 1
ATOM 2610 C C . GLY B 1 21 ? 12.711 -15.672 -5.895 1 98.75 21 GLY B C 1
ATOM 2611 O O . GLY B 1 21 ? 12.883 -14.75 -5.094 1 98.75 21 GLY B O 1
ATOM 2612 N N . MET B 1 22 ? 12.875 -16.922 -5.473 1 98.12 22 MET B N 1
ATOM 2613 C CA . MET B 1 22 ? 13.109 -17.359 -4.105 1 98.12 22 MET B CA 1
ATOM 2614 C C . MET B 1 22 ? 14.406 -16.766 -3.555 1 98.12 22 MET B C 1
ATOM 2616 O O . MET B 1 22 ? 14.414 -16.188 -2.469 1 98.12 22 MET B O 1
ATOM 2620 N N . PRO B 1 23 ? 15.523 -16.75 -4.277 1 98.31 23 PRO B N 1
ATOM 2621 C CA . PRO B 1 23 ? 16.766 -16.266 -3.686 1 98.31 23 PRO B CA 1
ATOM 2622 C C . PRO B 1 23 ? 16.766 -14.758 -3.465 1 98.31 23 PRO B C 1
ATOM 2624 O O . PRO B 1 23 ? 17.516 -14.258 -2.619 1 98.31 23 PRO B O 1
ATOM 2627 N N . THR B 1 24 ? 15.922 -14.055 -4.211 1 98.5 24 THR B N 1
ATOM 2628 C CA . THR B 1 24 ? 16 -12.602 -4.203 1 98.5 24 THR B CA 1
ATOM 2629 C C . THR B 1 24 ? 14.844 -12 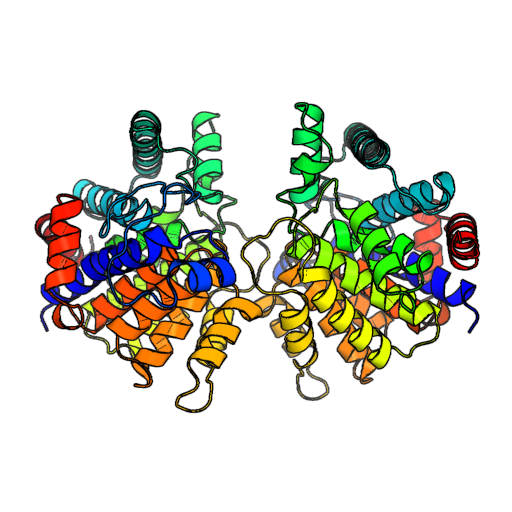-3.414 1 98.5 24 THR B C 1
ATOM 2631 O O . THR B 1 24 ? 14.781 -10.789 -3.219 1 98.5 24 THR B O 1
ATOM 2634 N N . GLN B 1 25 ? 13.914 -12.852 -2.949 1 97.56 25 GLN B N 1
ATOM 2635 C CA . GLN B 1 25 ? 12.75 -12.32 -2.258 1 97.56 25 GLN B CA 1
ATOM 2636 C C . GLN B 1 25 ? 13.156 -11.5 -1.035 1 97.56 25 GLN B C 1
ATOM 2638 O O . GLN B 1 25 ? 14.117 -11.844 -0.343 1 97.56 25 GLN B O 1
ATOM 2643 N N . SER B 1 26 ? 12.492 -10.32 -0.791 1 96.25 26 SER B N 1
ATOM 2644 C CA . SER B 1 26 ? 12.633 -9.438 0.356 1 96.25 26 SER B CA 1
ATOM 2645 C C . SER B 1 26 ? 13.969 -8.703 0.328 1 96.25 26 SER B C 1
ATOM 2647 O O . SER B 1 26 ? 14.352 -8.055 1.304 1 96.25 26 SER B O 1
ATOM 2649 N N . LEU B 1 27 ? 14.742 -8.859 -0.753 1 97.62 27 LEU B N 1
ATOM 2650 C CA . LEU B 1 27 ? 15.938 -8.039 -0.95 1 97.62 27 LEU B CA 1
ATOM 265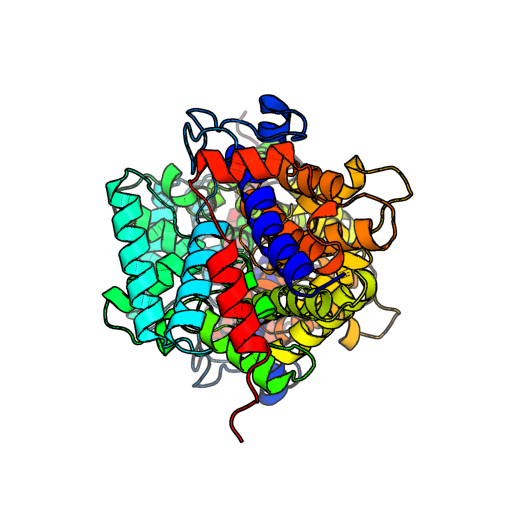1 C C . LEU B 1 27 ? 15.609 -6.773 -1.735 1 97.62 27 LEU B C 1
ATOM 2653 O O . LEU B 1 27 ? 14.703 -6.781 -2.58 1 97.62 27 LEU B O 1
ATOM 2657 N N . SER B 1 28 ? 16.328 -5.711 -1.435 1 97.5 28 SER B N 1
ATOM 2658 C CA . SER B 1 28 ? 16.219 -4.512 -2.264 1 97.5 28 SER B CA 1
ATOM 2659 C C . SER B 1 28 ? 16.781 -4.754 -3.658 1 97.5 28 SER B C 1
ATOM 2661 O O . SER B 1 28 ? 17.547 -5.699 -3.871 1 97.5 28 SER B O 1
ATOM 2663 N N . ARG B 1 29 ? 16.391 -3.969 -4.559 1 97 29 ARG B N 1
ATOM 2664 C CA . ARG B 1 29 ? 16.906 -4.07 -5.922 1 97 29 ARG B CA 1
ATOM 2665 C C . ARG B 1 29 ? 18.422 -3.949 -5.938 1 97 29 ARG B C 1
ATOM 2667 O O . ARG B 1 29 ? 19.094 -4.645 -6.699 1 97 29 ARG B O 1
ATOM 2674 N N . GLU B 1 30 ? 18.969 -3.064 -5.148 1 96.31 30 GLU B N 1
ATOM 2675 C CA . GLU B 1 30 ? 20.406 -2.885 -5.047 1 96.31 30 GLU B CA 1
ATOM 2676 C C . GLU B 1 30 ? 21.094 -4.16 -4.559 1 96.31 30 GLU B C 1
ATOM 2678 O O . GLU B 1 30 ? 22.141 -4.547 -5.078 1 96.31 30 GLU B O 1
ATOM 2683 N N . GLN B 1 31 ? 20.531 -4.801 -3.596 1 97.25 31 GLN B N 1
ATOM 2684 C CA . GLN B 1 31 ? 21.078 -6.051 -3.074 1 97.25 31 GLN B CA 1
ATOM 2685 C C . GLN B 1 31 ? 21.031 -7.152 -4.129 1 97.25 31 GLN B C 1
ATOM 2687 O O . GLN B 1 31 ? 21.969 -7.941 -4.254 1 97.25 31 GLN B O 1
ATOM 2692 N N . VAL B 1 32 ? 19.938 -7.207 -4.875 1 98.25 32 VAL B N 1
ATOM 2693 C CA . VAL B 1 32 ? 19.797 -8.203 -5.926 1 98.25 32 VAL B CA 1
ATOM 2694 C C . VAL B 1 32 ? 20.875 -7.996 -6.988 1 98.25 32 VAL B C 1
ATOM 2696 O O . VAL B 1 32 ? 21.531 -8.953 -7.418 1 98.25 32 VAL B O 1
ATOM 2699 N N . GLN B 1 33 ? 21.016 -6.77 -7.402 1 97.31 33 GLN B N 1
ATOM 2700 C CA . GLN B 1 33 ? 22.031 -6.441 -8.406 1 97.31 33 GLN B CA 1
ATOM 2701 C C . GLN B 1 33 ? 23.422 -6.793 -7.926 1 97.31 33 GLN B C 1
ATOM 2703 O O . GLN B 1 33 ? 24.234 -7.324 -8.688 1 97.31 33 GLN B O 1
ATOM 2708 N N . GLN B 1 34 ? 23.734 -6.508 -6.707 1 97.12 34 GLN B N 1
ATOM 2709 C CA . GLN B 1 34 ? 25.047 -6.742 -6.137 1 97.12 34 GLN B CA 1
ATOM 2710 C C . GLN B 1 34 ? 25.344 -8.234 -6.023 1 97.12 34 GLN B C 1
ATOM 2712 O O . GLN B 1 34 ? 26.469 -8.68 -6.289 1 97.12 34 GLN B O 1
ATOM 2717 N N . ARG B 1 35 ? 24.359 -8.961 -5.688 1 96.38 35 ARG B N 1
ATOM 2718 C CA . ARG B 1 35 ? 24.562 -10.359 -5.344 1 96.38 35 ARG B CA 1
ATOM 2719 C C . ARG B 1 35 ? 24.422 -11.258 -6.57 1 96.38 35 ARG B C 1
ATOM 2721 O O . ARG B 1 35 ? 25.109 -12.273 -6.691 1 96.38 35 ARG B O 1
ATOM 2728 N N . PHE B 1 36 ? 23.484 -10.836 -7.418 1 97.5 36 PHE B N 1
ATOM 2729 C CA . PHE B 1 36 ? 23.125 -11.773 -8.477 1 97.5 36 PHE B CA 1
ATOM 2730 C C . PHE B 1 36 ? 23.266 -11.117 -9.844 1 97.5 36 PHE B C 1
ATOM 2732 O O . PHE B 1 36 ? 23.344 -11.812 -10.867 1 97.5 36 PHE B O 1
ATOM 2739 N N . GLY B 1 37 ? 23.391 -9.734 -9.875 1 96.44 37 GLY B N 1
ATOM 2740 C CA . GLY B 1 37 ? 23.188 -9.047 -11.141 1 96.44 37 GLY B CA 1
ATOM 2741 C C . GLY B 1 37 ? 21.766 -9.195 -11.672 1 96.44 37 GLY B C 1
ATOM 2742 O O . GLY B 1 37 ? 20.844 -8.555 -11.156 1 96.44 37 GLY B O 1
ATOM 2743 N N . THR B 1 38 ? 21.609 -10.094 -12.594 1 96.56 38 THR B N 1
ATOM 2744 C CA . THR B 1 38 ? 20.297 -10.438 -13.133 1 96.56 38 THR B CA 1
ATOM 2745 C C . THR B 1 38 ? 20.031 -11.938 -13.008 1 96.56 38 THR B C 1
ATOM 2747 O O . THR B 1 38 ? 20.922 -12.75 -13.273 1 96.56 38 THR B O 1
ATOM 2750 N N . ILE B 1 39 ? 18.875 -12.25 -12.578 1 98.5 39 ILE B N 1
ATOM 2751 C CA . ILE B 1 39 ? 18.5 -13.656 -12.492 1 98.5 39 ILE B CA 1
ATOM 2752 C C . ILE B 1 39 ? 18.188 -14.195 -13.883 1 98.5 39 ILE B C 1
ATOM 2754 O O . ILE B 1 39 ? 17.266 -13.711 -14.547 1 98.5 39 ILE B O 1
ATOM 2758 N N . THR B 1 40 ? 18.938 -15.125 -14.359 1 98.31 40 THR B N 1
ATOM 2759 C CA . THR B 1 40 ? 18.688 -15.742 -15.664 1 98.31 40 THR B CA 1
ATOM 2760 C C . THR B 1 40 ? 18.625 -17.266 -15.539 1 98.31 40 THR B C 1
ATOM 2762 O O . THR B 1 40 ? 18.438 -17.969 -16.531 1 98.31 40 THR B O 1
ATOM 2765 N N . THR B 1 41 ? 18.859 -17.75 -14.336 1 98.56 41 THR B N 1
ATOM 2766 C CA . THR B 1 41 ? 18.812 -19.172 -14.023 1 98.56 41 THR B CA 1
ATOM 2767 C C . THR B 1 41 ? 18.391 -19.391 -12.57 1 98.56 41 THR B C 1
ATOM 2769 O O . THR B 1 41 ? 18.203 -18.422 -11.828 1 98.56 41 THR B O 1
ATOM 2772 N N . LEU B 1 42 ? 18.188 -20.625 -12.203 1 98.81 42 LEU B N 1
ATOM 2773 C CA . LEU B 1 42 ? 17.891 -20.953 -10.812 1 98.81 42 LEU B CA 1
ATOM 2774 C C . LEU B 1 42 ? 19.125 -20.766 -9.938 1 98.81 42 LEU B C 1
ATOM 2776 O O . LEU B 1 42 ? 20.203 -21.25 -10.273 1 98.81 42 LEU B O 1
ATOM 2780 N N . GLU B 1 43 ? 19 -20 -8.883 1 98.69 43 GLU B N 1
ATOM 2781 C CA . GLU B 1 43 ? 20.125 -19.672 -8.008 1 98.69 43 GLU B CA 1
ATOM 2782 C C . GLU B 1 43 ? 19.859 -20.141 -6.574 1 98.69 43 GLU B C 1
ATOM 2784 O O . GLU B 1 43 ? 18.703 -20.188 -6.137 1 98.69 43 GLU B O 1
ATOM 2789 N N . ASP B 1 44 ? 20.938 -20.438 -5.875 1 98.19 44 ASP B N 1
ATOM 2790 C CA . ASP B 1 44 ? 20.875 -20.688 -4.441 1 98.19 44 ASP B CA 1
ATOM 2791 C C . ASP B 1 44 ? 20.547 -19.406 -3.674 1 98.19 44 ASP B C 1
ATOM 2793 O O . ASP B 1 44 ? 20.953 -18.312 -4.074 1 98.19 44 ASP B O 1
ATOM 2797 N N . ALA B 1 45 ? 19.781 -19.578 -2.615 1 96.38 45 ALA B N 1
ATOM 2798 C CA . ALA B 1 45 ? 19.656 -18.469 -1.673 1 96.38 45 ALA B CA 1
ATOM 2799 C C . ALA B 1 45 ? 20.891 -18.375 -0.776 1 96.38 45 ALA B C 1
ATOM 2801 O O . ALA B 1 45 ? 21.438 -19.391 -0.343 1 96.38 45 ALA B O 1
ATOM 2802 N N . GLY B 1 46 ? 21.375 -17.219 -0.6 1 94.69 46 GLY B N 1
ATOM 2803 C CA . GLY B 1 46 ? 22.5 -17.016 0.302 1 94.69 46 GLY B CA 1
ATOM 2804 C C . GLY B 1 46 ? 22.156 -17.266 1.757 1 94.69 46 GLY B C 1
ATOM 2805 O O . GLY B 1 46 ? 20.969 -17.328 2.113 1 94.69 46 GLY B O 1
ATOM 2806 N N . SER B 1 47 ? 23.172 -17.344 2.652 1 94.25 47 SER B N 1
ATOM 2807 C CA . SER B 1 47 ? 23 -17.609 4.078 1 94.25 47 SER B CA 1
ATOM 2808 C C . SER B 1 47 ? 22.312 -16.438 4.773 1 94.25 47 SER B C 1
ATOM 2810 O O . SER B 1 47 ? 21.672 -16.609 5.816 1 94.25 47 SER B O 1
ATOM 2812 N N . ASP B 1 48 ? 22.391 -15.32 4.18 1 92.69 48 ASP B N 1
ATOM 2813 C CA . ASP B 1 48 ? 21.844 -14.117 4.793 1 92.69 48 ASP B CA 1
ATOM 2814 C C . ASP B 1 48 ? 20.484 -13.75 4.176 1 92.69 48 ASP B C 1
ATOM 2816 O O . ASP B 1 48 ? 19.969 -12.656 4.41 1 92.69 48 ASP B O 1
ATOM 2820 N N . GLN B 1 49 ? 19.984 -14.641 3.32 1 93.62 49 GLN B N 1
ATOM 2821 C CA . GLN B 1 49 ? 18.641 -14.391 2.791 1 93.62 49 GLN B CA 1
ATOM 2822 C C . GLN B 1 49 ? 17.609 -14.328 3.912 1 93.62 49 GLN B C 1
ATOM 2824 O O . GLN B 1 49 ? 17.516 -15.25 4.727 1 93.62 49 GLN B O 1
ATOM 2829 N N . PRO B 1 50 ? 16.812 -13.336 3.957 1 90.19 50 PRO B N 1
ATOM 2830 C CA . PRO B 1 50 ? 15.992 -13.07 5.145 1 90.19 50 PRO B CA 1
ATOM 2831 C C . PRO B 1 50 ? 14.891 -14.109 5.348 1 90.19 50 PRO B C 1
ATOM 2833 O O . PRO B 1 50 ? 14.492 -14.375 6.484 1 90.19 50 PRO B O 1
ATOM 2836 N N . ILE B 1 51 ? 14.391 -14.688 4.344 1 89.56 51 ILE B N 1
ATOM 2837 C CA . ILE B 1 51 ? 13.211 -15.539 4.434 1 89.56 51 ILE B CA 1
ATOM 2838 C C . ILE B 1 51 ? 13.602 -17 4.188 1 89.56 51 ILE B C 1
ATOM 2840 O O . ILE B 1 51 ? 13.086 -17.906 4.848 1 89.56 51 ILE B O 1
ATOM 2844 N N . ALA B 1 52 ? 14.492 -17.172 3.213 1 88.94 52 ALA B N 1
ATOM 2845 C CA . ALA B 1 52 ? 14.844 -18.5 2.75 1 88.94 52 ALA B CA 1
ATOM 2846 C C . ALA B 1 52 ? 16.359 -18.719 2.793 1 88.94 52 ALA B C 1
ATOM 2848 O O . ALA B 1 52 ? 16.969 -19.047 1.775 1 88.94 52 ALA B O 1
ATOM 2849 N N . PRO B 1 53 ? 16.922 -18.641 3.961 1 92.38 53 PRO B N 1
ATOM 2850 C CA . PRO B 1 53 ? 18.375 -18.781 4.031 1 92.38 53 PRO B CA 1
ATOM 2851 C C . PRO B 1 53 ? 18.859 -20.156 3.619 1 92.38 53 PRO B C 1
ATOM 2853 O O . PRO B 1 53 ? 18.328 -21.172 4.09 1 92.38 53 PRO B O 1
ATOM 2856 N N . ASN B 1 54 ? 19.766 -20.219 2.676 1 94 54 ASN B N 1
ATOM 2857 C CA . ASN B 1 54 ? 20.516 -21.406 2.273 1 94 54 ASN B CA 1
ATOM 2858 C C . ASN B 1 54 ? 19.656 -22.375 1.479 1 94 54 ASN B C 1
ATOM 2860 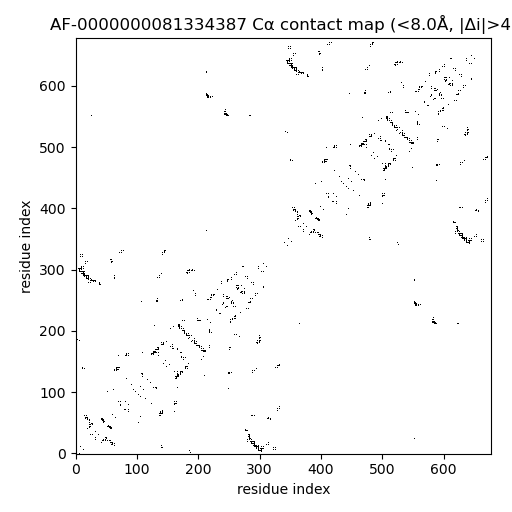O O . ASN B 1 54 ? 20 -23.547 1.344 1 94 54 ASN B O 1
ATOM 2864 N N . MET B 1 55 ? 18.578 -21.922 0.96 1 95.25 55 MET B N 1
ATOM 2865 C CA . MET B 1 55 ? 17.75 -22.797 0.137 1 95.25 55 MET B CA 1
ATOM 2866 C C . MET B 1 55 ? 18.406 -23.047 -1.212 1 95.25 55 MET B C 1
ATOM 2868 O O . MET B 1 55 ? 18.922 -22.125 -1.853 1 95.25 55 MET B O 1
ATOM 2872 N N . PRO B 1 56 ? 18.406 -24.281 -1.627 1 97.56 56 PRO B N 1
ATOM 2873 C CA . PRO B 1 56 ? 19.078 -24.625 -2.891 1 97.56 56 PRO B CA 1
ATOM 2874 C C . PRO B 1 56 ? 18.344 -24.062 -4.105 1 97.56 56 PRO B C 1
ATOM 2876 O O . PRO B 1 56 ? 17.125 -23.859 -4.059 1 97.56 56 PRO B O 1
ATOM 2879 N N . ALA B 1 57 ? 19.078 -23.922 -5.207 1 98.56 57 ALA B N 1
ATOM 2880 C CA . ALA B 1 57 ? 18.531 -23.5 -6.484 1 98.56 57 ALA B CA 1
ATOM 2881 C C . ALA B 1 57 ? 17.375 -24.406 -6.91 1 98.56 57 ALA B C 1
ATOM 2883 O O . ALA B 1 57 ? 17.5 -25.625 -6.867 1 98.56 57 ALA B O 1
ATOM 2884 N N . GLY B 1 58 ? 16.203 -23.75 -7.223 1 98.62 58 GLY B N 1
ATOM 2885 C CA . GLY B 1 58 ? 15.062 -24.516 -7.684 1 98.62 58 GLY B CA 1
ATOM 2886 C C . GLY B 1 58 ? 14.023 -24.75 -6.602 1 98.62 58 GLY B C 1
ATOM 2887 O O . GLY B 1 58 ? 12.953 -25.297 -6.867 1 98.62 58 GLY B O 1
ATOM 2888 N N . SER B 1 59 ? 14.305 -24.266 -5.371 1 97.81 59 SER B N 1
ATOM 2889 C CA . SER B 1 59 ? 13.375 -24.453 -4.262 1 97.81 59 SER B CA 1
ATOM 2890 C C . SER B 1 59 ? 12.148 -23.562 -4.406 1 97.81 59 SER B C 1
ATOM 2892 O O . SER B 1 59 ? 12.258 -22.406 -4.805 1 97.81 59 SER B O 1
ATOM 2894 N N . ILE B 1 60 ? 11.023 -24.156 -4.09 1 97.38 60 ILE B N 1
ATOM 2895 C CA . ILE B 1 60 ? 9.781 -23.391 -4.082 1 97.38 60 ILE B CA 1
ATOM 2896 C C . ILE B 1 60 ? 9.531 -22.828 -2.686 1 97.38 60 ILE B C 1
ATOM 2898 O O . ILE B 1 60 ? 10.195 -23.219 -1.724 1 97.38 60 ILE B O 1
ATOM 2902 N N . THR B 1 61 ? 8.695 -21.875 -2.561 1 95.62 61 THR B N 1
ATOM 2903 C CA . THR B 1 61 ? 8.328 -21.219 -1.308 1 95.62 61 THR B CA 1
ATOM 2904 C C . THR B 1 61 ? 6.852 -21.453 -0.987 1 95.62 61 THR B C 1
ATOM 2906 O O . THR B 1 61 ? 6.25 -22.422 -1.463 1 95.62 61 THR B O 1
ATOM 2909 N N . ASP B 1 62 ? 6.258 -20.625 -0.089 1 95.62 62 ASP B N 1
ATOM 2910 C CA . ASP B 1 62 ? 4.848 -20.734 0.277 1 95.62 62 ASP B CA 1
ATOM 2911 C C . ASP B 1 62 ? 3.947 -20.5 -0.934 1 95.62 62 ASP B C 1
ATOM 2913 O O . ASP B 1 62 ? 2.836 -21.031 -0.999 1 95.62 62 ASP B O 1
ATOM 2917 N N . ASP B 1 63 ? 4.441 -19.828 -1.966 1 97.5 63 ASP B N 1
ATOM 2918 C CA . ASP B 1 63 ? 3.637 -19.531 -3.15 1 97.5 63 ASP B CA 1
ATOM 2919 C C . ASP B 1 63 ? 3.148 -20.828 -3.807 1 97.5 63 ASP B C 1
ATOM 2921 O O . ASP B 1 63 ? 1.947 -21 -4.02 1 97.5 63 ASP B O 1
ATOM 2925 N N . THR B 1 64 ? 4.066 -21.656 -4.129 1 98.44 64 THR B N 1
ATOM 2926 C CA . THR B 1 64 ? 3.721 -22.922 -4.77 1 98.44 64 THR B CA 1
ATOM 2927 C C . THR B 1 64 ? 3.098 -23.875 -3.764 1 98.44 64 THR B C 1
ATOM 2929 O O . THR B 1 64 ? 2.125 -24.578 -4.078 1 98.44 64 THR B O 1
ATOM 2932 N N . GLU B 1 65 ? 3.66 -23.969 -2.566 1 97 65 GLU B N 1
ATOM 2933 C CA . GLU B 1 65 ? 3.174 -24.906 -1.561 1 97 65 GLU B CA 1
ATOM 2934 C C . GLU B 1 65 ? 1.709 -24.641 -1.224 1 97 65 GLU B C 1
ATOM 2936 O O . GLU B 1 65 ? 0.915 -25.578 -1.114 1 97 65 GLU B O 1
ATOM 2941 N N . GLN B 1 66 ? 1.386 -23.406 -1.038 1 97.62 66 GLN B N 1
ATOM 2942 C CA . GLN B 1 66 ? -0.001 -23.109 -0.699 1 97.62 66 GLN B CA 1
ATOM 2943 C C . GLN B 1 66 ? -0.91 -23.25 -1.916 1 97.62 66 GLN B C 1
ATOM 2945 O O . GLN B 1 66 ? -2.094 -23.562 -1.779 1 97.62 66 GLN B O 1
ATOM 2950 N N . ALA B 1 67 ? -0.414 -23 -3.137 1 98.75 67 ALA B N 1
ATOM 2951 C CA . ALA B 1 67 ? -1.203 -23.297 -4.328 1 98.75 67 ALA B CA 1
ATOM 2952 C C . ALA B 1 67 ? -1.549 -24.781 -4.402 1 98.75 67 ALA B C 1
ATOM 2954 O O . ALA B 1 67 ? -2.678 -25.141 -4.742 1 98.75 67 ALA B O 1
ATOM 2955 N N . ILE B 1 68 ? -0.561 -25.625 -4.086 1 98.75 68 ILE B N 1
ATOM 2956 C CA . ILE B 1 68 ? -0.792 -27.062 -4.051 1 98.75 68 ILE B CA 1
ATOM 2957 C C . ILE B 1 68 ? -1.851 -27.391 -3.002 1 98.75 68 ILE B C 1
ATOM 2959 O O . ILE B 1 68 ? -2.77 -28.172 -3.26 1 98.75 68 ILE B O 1
ATOM 2963 N N . LEU B 1 69 ? -1.729 -26.766 -1.829 1 98.19 69 LEU B N 1
ATOM 2964 C CA . LEU B 1 69 ? -2.686 -26.969 -0.746 1 98.19 69 LEU B CA 1
ATOM 2965 C C . LEU B 1 69 ? -4.102 -26.625 -1.201 1 98.19 69 LEU B C 1
ATOM 2967 O O . LEU B 1 69 ? -5.035 -27.391 -0.966 1 98.19 69 LEU B O 1
ATOM 2971 N N . VAL B 1 70 ? -4.289 -25.516 -1.874 1 98.75 70 VAL B N 1
ATOM 2972 C CA . VAL B 1 70 ? -5.59 -25.094 -2.381 1 98.75 70 VAL B CA 1
ATOM 2973 C C . VAL B 1 70 ? -6.086 -26.094 -3.426 1 98.75 70 VAL B C 1
ATOM 2975 O O . VAL B 1 70 ? -7.266 -26.453 -3.439 1 98.75 70 VAL B O 1
ATOM 2978 N N . GLY B 1 71 ? -5.18 -26.516 -4.328 1 98.88 71 GLY B N 1
ATOM 2979 C CA . GLY B 1 71 ? -5.543 -27.516 -5.309 1 98.88 71 GLY B CA 1
ATOM 2980 C C . GLY B 1 71 ? -6.039 -28.812 -4.684 1 98.88 71 GLY B C 1
ATOM 2981 O O . GLY B 1 71 ? -7.035 -29.375 -5.129 1 98.88 71 GLY B O 1
ATOM 2982 N N . GLU B 1 72 ? -5.344 -29.25 -3.674 1 98.75 72 GLU B N 1
ATOM 2983 C CA . GLU B 1 72 ? -5.742 -30.469 -2.963 1 98.75 72 GLU B CA 1
ATOM 2984 C C . GLU B 1 72 ? -7.125 -30.297 -2.336 1 98.75 72 GLU B C 1
ATOM 2986 O O . GLU B 1 72 ? -7.949 -31.219 -2.395 1 98.75 72 GLU B O 1
ATOM 2991 N N . LEU B 1 73 ? -7.332 -29.188 -1.736 1 98.62 73 LEU B N 1
ATOM 2992 C CA . LEU B 1 73 ? -8.625 -28.906 -1.123 1 98.62 73 LEU B CA 1
ATOM 2993 C C . LEU B 1 73 ? -9.742 -28.953 -2.166 1 98.62 73 LEU B C 1
ATOM 2995 O O . LEU B 1 73 ? -10.828 -29.453 -1.9 1 98.62 73 LEU B O 1
ATOM 2999 N N . LEU B 1 74 ? -9.508 -28.375 -3.338 1 98.62 74 LEU B N 1
ATOM 3000 C CA . LEU B 1 74 ? -10.492 -28.391 -4.414 1 98.62 74 LEU B CA 1
ATOM 3001 C C . LEU B 1 74 ? -10.805 -29.812 -4.848 1 98.62 74 LEU B C 1
ATOM 3003 O O . LEU B 1 74 ? -11.969 -30.188 -5.004 1 98.62 74 LEU B O 1
ATOM 3007 N N . VAL B 1 75 ? -9.75 -30.609 -5.047 1 98.31 75 VAL B N 1
ATOM 3008 C CA . VAL B 1 75 ? -9.938 -31.984 -5.508 1 98.31 75 VAL B CA 1
ATOM 3009 C C . VAL B 1 75 ? -10.68 -32.781 -4.445 1 98.31 75 VAL B C 1
ATOM 3011 O O . VAL B 1 75 ? -11.656 -33.5 -4.75 1 98.31 75 VAL B O 1
ATOM 3014 N N . GLU B 1 76 ? -10.25 -32.656 -3.191 1 98 76 GLU B N 1
ATOM 3015 C CA . GLU B 1 76 ? -10.883 -33.344 -2.078 1 98 76 GLU B CA 1
ATOM 3016 C C . GLU B 1 76 ? -12.336 -32.938 -1.911 1 98 76 GLU B C 1
ATOM 3018 O O . GLU B 1 76 ? -13.195 -33.75 -1.579 1 98 76 GLU B O 1
ATOM 3023 N N . GLY B 1 77 ? -12.594 -31.688 -2.143 1 97.25 77 GLY B N 1
ATOM 3024 C CA . GLY B 1 77 ? -13.922 -31.141 -1.932 1 97.25 77 GLY B CA 1
ATOM 3025 C C . GLY B 1 77 ? -14.773 -31.125 -3.188 1 97.25 77 GLY B C 1
ATOM 3026 O O . GLY B 1 77 ? -15.875 -30.594 -3.191 1 97.25 77 GLY B O 1
ATOM 3027 N N . GLN B 1 78 ? -14.289 -31.688 -4.25 1 96.5 78 GLN B N 1
ATOM 3028 C CA . GLN B 1 78 ? -15 -31.766 -5.523 1 96.5 78 GLN B CA 1
ATOM 3029 C C . GLN B 1 78 ? -15.43 -30.375 -5.992 1 96.5 78 GLN B C 1
ATOM 3031 O O . GLN B 1 78 ? -16.594 -30.156 -6.324 1 96.5 78 GLN B O 1
ATOM 3036 N N . GLY B 1 79 ? -14.531 -29.453 -5.863 1 96.69 79 GLY B N 1
ATOM 3037 C CA . GLY B 1 79 ? -14.742 -28.125 -6.406 1 96.69 79 GLY B CA 1
ATOM 3038 C C . GLY B 1 79 ? -15.117 -27.109 -5.348 1 96.69 79 GLY B C 1
ATOM 3039 O O . GLY B 1 79 ? -15.227 -25.922 -5.641 1 96.69 79 GLY B O 1
ATOM 3040 N N . LYS B 1 80 ? -15.227 -27.578 -4.18 1 96.75 80 LYS B N 1
ATOM 3041 C CA . LYS B 1 80 ? -15.602 -26.672 -3.094 1 96.75 80 LYS B CA 1
ATOM 3042 C C . LYS B 1 80 ? -14.531 -26.641 -2.01 1 96.75 80 LYS B C 1
ATOM 3044 O O . LYS B 1 80 ? -13.883 -27.656 -1.739 1 96.75 80 LYS B O 1
ATOM 3049 N N . ILE B 1 81 ? -14.328 -25.469 -1.469 1 97.69 81 ILE B N 1
ATOM 3050 C CA . ILE B 1 81 ? -13.398 -25.312 -0.358 1 97.69 81 ILE B CA 1
ATOM 3051 C C . ILE B 1 81 ? -14.164 -24.922 0.906 1 97.69 81 ILE B C 1
ATOM 3053 O O . ILE B 1 81 ? -14.789 -23.859 0.955 1 97.69 81 ILE B O 1
ATOM 3057 N N . GLU B 1 82 ? -14.125 -25.781 1.917 1 96.44 82 GLU B N 1
ATOM 3058 C CA . GLU B 1 82 ? -14.703 -25.453 3.219 1 96.44 82 GLU B CA 1
ATOM 3059 C C . GLU B 1 82 ? -13.781 -24.531 4.016 1 96.44 82 GLU B C 1
ATOM 3061 O O . GLU B 1 82 ? -12.617 -24.859 4.238 1 96.44 82 GLU B O 1
ATOM 3066 N N . PRO B 1 83 ? -14.336 -23.422 4.473 1 95.94 83 PRO B N 1
ATOM 3067 C CA . PRO B 1 83 ? -13.484 -22.438 5.133 1 95.94 83 PRO B CA 1
ATOM 3068 C C . PRO B 1 83 ? -12.75 -23 6.348 1 95.94 83 PRO B C 1
ATOM 3070 O O . PRO B 1 83 ? -11.57 -22.703 6.555 1 95.94 83 PRO B O 1
ATOM 3073 N N . GLY B 1 84 ? -13.445 -23.719 7.133 1 95.94 84 GLY B N 1
ATOM 3074 C CA . GLY B 1 84 ? -12.812 -24.312 8.305 1 95.94 84 GLY B CA 1
ATOM 3075 C C . GLY B 1 84 ? -11.664 -25.234 7.961 1 95.94 84 GLY B C 1
ATOM 3076 O O . GLY B 1 84 ? -10.648 -25.266 8.664 1 95.94 84 GLY B O 1
ATOM 3077 N N . VAL B 1 85 ? -11.797 -26.031 6.898 1 97.06 85 VAL B N 1
ATOM 3078 C CA . VAL B 1 85 ? -10.758 -26.969 6.477 1 97.06 85 VAL B CA 1
ATOM 3079 C C . VAL B 1 85 ? -9.562 -26.203 5.926 1 97.06 85 VAL B C 1
ATOM 3081 O O . VAL B 1 85 ? -8.406 -26.547 6.199 1 97.06 85 VAL B O 1
ATOM 3084 N N . LEU B 1 86 ? -9.852 -25.172 5.148 1 96.94 86 LEU B N 1
ATOM 3085 C CA . LEU B 1 86 ? -8.766 -24.344 4.652 1 96.94 86 LEU B CA 1
ATOM 3086 C C . LEU B 1 86 ? -7.965 -23.734 5.809 1 96.94 86 LEU B C 1
ATOM 3088 O O . LEU B 1 86 ? -6.734 -23.781 5.797 1 96.94 86 LEU B O 1
ATOM 3092 N N . ALA B 1 87 ? -8.672 -23.156 6.789 1 96.56 87 ALA B N 1
ATOM 3093 C CA . ALA B 1 87 ? -8.016 -22.578 7.957 1 96.56 87 ALA B CA 1
ATOM 3094 C C . ALA B 1 87 ? -7.125 -23.594 8.648 1 96.56 87 ALA B C 1
ATOM 3096 O O . ALA B 1 87 ? -5.965 -23.312 8.961 1 96.56 87 ALA B O 1
ATOM 3097 N N . GLN B 1 88 ? -7.656 -24.75 8.828 1 96.25 88 GLN B N 1
ATOM 3098 C CA . GLN B 1 88 ? -6.922 -25.797 9.531 1 96.25 88 GLN B CA 1
ATOM 3099 C C . GLN B 1 88 ? -5.699 -26.234 8.734 1 96.25 88 GLN B C 1
ATOM 3101 O O . GLN B 1 88 ? -4.633 -26.484 9.305 1 96.25 88 GLN B O 1
ATOM 3106 N N . ARG B 1 89 ? -5.859 -26.391 7.449 1 96.75 89 ARG B N 1
ATOM 3107 C CA . ARG B 1 89 ? -4.75 -26.812 6.602 1 96.75 89 ARG B CA 1
ATOM 3108 C C . ARG B 1 89 ? -3.627 -25.781 6.621 1 96.75 89 ARG B C 1
ATOM 3110 O O . ARG B 1 89 ? -2.449 -26.141 6.531 1 96.75 89 ARG B O 1
ATOM 3117 N N . LEU B 1 90 ? -3.975 -24.484 6.609 1 95.56 90 LEU B N 1
ATOM 3118 C CA . LEU B 1 90 ? -2.971 -23.438 6.684 1 95.56 90 LEU B CA 1
ATOM 3119 C C . LEU B 1 90 ? -2.248 -23.469 8.023 1 95.56 90 LEU B C 1
ATOM 3121 O O . LEU B 1 90 ? -1.032 -23.266 8.086 1 95.56 90 LEU B O 1
ATOM 3125 N N . ILE B 1 91 ? -2.979 -23.688 9.094 1 94.19 91 ILE B N 1
ATOM 3126 C CA . ILE B 1 91 ? -2.4 -23.797 10.422 1 94.19 91 ILE B CA 1
ATOM 3127 C C . ILE B 1 91 ? -1.43 -24.969 10.469 1 94.19 91 ILE B C 1
ATOM 3129 O O . ILE B 1 91 ? -0.311 -24.844 10.977 1 94.19 91 ILE B O 1
ATOM 3133 N N . ASP B 1 92 ? -1.886 -26.125 9.945 1 95.25 92 ASP B N 1
ATOM 3134 C CA . ASP B 1 92 ? -1.051 -27.312 9.922 1 95.25 92 ASP B CA 1
ATOM 3135 C C . ASP B 1 92 ? 0.214 -27.094 9.094 1 95.25 92 ASP B C 1
ATOM 3137 O O . ASP B 1 92 ? 1.298 -27.547 9.477 1 95.25 92 ASP B O 1
ATOM 3141 N N . TRP B 1 93 ? 0.032 -26.453 7.969 1 93.38 93 TRP B N 1
ATOM 3142 C CA . TRP B 1 93 ? 1.165 -26.141 7.105 1 93.38 93 TRP B CA 1
ATOM 3143 C C . TRP B 1 93 ? 2.199 -25.297 7.844 1 93.38 93 TRP B C 1
ATOM 3145 O O . TRP B 1 93 ? 3.398 -25.578 7.77 1 93.38 93 TRP B O 1
ATOM 3155 N N . GLU B 1 94 ? 1.781 -24.25 8.516 1 89.88 94 GLU B N 1
ATOM 3156 C CA . GLU B 1 94 ? 2.682 -23.391 9.273 1 89.88 94 GLU B CA 1
ATOM 3157 C C . GLU B 1 94 ? 3.416 -24.172 10.359 1 89.88 94 GLU B C 1
ATOM 3159 O O . GLU B 1 94 ? 4.598 -23.938 10.609 1 89.88 94 GLU B O 1
ATOM 3164 N N . ALA B 1 95 ? 2.707 -25.016 10.992 1 89.31 95 ALA B N 1
ATOM 3165 C CA . ALA B 1 95 ? 3.297 -25.812 12.062 1 89.31 95 ALA B CA 1
ATOM 3166 C C . ALA B 1 95 ? 4.418 -26.703 11.523 1 89.31 95 ALA B C 1
ATOM 3168 O O . ALA B 1 95 ? 5.457 -26.859 12.164 1 89.31 95 ALA B O 1
ATOM 3169 N N . VAL B 1 96 ? 4.184 -27.281 10.383 1 88.75 96 VAL B N 1
ATOM 3170 C CA . VAL B 1 96 ? 5.176 -28.141 9.758 1 88.75 96 VAL B CA 1
ATOM 3171 C C . VAL B 1 96 ? 6.406 -27.328 9.375 1 88.75 96 VAL B C 1
ATOM 3173 O O . VAL B 1 96 ? 7.539 -27.781 9.562 1 88.75 96 VAL B O 1
ATOM 3176 N N . MET B 1 97 ? 6.184 -26.141 8.844 1 85.19 97 MET B N 1
ATOM 3177 C CA . MET B 1 97 ? 7.289 -25.281 8.43 1 85.19 97 MET B CA 1
ATOM 3178 C C . MET B 1 97 ? 8.102 -24.812 9.633 1 85.19 97 MET B C 1
ATOM 3180 O O . MET B 1 97 ? 9.328 -24.75 9.57 1 85.19 97 MET B O 1
ATOM 3184 N N . ARG B 1 98 ? 7.453 -24.422 10.711 1 82.62 98 ARG B N 1
ATOM 3185 C CA . ARG B 1 98 ? 8.125 -24.031 11.938 1 82.62 98 ARG B CA 1
ATOM 3186 C C . ARG B 1 98 ? 9 -25.156 12.477 1 82.62 98 ARG B C 1
ATOM 3188 O O . ARG B 1 98 ? 10.102 -24.906 12.969 1 82.62 98 ARG B O 1
ATOM 3195 N N . ALA B 1 99 ? 8.523 -26.359 12.336 1 82.81 99 ALA B N 1
ATOM 3196 C CA . ALA B 1 99 ? 9.25 -27.531 12.82 1 82.81 99 ALA B CA 1
ATOM 3197 C C . ALA B 1 99 ? 10.516 -27.75 12 1 82.81 99 ALA B C 1
ATOM 3199 O O . ALA B 1 99 ? 11.516 -28.266 12.523 1 82.81 99 ALA B O 1
ATOM 3200 N N . LYS B 1 100 ? 10.469 -27.328 10.82 1 79.44 100 LYS B N 1
ATOM 3201 C CA . LYS B 1 100 ? 11.625 -27.469 9.938 1 79.44 100 LYS B CA 1
ATOM 3202 C C . LYS B 1 100 ? 12.594 -26.297 10.117 1 79.44 100 LYS B C 1
ATOM 3204 O O . LYS B 1 100 ? 13.609 -26.219 9.422 1 79.44 100 LYS B O 1
ATOM 3209 N N . GLY B 1 101 ? 12.242 -25.375 11.047 1 72.12 101 GLY B N 1
ATOM 3210 C CA . GLY B 1 101 ? 13.148 -24.281 11.344 1 72.12 101 GLY B CA 1
ATOM 3211 C C . GLY B 1 101 ? 12.852 -23.031 10.539 1 72.12 101 GLY B C 1
ATOM 3212 O O . GLY B 1 101 ? 13.594 -22.047 10.625 1 72.12 101 GLY B O 1
ATOM 3213 N N . SER B 1 102 ? 11.883 -23.156 9.727 1 68.5 102 SER B N 1
ATOM 3214 C CA . SER B 1 102 ? 11.531 -21.984 8.938 1 68.5 102 SER B CA 1
ATOM 3215 C C . SER B 1 102 ? 10.711 -21 9.758 1 68.5 102 SER B C 1
ATOM 3217 O O . SER B 1 102 ? 9.789 -21.391 10.477 1 68.5 102 SER B O 1
ATOM 3219 N N . GLN B 1 103 ? 11.258 -19.688 9.891 1 62.56 103 GLN B N 1
ATOM 3220 C CA . GLN B 1 103 ? 10.516 -18.656 10.609 1 62.56 103 GLN B CA 1
ATOM 3221 C C . GLN B 1 103 ? 9.906 -17.641 9.648 1 62.56 103 GLN B C 1
ATOM 3223 O O . GLN B 1 103 ? 10.375 -17.5 8.516 1 62.56 103 GLN B O 1
ATOM 3228 N N . ASP B 1 104 ? 8.703 -17.094 9.867 1 60.69 104 ASP B N 1
ATOM 3229 C CA . ASP B 1 104 ? 8.086 -15.945 9.227 1 60.69 104 ASP B CA 1
ATOM 3230 C C . ASP B 1 104 ? 7.68 -16.266 7.789 1 60.69 104 ASP B C 1
ATOM 3232 O O . ASP B 1 104 ? 8 -15.516 6.867 1 60.69 104 ASP B O 1
ATOM 3236 N N . LEU B 1 105 ? 7.031 -17.391 7.695 1 75.81 105 LEU B N 1
ATOM 3237 C CA . LEU B 1 105 ? 6.781 -17.922 6.359 1 75.81 105 LEU B CA 1
ATOM 3238 C C . LEU B 1 105 ? 5.453 -17.406 5.812 1 75.81 105 LEU B C 1
ATOM 3240 O O . LEU B 1 105 ? 5.301 -17.25 4.602 1 75.81 105 LEU B O 1
ATOM 3244 N N . LEU B 1 106 ? 4.664 -17.047 6.75 1 85.69 106 LEU B N 1
ATOM 3245 C CA . LEU B 1 106 ? 3.365 -16.578 6.293 1 85.69 106 LEU B CA 1
ATOM 3246 C C . LEU B 1 106 ? 3.391 -15.07 6.059 1 85.69 106 LEU B C 1
ATOM 3248 O O . LEU B 1 106 ? 3.996 -14.32 6.832 1 85.69 106 LEU B O 1
ATOM 3252 N N . GLY B 1 107 ? 2.793 -14.703 4.922 1 89.94 107 GLY B N 1
ATOM 3253 C CA . GLY B 1 107 ? 2.594 -13.273 4.734 1 89.94 107 GLY B CA 1
ATOM 3254 C C . GLY B 1 107 ? 1.738 -12.641 5.816 1 89.94 107 GLY B C 1
ATOM 3255 O O . GLY B 1 107 ? 1.043 -13.344 6.555 1 89.94 107 GLY B O 1
ATOM 3256 N N . PRO B 1 108 ? 1.77 -11.352 5.926 1 91.44 108 PRO B N 1
ATOM 3257 C CA . PRO B 1 108 ? 1.132 -10.633 7.031 1 91.44 108 PRO B CA 1
ATOM 3258 C C . PRO B 1 108 ? -0.374 -10.875 7.102 1 91.44 108 PRO B C 1
ATOM 3260 O O . PRO B 1 108 ? -0.924 -11.047 8.195 1 91.44 108 PRO B O 1
ATOM 3263 N N . SER B 1 109 ? -1.097 -10.914 5.973 1 94.62 109 SER B N 1
ATOM 3264 C CA . SER B 1 109 ? -2.543 -11.109 5.98 1 94.62 109 SER B CA 1
ATOM 3265 C C . SER B 1 109 ? -2.908 -12.516 6.438 1 94.62 109 SER B C 1
ATOM 3267 O O . SER B 1 109 ? -3.824 -12.695 7.242 1 94.62 109 SER B O 1
ATOM 3269 N N . THR B 1 110 ? -2.219 -13.477 5.926 1 94.88 110 THR B N 1
ATOM 3270 C CA . THR B 1 110 ? -2.486 -14.859 6.297 1 94.88 110 THR B CA 1
ATOM 3271 C C . THR B 1 110 ? -2.127 -15.109 7.758 1 94.88 110 THR B C 1
ATOM 3273 O O . THR B 1 110 ? -2.861 -15.789 8.477 1 94.88 110 THR B O 1
ATOM 3276 N N . LYS B 1 111 ? -1.031 -14.586 8.203 1 92.5 111 LYS B N 1
ATOM 3277 C CA . LYS B 1 111 ? -0.615 -14.734 9.594 1 92.5 111 LYS B CA 1
ATOM 3278 C C . LYS B 1 111 ? -1.662 -14.156 10.547 1 92.5 111 LYS B C 1
ATOM 3280 O O . LYS B 1 111 ? -2.031 -14.797 11.531 1 92.5 111 LYS B O 1
ATOM 3285 N N . ARG B 1 112 ? -2.115 -12.992 10.242 1 93.62 112 ARG B N 1
ATOM 3286 C CA . ARG B 1 112 ? -3.141 -12.359 11.062 1 93.62 112 ARG B CA 1
ATOM 3287 C C . ARG B 1 112 ? -4.41 -13.203 11.102 1 93.62 112 ARG B C 1
ATOM 3289 O O . ARG B 1 112 ? -5.027 -13.352 12.164 1 93.62 112 ARG B O 1
ATOM 3296 N N . ALA B 1 113 ? -4.82 -13.695 9.977 1 96.06 113 ALA B N 1
ATOM 3297 C CA . ALA B 1 113 ? -6.035 -14.5 9.883 1 96.06 113 ALA B CA 1
ATOM 3298 C C . ALA B 1 113 ? -5.918 -15.766 10.727 1 96.06 113 ALA B C 1
ATOM 3300 O O . ALA B 1 113 ? -6.852 -16.125 11.445 1 96.06 113 ALA B O 1
ATOM 3301 N N . ILE B 1 114 ? -4.781 -16.438 10.633 1 93.88 114 ILE B N 1
ATOM 3302 C CA . ILE B 1 114 ? -4.555 -17.672 11.375 1 93.88 114 ILE B CA 1
ATOM 3303 C C . ILE B 1 114 ? -4.543 -17.375 12.875 1 93.88 114 ILE B C 1
ATOM 3305 O O . ILE B 1 114 ? -5.129 -18.125 13.664 1 93.88 114 ILE B O 1
ATOM 3309 N N . ASP B 1 115 ? -3.912 -16.266 13.266 1 93.81 115 ASP B N 1
ATOM 3310 C CA . ASP B 1 115 ? -3.914 -15.852 14.664 1 93.81 115 ASP B CA 1
ATOM 3311 C C . ASP B 1 115 ? -5.336 -15.625 15.172 1 93.81 115 ASP B C 1
ATOM 3313 O O . ASP B 1 115 ? -5.66 -15.977 16.297 1 93.81 115 ASP B O 1
ATOM 3317 N N . MET B 1 116 ? -6.188 -15.055 14.359 1 95.62 116 MET B N 1
ATOM 3318 C CA . MET B 1 116 ? -7.574 -14.797 14.734 1 95.62 116 MET B CA 1
ATOM 3319 C C . MET B 1 116 ? -8.344 -16.109 14.891 1 95.62 116 MET B C 1
ATOM 3321 O O . MET B 1 116 ? -9.109 -16.266 15.844 1 95.62 116 MET B O 1
ATOM 3325 N N . VAL B 1 117 ? -8.117 -17 13.984 1 95.44 117 VAL B N 1
ATOM 3326 C CA . VAL B 1 117 ? -8.781 -18.297 14.07 1 95.44 117 VAL B CA 1
ATOM 3327 C C . VAL B 1 117 ? -8.352 -19.016 15.352 1 95.44 117 VAL B C 1
ATOM 3329 O O . VAL B 1 117 ? -9.188 -19.578 16.078 1 95.44 117 VAL B O 1
ATOM 3332 N N . LEU B 1 118 ? -7.074 -18.984 15.664 1 94.44 118 LEU B N 1
ATOM 3333 C CA . LEU B 1 118 ? -6.531 -19.625 16.859 1 94.44 118 LEU B CA 1
ATOM 3334 C C . LEU B 1 118 ? -7.059 -18.953 18.125 1 94.44 118 LEU B C 1
ATOM 3336 O O . LEU B 1 118 ? -7.18 -19.594 19.156 1 94.44 118 LEU B O 1
ATOM 3340 N N . ALA B 1 119 ? -7.391 -17.688 17.984 1 95.75 119 ALA B N 1
ATOM 3341 C CA . ALA B 1 119 ? -7.938 -16.938 19.109 1 95.75 119 ALA B CA 1
ATOM 3342 C C . ALA B 1 119 ? -9.438 -17.156 19.25 1 95.75 119 ALA B C 1
ATOM 3344 O O . ALA B 1 119 ? -10.086 -16.594 20.125 1 95.75 119 ALA B O 1
ATOM 3345 N N . GLY B 1 120 ? -10.078 -17.891 18.344 1 95.38 120 GLY B N 1
ATOM 3346 C CA . GLY B 1 120 ? -11.461 -18.297 18.516 1 95.38 120 GLY B CA 1
ATOM 3347 C C . GLY B 1 120 ? -12.422 -17.594 17.578 1 95.38 120 GLY B C 1
ATOM 3348 O O . GLY B 1 120 ? -13.633 -17.828 17.625 1 95.38 120 GLY B O 1
ATOM 3349 N N . HIS B 1 121 ? -11.898 -16.797 16.672 1 95.69 121 HIS B N 1
ATOM 3350 C CA . HIS B 1 121 ? -12.766 -16.125 15.703 1 95.69 121 HIS B CA 1
ATOM 3351 C C . HIS B 1 121 ? -13.18 -17.094 14.594 1 95.69 121 HIS B C 1
ATOM 3353 O O . HIS B 1 121 ? -12.5 -18.094 14.344 1 95.69 121 HIS B O 1
ATOM 3359 N N . THR B 1 122 ? -14.273 -16.781 13.945 1 94.56 122 THR B N 1
ATOM 3360 C CA . THR B 1 122 ? -14.75 -17.609 12.836 1 94.56 122 THR B CA 1
ATOM 3361 C C . THR B 1 122 ? -13.922 -17.344 11.578 1 94.56 122 THR B C 1
ATOM 3363 O O . THR B 1 122 ? -13.312 -16.297 11.438 1 94.56 122 THR B O 1
ATOM 3366 N N . PRO B 1 123 ? -13.93 -18.281 10.672 1 89.94 123 PRO B N 1
ATOM 3367 C CA . PRO B 1 123 ? -13.227 -18.094 9.398 1 89.94 123 PRO B CA 1
ATOM 3368 C C . PRO B 1 123 ? -13.75 -16.891 8.617 1 89.94 123 PRO B C 1
ATOM 3370 O O . PRO B 1 123 ? -13 -16.266 7.863 1 89.94 123 PRO B O 1
ATOM 3373 N N . GLN B 1 124 ? -14.992 -16.562 8.773 1 86.88 124 GLN B N 1
ATOM 3374 C CA . GLN B 1 124 ? -15.57 -15.414 8.086 1 86.88 124 GLN B CA 1
ATOM 3375 C C . GLN B 1 124 ? -15.023 -14.109 8.656 1 86.88 124 GLN B C 1
ATOM 3377 O O . GLN B 1 124 ? -14.859 -13.133 7.922 1 86.88 124 GLN B O 1
ATOM 3382 N N . GLU B 1 125 ? -14.641 -14.156 9.898 1 93.31 125 GLU B N 1
ATOM 3383 C CA . GLU B 1 125 ? -14.125 -12.969 10.578 1 93.31 125 GLU B CA 1
ATOM 3384 C C . GLU B 1 125 ? -12.625 -12.82 10.359 1 93.31 125 GLU B C 1
ATOM 3386 O O . GLU B 1 125 ? -12.102 -11.703 10.328 1 93.31 125 GLU B O 1
ATOM 3391 N N . SER B 1 126 ? -12 -13.891 10.172 1 95.19 126 SER B N 1
ATOM 3392 C CA . SER B 1 126 ? -10.539 -13.891 10.172 1 95.19 126 SER B CA 1
ATOM 3393 C C . SER B 1 126 ? -9.984 -13.219 8.922 1 95.19 126 SER B C 1
ATOM 3395 O O . SER B 1 126 ? -8.875 -12.672 8.938 1 95.19 126 SER B O 1
ATOM 3397 N N . GLY B 1 127 ? -10.773 -13.234 7.871 1 94.94 127 GLY B N 1
ATOM 3398 C CA . GLY B 1 127 ? -10.281 -12.703 6.609 1 94.94 127 GLY B CA 1
ATOM 3399 C C . GLY B 1 127 ? -10.57 -11.227 6.434 1 94.94 127 GLY B C 1
ATOM 3400 O O . GLY B 1 127 ? -10.211 -10.641 5.414 1 94.94 127 GLY B O 1
ATOM 3401 N N . ARG B 1 128 ? -11.094 -10.578 7.395 1 94.5 128 ARG B N 1
ATOM 3402 C CA . ARG B 1 128 ? -11.703 -9.266 7.238 1 94.5 128 ARG B CA 1
ATOM 3403 C C . ARG B 1 128 ? -10.648 -8.203 6.938 1 94.5 128 ARG B C 1
ATOM 3405 O O . ARG B 1 128 ? -10.969 -7.125 6.434 1 94.5 128 ARG B O 1
ATOM 3412 N N . PHE B 1 129 ? -9.328 -8.547 7.066 1 92.38 129 PHE B N 1
ATOM 3413 C CA . PHE B 1 129 ? -8.328 -7.488 6.953 1 92.38 129 PHE B CA 1
ATOM 3414 C C . PHE B 1 129 ? -7.297 -7.832 5.887 1 92.38 129 PHE B C 1
ATOM 3416 O O . PHE B 1 129 ? -6.309 -7.117 5.715 1 92.38 129 PHE B O 1
ATOM 3423 N N . GLY B 1 130 ? -7.457 -8.914 5.223 1 96.81 130 GLY B N 1
ATOM 3424 C CA . GLY B 1 130 ? -6.43 -9.383 4.309 1 96.81 130 GLY B CA 1
ATOM 3425 C C . GLY B 1 130 ? -6.418 -8.641 2.986 1 96.81 130 GLY B C 1
ATOM 3426 O O . GLY B 1 130 ? -7.348 -8.773 2.186 1 96.81 130 GLY B O 1
ATOM 3427 N N . THR B 1 131 ? -5.293 -7.859 2.762 1 97.38 131 THR B N 1
ATOM 3428 C CA . THR B 1 131 ? -5.211 -7.07 1.536 1 97.38 131 THR B CA 1
ATOM 3429 C C . THR B 1 131 ? -3.979 -7.461 0.726 1 97.38 131 THR B C 1
ATOM 3431 O O . THR B 1 131 ? -3.801 -7.004 -0.405 1 97.38 131 THR B O 1
ATOM 3434 N N . THR B 1 132 ? -3.084 -8.289 1.278 1 98.06 132 THR B N 1
ATOM 3435 C CA . THR B 1 132 ? -1.818 -8.609 0.626 1 98.06 132 THR B CA 1
ATOM 3436 C C . THR B 1 132 ? -2.014 -9.68 -0.445 1 98.06 132 THR B C 1
ATOM 3438 O O . THR B 1 132 ? -3.135 -10.133 -0.677 1 98.06 132 THR B O 1
ATOM 3441 N N . ASN B 1 133 ? -1.019 -10.023 -1.135 1 98.62 133 ASN B N 1
ATOM 3442 C CA . ASN B 1 133 ? -1.062 -10.812 -2.361 1 98.62 133 ASN B CA 1
ATOM 3443 C C . ASN B 1 133 ? -1.178 -12.305 -2.062 1 98.62 133 ASN B C 1
ATOM 3445 O O . ASN B 1 133 ? -1.124 -13.133 -2.977 1 98.62 133 ASN B O 1
ATOM 3449 N N . GLY B 1 134 ? -1.388 -12.688 -0.809 1 98 134 GLY B N 1
ATOM 3450 C CA . GLY B 1 134 ? -1.37 -14.086 -0.391 1 98 134 GLY B CA 1
ATOM 3451 C C . GLY B 1 134 ? -2.455 -14.914 -1.046 1 98 134 GLY B C 1
ATOM 3452 O O . GLY B 1 134 ? -2.242 -16.094 -1.355 1 98 134 GLY B O 1
ATOM 3453 N N . ALA B 1 135 ? -3.615 -14.336 -1.205 1 98.06 135 ALA B N 1
ATOM 3454 C CA . ALA B 1 135 ? -4.691 -15.062 -1.873 1 98.06 135 ALA B CA 1
ATOM 3455 C C . ALA B 1 135 ? -4.402 -15.227 -3.363 1 98.06 135 ALA B C 1
ATOM 3457 O O . ALA B 1 135 ? -4.68 -16.281 -3.943 1 98.06 135 ALA B O 1
ATOM 3458 N N . ALA B 1 136 ? -3.848 -14.18 -3.971 1 98.81 136 ALA B N 1
ATOM 3459 C CA . ALA B 1 136 ? -3.564 -14.195 -5.402 1 98.81 136 ALA B CA 1
ATOM 3460 C C . ALA B 1 136 ? -2.461 -15.195 -5.73 1 98.81 136 ALA B C 1
ATOM 3462 O O . ALA B 1 136 ? -2.51 -15.867 -6.762 1 98.81 136 ALA B O 1
ATOM 3463 N N . MET B 1 137 ? -1.464 -15.258 -4.855 1 98.56 137 MET B N 1
ATOM 3464 C CA . MET B 1 137 ? -0.3 -16.078 -5.164 1 98.56 137 MET B CA 1
ATOM 3465 C C . MET B 1 137 ? -0.671 -17.562 -5.188 1 98.56 137 MET B C 1
ATOM 3467 O O . MET B 1 137 ? -0.029 -18.359 -5.875 1 98.56 137 MET B O 1
ATOM 3471 N N . ARG B 1 138 ? -1.726 -17.984 -4.504 1 98.62 138 ARG B N 1
ATOM 3472 C CA . ARG B 1 138 ? -2.039 -19.406 -4.398 1 98.62 138 ARG B CA 1
ATOM 3473 C C . ARG B 1 138 ? -3.312 -19.75 -5.168 1 98.62 138 ARG B C 1
ATOM 3475 O O . ARG B 1 138 ? -3.873 -20.828 -5.004 1 98.62 138 ARG B O 1
ATOM 3482 N N . ILE B 1 139 ? -3.77 -18.922 -6.098 1 98.94 139 ILE B N 1
ATOM 3483 C CA . ILE B 1 139 ? -5.125 -19 -6.637 1 98.94 139 ILE B CA 1
ATOM 3484 C C . ILE B 1 139 ? -5.121 -19.812 -7.93 1 98.94 139 ILE B C 1
ATOM 3486 O O . ILE B 1 139 ? -6.184 -20.125 -8.477 1 98.94 139 ILE B O 1
ATOM 3490 N N . THR B 1 140 ? -3.975 -20.172 -8.469 1 98.94 140 THR B N 1
ATOM 3491 C CA . THR B 1 140 ? -3.799 -20.828 -9.766 1 98.94 140 THR B CA 1
ATOM 3492 C C . THR B 1 140 ? -4.699 -22.062 -9.875 1 98.94 140 THR B C 1
ATOM 3494 O O . THR B 1 140 ? -5.367 -22.25 -10.891 1 98.94 140 THR B O 1
ATOM 3497 N N . PRO B 1 141 ? -4.836 -22.922 -8.797 1 98.94 141 PRO B N 1
ATOM 3498 C CA . PRO B 1 141 ? -5.691 -24.109 -8.93 1 98.94 141 PRO B CA 1
ATOM 3499 C C . PRO B 1 141 ? -7.16 -23.75 -9.148 1 98.94 141 PRO B C 1
ATOM 3501 O O . PRO B 1 141 ? -7.875 -24.484 -9.836 1 98.94 141 PRO B O 1
ATOM 3504 N N . VAL B 1 142 ? -7.625 -22.688 -8.539 1 98.94 142 VAL B N 1
ATOM 3505 C CA . VAL B 1 142 ? -8.992 -22.234 -8.781 1 98.94 142 VAL B CA 1
ATOM 3506 C C . VAL B 1 142 ? -9.164 -21.859 -10.25 1 98.94 142 VAL B C 1
ATOM 3508 O O . VAL B 1 142 ? -10.172 -22.172 -10.875 1 98.94 142 VAL B O 1
ATOM 3511 N N . GLY B 1 143 ? -8.148 -21.109 -10.797 1 98.94 143 GLY B N 1
ATOM 3512 C CA . GLY B 1 143 ? -8.18 -20.75 -12.203 1 98.94 143 GLY B CA 1
ATOM 3513 C C . GLY B 1 143 ? -8.234 -21.969 -13.117 1 98.94 143 GLY B C 1
ATOM 3514 O O . GLY B 1 143 ? -8.852 -21.922 -14.188 1 98.94 143 GLY B O 1
ATOM 3515 N N . ILE B 1 144 ? -7.562 -23.016 -12.727 1 98.88 144 ILE B N 1
ATOM 3516 C CA . ILE B 1 144 ? -7.551 -24.25 -13.516 1 98.88 144 ILE B CA 1
ATOM 3517 C C . ILE B 1 144 ? -8.898 -24.953 -13.398 1 98.88 144 ILE B C 1
ATOM 3519 O O . ILE B 1 144 ? -9.461 -25.406 -14.398 1 98.88 144 ILE B O 1
ATOM 3523 N N . ALA B 1 145 ? -9.508 -24.984 -12.25 1 98.75 145 ALA B N 1
ATOM 3524 C CA . ALA B 1 145 ? -10.68 -25.812 -11.969 1 98.75 145 ALA B CA 1
ATOM 3525 C C . ALA B 1 145 ? -11.969 -25.109 -12.359 1 98.75 145 ALA B C 1
ATOM 3527 O O . ALA B 1 145 ? -12.961 -25.75 -12.703 1 98.75 145 ALA B O 1
ATOM 3528 N N . ALA B 1 146 ? -12 -23.797 -12.266 1 98.5 146 ALA B N 1
ATOM 3529 C CA . ALA B 1 146 ? -13.219 -23.047 -12.516 1 98.5 146 ALA B CA 1
ATOM 3530 C C . ALA B 1 146 ? -13.164 -22.344 -13.867 1 98.5 146 ALA B C 1
ATOM 3532 O O . ALA B 1 146 ? -12.133 -21.797 -14.258 1 98.5 146 ALA B O 1
ATOM 3533 N N . ASP B 1 147 ? -14.266 -22.406 -14.594 1 98.38 147 ASP B N 1
ATOM 3534 C CA . ASP B 1 147 ? -14.367 -21.812 -15.93 1 98.38 147 ASP B CA 1
ATOM 3535 C C . ASP B 1 147 ? -14.836 -20.359 -15.852 1 98.38 147 ASP B C 1
ATOM 3537 O O . ASP B 1 147 ? -15.961 -20.094 -15.438 1 98.38 147 ASP B O 1
ATOM 3541 N N . VAL B 1 148 ? -13.945 -19.453 -16.297 1 98.56 148 VAL B N 1
ATOM 3542 C CA . VAL B 1 148 ? -14.203 -18.016 -16.172 1 98.56 148 VAL B CA 1
ATOM 3543 C C . VAL B 1 148 ? -15.336 -17.625 -17.125 1 98.56 148 VAL B C 1
ATOM 3545 O O . VAL B 1 148 ? -15.945 -16.562 -16.969 1 98.56 148 VAL B O 1
ATOM 3548 N N . ARG B 1 149 ? -15.812 -18.578 -18.125 1 97.94 149 ARG B N 1
ATOM 3549 C CA . ARG B 1 149 ? -16.953 -18.312 -19 1 97.94 149 ARG B CA 1
ATOM 3550 C C . ARG B 1 149 ? -18.25 -18.281 -18.203 1 97.94 149 ARG B C 1
ATOM 3552 O O . ARG B 1 149 ? -19.281 -17.797 -18.703 1 97.94 149 ARG B O 1
ATOM 3559 N N . GLU B 1 150 ? -18.219 -18.703 -16.953 1 97.38 150 GLU B N 1
ATOM 3560 C CA . GLU B 1 150 ? -19.297 -18.562 -15.977 1 97.38 150 GLU B CA 1
ATOM 3561 C C . GLU B 1 150 ? -18.875 -17.641 -14.828 1 97.38 150 GLU B C 1
ATOM 3563 O O . GLU B 1 150 ? -18.625 -18.125 -13.711 1 97.38 150 GLU B O 1
ATOM 3568 N N . PRO B 1 151 ? -18.922 -16.391 -15.031 1 97.69 151 PRO B N 1
ATOM 3569 C CA . PRO B 1 151 ? -18.25 -15.438 -14.148 1 97.69 151 PRO B CA 1
ATOM 3570 C C . PRO B 1 151 ? -18.781 -15.484 -12.719 1 97.69 151 PRO B C 1
ATOM 3572 O O . PRO B 1 151 ? -18 -15.375 -11.766 1 97.69 151 PRO B O 1
ATOM 3575 N N . ALA B 1 152 ? -20.094 -15.594 -12.539 1 97.25 152 ALA B N 1
ATOM 3576 C CA . ALA B 1 152 ? -20.672 -15.602 -11.188 1 97.25 152 ALA B CA 1
ATOM 3577 C C . ALA B 1 152 ? -20.156 -16.781 -10.383 1 97.25 152 ALA B C 1
ATOM 3579 O O . ALA B 1 152 ? -19.734 -16.641 -9.242 1 97.25 152 ALA B O 1
ATOM 3580 N N . GLN B 1 153 ? -20.203 -17.969 -10.992 1 97 153 GLN B N 1
ATOM 3581 C CA . GLN B 1 153 ? -19.719 -19.172 -10.336 1 97 153 GLN B CA 1
ATOM 3582 C C . GLN B 1 153 ? -18.203 -19.109 -10.133 1 97 153 GLN B C 1
ATOM 3584 O O . GLN B 1 153 ? -17.688 -19.562 -9.117 1 97 153 GLN B O 1
ATOM 3589 N N . PHE B 1 154 ? -17.578 -18.625 -11.141 1 98.56 154 PHE B N 1
ATOM 3590 C CA . PHE B 1 154 ? -16.125 -18.469 -11.078 1 98.56 154 PHE B CA 1
ATOM 3591 C C . PHE B 1 154 ? -15.727 -17.594 -9.898 1 98.56 154 PHE B C 1
ATOM 3593 O O . PHE B 1 154 ? -14.859 -17.953 -9.109 1 98.56 154 PHE B O 1
ATOM 3600 N N . ILE B 1 155 ? -16.375 -16.438 -9.719 1 98.75 155 ILE B N 1
ATOM 3601 C CA . ILE B 1 155 ? -16.062 -15.5 -8.641 1 98.75 155 ILE B CA 1
ATOM 3602 C C . ILE B 1 155 ? -16.391 -16.141 -7.297 1 98.75 155 ILE B C 1
ATOM 3604 O O . ILE B 1 155 ? -15.656 -15.961 -6.32 1 98.75 155 ILE B O 1
ATOM 3608 N N . GLN B 1 156 ? -17.438 -16.922 -7.246 1 98.19 156 GLN B N 1
ATOM 3609 C CA . GLN B 1 156 ? -17.766 -17.609 -6.012 1 98.19 156 GLN B CA 1
ATOM 3610 C C . GLN B 1 156 ? -16.656 -18.594 -5.625 1 98.19 156 GLN B C 1
ATOM 3612 O O . GLN B 1 156 ? -16.344 -18.766 -4.445 1 98.19 156 GLN B O 1
ATOM 3617 N N . ALA B 1 157 ? -16.094 -19.297 -6.586 1 98.44 157 ALA B N 1
ATOM 3618 C CA . ALA B 1 157 ? -14.992 -20.219 -6.328 1 98.44 157 ALA B CA 1
ATOM 3619 C C . ALA B 1 157 ? -13.781 -19.453 -5.785 1 98.44 157 ALA B C 1
ATOM 3621 O O . ALA B 1 157 ? -13.102 -19.938 -4.871 1 98.44 157 ALA B O 1
ATOM 3622 N N . VAL B 1 158 ? -13.508 -18.297 -6.34 1 98.81 158 VAL B N 1
ATOM 3623 C CA . VAL B 1 158 ? -12.398 -17.469 -5.875 1 98.81 158 VAL B CA 1
ATOM 3624 C C . VAL B 1 158 ? -12.648 -17.031 -4.434 1 98.81 158 VAL B C 1
ATOM 3626 O O . VAL B 1 158 ? -11.742 -17.078 -3.6 1 98.81 158 VAL B O 1
ATOM 3629 N N . ILE B 1 159 ? -13.898 -16.594 -4.137 1 98.38 159 ILE B N 1
ATOM 3630 C CA . ILE B 1 159 ? -14.258 -16.141 -2.799 1 98.38 159 ILE B CA 1
ATOM 3631 C C . ILE B 1 159 ? -14.023 -17.25 -1.789 1 98.38 159 ILE B C 1
ATOM 3633 O O . ILE B 1 159 ? -13.492 -17.016 -0.703 1 98.38 159 ILE B O 1
ATOM 3637 N N . GLN B 1 160 ? -14.344 -18.469 -2.115 1 97.69 160 GLN B N 1
ATOM 3638 C CA . GLN B 1 160 ? -14.172 -19.609 -1.216 1 97.69 160 GLN B CA 1
ATOM 3639 C C . GLN B 1 160 ? -12.695 -19.828 -0.876 1 97.69 160 GLN B C 1
ATOM 3641 O O . GLN B 1 160 ? -12.367 -20.188 0.253 1 97.69 160 GLN B O 1
ATOM 3646 N N . ALA B 1 161 ? -11.852 -19.547 -1.819 1 98 161 ALA B N 1
ATOM 3647 C CA . ALA B 1 161 ? -10.422 -19.734 -1.624 1 98 161 ALA B CA 1
ATOM 3648 C C . ALA B 1 161 ? -9.812 -18.562 -0.863 1 98 161 ALA B C 1
ATOM 3650 O O . ALA B 1 161 ? -8.703 -18.656 -0.334 1 98 161 ALA B O 1
ATOM 3651 N N . CYS B 1 162 ? -10.539 -17.422 -0.738 1 97.75 162 CYS B N 1
ATOM 3652 C CA . CYS B 1 162 ? -9.984 -16.188 -0.185 1 97.75 162 CYS B CA 1
ATOM 3653 C C . CYS B 1 162 ? -10.547 -15.914 1.204 1 97.75 162 CYS B C 1
ATOM 3655 O O . CYS B 1 162 ? -9.93 -15.195 1.997 1 97.75 162 CYS B O 1
ATOM 3657 N N . GLN B 1 163 ? -11.703 -16.375 1.521 1 95.75 163 GLN B N 1
ATOM 3658 C CA . GLN B 1 163 ? -12.57 -15.859 2.574 1 95.75 163 GLN B CA 1
ATOM 3659 C C . GLN B 1 163 ? -11.898 -15.977 3.941 1 95.75 163 GLN B C 1
ATOM 3661 O O . GLN B 1 163 ? -12.125 -15.141 4.816 1 95.75 163 GLN B O 1
ATOM 3666 N N . VAL B 1 164 ? -11.023 -16.922 4.16 1 96.81 164 VAL B N 1
ATOM 3667 C CA . VAL B 1 164 ? -10.43 -17.172 5.473 1 96.81 164 VAL B CA 1
ATOM 3668 C C . VAL B 1 164 ? -9.344 -16.125 5.742 1 96.81 164 VAL B C 1
ATOM 3670 O O . VAL B 1 164 ? -9.164 -15.695 6.883 1 96.81 164 VAL B O 1
ATOM 3673 N N . THR B 1 165 ? -8.703 -15.719 4.695 1 97.94 165 THR B N 1
ATOM 3674 C CA . THR B 1 165 ? -7.512 -14.906 4.918 1 97.94 165 THR B CA 1
ATOM 3675 C C . THR B 1 165 ? -7.645 -13.555 4.227 1 97.94 165 THR B C 1
ATOM 3677 O O . THR B 1 165 ? -7.004 -12.578 4.633 1 97.94 165 THR B O 1
ATOM 3680 N N . HIS B 1 166 ? -8.367 -13.445 3.229 1 98.19 166 HIS B N 1
ATOM 3681 C CA . HIS B 1 166 ? -8.398 -12.266 2.371 1 98.19 166 HIS B CA 1
ATOM 3682 C C . HIS B 1 166 ? -9.828 -11.93 1.948 1 98.19 166 HIS B C 1
ATOM 3684 O O . HIS B 1 166 ? -10.102 -11.75 0.76 1 98.19 166 HIS B O 1
ATOM 3690 N N . ASN B 1 167 ? -10.703 -11.875 2.93 1 97.88 167 ASN B N 1
ATOM 3691 C CA . ASN B 1 167 ? -12.102 -11.523 2.672 1 97.88 167 ASN B CA 1
ATOM 3692 C C . ASN B 1 167 ? -12.289 -10.016 2.568 1 97.88 167 ASN B C 1
ATOM 3694 O O . ASN B 1 167 ? -13.102 -9.43 3.287 1 97.88 167 ASN B O 1
ATOM 3698 N N . THR B 1 168 ? -11.609 -9.383 1.687 1 97.94 168 THR B N 1
ATOM 3699 C CA . THR B 1 168 ? -11.656 -7.949 1.414 1 97.94 168 THR B CA 1
ATOM 3700 C C . THR B 1 168 ? -11.812 -7.688 -0.081 1 97.94 168 THR B C 1
ATOM 3702 O O . THR B 1 168 ? -11.5 -8.555 -0.904 1 97.94 168 THR B O 1
ATOM 3705 N N . THR B 1 169 ? -12.25 -6.5 -0.426 1 97.75 169 THR B N 1
ATOM 3706 C CA . THR B 1 169 ? -12.414 -6.078 -1.813 1 97.75 169 THR B CA 1
ATOM 3707 C C . THR B 1 169 ? -11.094 -6.199 -2.572 1 97.75 169 THR B C 1
ATOM 3709 O O . THR B 1 169 ? -11.07 -6.68 -3.707 1 97.75 169 THR B O 1
ATOM 3712 N N . LEU B 1 170 ? -9.977 -5.82 -1.935 1 98.38 170 LEU B N 1
ATOM 3713 C CA . LEU B 1 170 ? -8.664 -5.855 -2.578 1 98.38 170 LEU B CA 1
ATOM 3714 C C . LEU B 1 170 ? -8.172 -7.289 -2.73 1 98.38 170 LEU B C 1
ATOM 3716 O O . LEU B 1 170 ? -7.68 -7.672 -3.795 1 98.38 170 LEU B O 1
ATOM 3720 N N . GLY B 1 171 ? -8.305 -8.055 -1.629 1 98.38 171 GLY B N 1
ATOM 3721 C CA . GLY B 1 171 ? -7.871 -9.438 -1.661 1 98.38 171 GLY B CA 1
ATOM 3722 C C . GLY B 1 171 ? -8.602 -10.273 -2.699 1 98.38 171 GLY B C 1
ATOM 3723 O O . GLY B 1 171 ? -7.969 -10.938 -3.523 1 98.38 171 GLY B O 1
ATOM 3724 N N . ILE B 1 172 ? -9.898 -10.18 -2.727 1 98.69 172 ILE B N 1
ATOM 3725 C CA . ILE B 1 172 ? -10.727 -10.977 -3.615 1 98.69 172 ILE B CA 1
ATOM 3726 C C . ILE B 1 172 ? -10.539 -10.516 -5.059 1 98.69 172 ILE B C 1
ATOM 3728 O O . ILE B 1 172 ? -10.398 -11.336 -5.969 1 98.69 172 ILE B O 1
ATOM 3732 N N . SER B 1 173 ? -10.5 -9.234 -5.258 1 98.88 173 SER B N 1
ATOM 3733 C CA . SER B 1 173 ? -10.328 -8.68 -6.598 1 98.88 173 SER B CA 1
ATOM 3734 C C . SER B 1 173 ? -9 -9.117 -7.207 1 98.88 173 SER B C 1
ATOM 3736 O O . SER B 1 173 ? -8.938 -9.477 -8.383 1 98.88 173 SER B O 1
ATOM 3738 N N . SER B 1 174 ? -7.93 -9.07 -6.457 1 98.88 174 SER B N 1
ATOM 3739 C CA . SER B 1 174 ? -6.609 -9.438 -6.961 1 98.88 174 SER B CA 1
ATOM 3740 C C . SER B 1 174 ? -6.535 -10.922 -7.285 1 98.88 174 SER B C 1
ATOM 3742 O O . SER B 1 174 ? -5.992 -11.305 -8.328 1 98.88 174 SER B O 1
ATOM 3744 N N . ALA B 1 175 ? -7.07 -11.727 -6.387 1 98.94 175 ALA B N 1
ATOM 3745 C CA . ALA B 1 175 ? -7.094 -13.164 -6.633 1 98.94 175 ALA B CA 1
ATOM 3746 C C . ALA B 1 175 ? -7.934 -13.5 -7.863 1 98.94 175 ALA B C 1
ATOM 3748 O O . ALA B 1 175 ? -7.551 -14.344 -8.672 1 98.94 175 ALA B O 1
ATOM 3749 N N . ALA B 1 176 ? -9.055 -12.836 -7.98 1 98.94 176 ALA B N 1
ATOM 3750 C CA . ALA B 1 176 ? -9.945 -13.055 -9.117 1 98.94 176 ALA B CA 1
ATOM 3751 C C . ALA B 1 176 ? -9.258 -12.695 -10.43 1 98.94 176 ALA B C 1
ATOM 3753 O O . ALA B 1 176 ? -9.438 -13.383 -11.438 1 98.94 176 ALA B O 1
ATOM 3754 N N . ALA B 1 177 ? -8.523 -11.609 -10.438 1 99 177 ALA B N 1
ATOM 3755 C CA . ALA B 1 177 ? -7.805 -11.18 -11.633 1 99 177 ALA B CA 1
ATOM 3756 C C . ALA B 1 177 ? -6.859 -12.273 -12.117 1 99 177 ALA B C 1
ATOM 3758 O O . ALA B 1 177 ? -6.902 -12.664 -13.289 1 99 177 ALA B O 1
ATOM 3759 N N . VAL B 1 178 ? -6.039 -12.766 -11.242 1 99 178 VAL B N 1
ATOM 3760 C CA . VAL B 1 178 ? -5.023 -13.758 -11.586 1 99 178 VAL B CA 1
ATOM 3761 C C . VAL B 1 178 ? -5.691 -15.055 -12.016 1 99 178 VAL B C 1
ATOM 3763 O O . VAL B 1 178 ? -5.352 -15.625 -13.055 1 99 178 VAL B O 1
ATOM 3766 N N . ALA B 1 179 ? -6.648 -15.523 -11.219 1 99 179 ALA B N 1
ATOM 3767 C CA . ALA B 1 179 ? -7.359 -16.766 -11.539 1 99 179 ALA B CA 1
ATOM 3768 C C . ALA B 1 179 ? -8.023 -16.672 -12.906 1 99 179 ALA B C 1
ATOM 3770 O O . ALA B 1 179 ? -8.055 -17.656 -13.656 1 99 179 ALA B O 1
ATOM 3771 N N . ALA B 1 180 ? -8.555 -15.516 -13.188 1 99 180 ALA B N 1
ATOM 3772 C CA . ALA B 1 180 ? -9.273 -15.328 -14.445 1 99 180 ALA B CA 1
ATOM 3773 C C . ALA B 1 180 ? -8.328 -15.43 -15.641 1 99 180 ALA B C 1
ATOM 3775 O O . ALA B 1 180 ? -8.688 -15.992 -16.672 1 99 180 ALA B O 1
ATOM 3776 N N . VAL B 1 181 ? -7.152 -14.844 -15.555 1 99 181 VAL B N 1
ATOM 3777 C CA . VAL B 1 181 ? -6.18 -14.953 -16.641 1 99 181 VAL B CA 1
ATOM 3778 C C . VAL B 1 181 ? -5.816 -16.422 -16.844 1 99 181 VAL B C 1
ATOM 3780 O O . VAL B 1 181 ? -5.77 -16.891 -17.984 1 99 181 VAL B O 1
ATOM 3783 N N . VAL B 1 182 ? -5.582 -17.125 -15.758 1 99 182 VAL B N 1
ATOM 3784 C CA . VAL B 1 182 ? -5.242 -18.547 -15.836 1 99 182 VAL B CA 1
ATOM 3785 C C . VAL B 1 182 ? -6.387 -19.312 -16.5 1 99 182 VAL B C 1
ATOM 3787 O O . VAL B 1 182 ? -6.168 -20.062 -17.453 1 99 182 VAL B O 1
ATOM 3790 N N . SER B 1 183 ? -7.559 -19.125 -16.031 1 98.94 183 SER B N 1
ATOM 3791 C CA . SER B 1 183 ? -8.727 -19.828 -16.547 1 98.94 183 SER B CA 1
ATOM 3792 C C . SER B 1 183 ? -8.945 -19.516 -18.016 1 98.94 183 SER B C 1
ATOM 3794 O O . SER B 1 183 ? -9.242 -20.422 -18.812 1 98.94 183 SER B O 1
ATOM 3796 N N . ALA B 1 184 ? -8.836 -18.266 -18.406 1 98.94 184 ALA B N 1
ATOM 3797 C CA . ALA B 1 184 ? -8.977 -17.875 -19.797 1 98.94 184 ALA B CA 1
ATOM 3798 C C . ALA B 1 184 ? -7.914 -18.531 -20.672 1 98.94 184 ALA B C 1
ATOM 3800 O O . ALA B 1 184 ? -8.195 -18.953 -21.797 1 98.94 184 ALA B O 1
ATOM 3801 N N . GLY B 1 185 ? -6.703 -18.562 -20.156 1 98.88 185 GLY B N 1
ATOM 3802 C CA . GLY B 1 185 ? -5.641 -19.25 -20.859 1 98.88 185 GLY B CA 1
ATOM 3803 C C . GLY B 1 185 ? -5.945 -20.719 -21.109 1 98.88 185 GLY B C 1
ATOM 3804 O O . GLY B 1 185 ? -5.715 -21.219 -22.219 1 98.88 185 GLY B O 1
ATOM 3805 N N . ILE B 1 186 ? -6.465 -21.375 -20.141 1 98.62 186 ILE B N 1
ATOM 3806 C CA . ILE B 1 186 ? -6.812 -22.781 -20.266 1 98.62 186 ILE B CA 1
ATOM 3807 C C . ILE B 1 186 ? -7.895 -22.969 -21.328 1 98.62 186 ILE B C 1
ATOM 3809 O O . ILE B 1 186 ? -7.895 -23.953 -22.062 1 98.62 186 ILE B O 1
ATOM 3813 N N . ASN B 1 187 ? -8.773 -21.953 -21.406 1 98.25 187 ASN B N 1
ATOM 3814 C CA . ASN B 1 187 ? -9.82 -21.953 -22.422 1 98.25 187 ASN B CA 1
ATOM 3815 C C . ASN B 1 187 ? -9.242 -21.688 -23.812 1 98.25 187 ASN B C 1
ATOM 3817 O O . ASN B 1 187 ? -9.961 -21.781 -24.812 1 98.25 187 ASN B O 1
ATOM 3821 N N . GLY B 1 188 ? -7.988 -21.25 -23.938 1 98.25 188 GLY B N 1
ATOM 3822 C CA . GLY B 1 188 ? -7.359 -21.047 -25.234 1 98.25 188 GLY B CA 1
ATOM 3823 C C . GLY B 1 188 ? -7.242 -19.594 -25.609 1 98.25 188 GLY B C 1
ATOM 3824 O O . GLY B 1 188 ? -6.793 -19.266 -26.719 1 98.25 188 GLY B O 1
ATOM 3825 N N . ALA B 1 189 ? -7.578 -18.688 -24.75 1 98.44 189 ALA B N 1
ATOM 3826 C CA . ALA B 1 189 ? -7.418 -17.266 -25.031 1 98.44 189 ALA B CA 1
ATOM 3827 C C . ALA B 1 189 ? -5.945 -16.891 -25.219 1 98.44 189 ALA B C 1
ATOM 3829 O O . ALA B 1 189 ? -5.074 -17.453 -24.547 1 98.44 189 ALA B O 1
ATOM 3830 N N . ASP B 1 190 ? -5.691 -16.016 -26.156 1 98.25 190 ASP B N 1
ATOM 3831 C CA . ASP B 1 190 ? -4.328 -15.492 -26.188 1 98.25 190 ASP B CA 1
ATOM 3832 C C . ASP B 1 190 ? -4.051 -14.586 -25 1 98.25 190 ASP B C 1
ATOM 3834 O O . ASP B 1 190 ? -4.977 -14.188 -24.281 1 98.25 190 ASP B O 1
ATOM 3838 N N . LEU B 1 191 ? -2.832 -14.25 -24.828 1 98.75 191 LEU B N 1
ATOM 3839 C CA . LEU B 1 191 ? -2.408 -13.586 -23.594 1 98.75 191 LEU B CA 1
ATOM 3840 C C . LEU B 1 191 ? -3.064 -12.219 -23.469 1 98.75 191 LEU B C 1
ATOM 3842 O O . LEU B 1 191 ? -3.512 -11.844 -22.375 1 98.75 191 LEU B O 1
ATOM 3846 N N . GLY B 1 192 ? -3.07 -11.391 -24.531 1 98.75 192 GLY B N 1
ATOM 3847 C CA . GLY B 1 192 ? -3.725 -10.094 -24.484 1 98.75 192 GLY B CA 1
ATOM 3848 C C . GLY B 1 192 ? -5.184 -10.18 -24.094 1 98.75 192 GLY B C 1
ATOM 3849 O O . GLY B 1 192 ? -5.648 -9.398 -23.25 1 98.75 192 GLY B O 1
ATOM 3850 N N . GLU B 1 193 ? -5.902 -11.086 -24.688 1 98.81 193 GLU B N 1
ATOM 3851 C CA . GLU B 1 193 ? -7.309 -11.305 -24.375 1 98.81 193 GLU B CA 1
ATOM 3852 C C . GLU B 1 193 ? -7.473 -11.789 -22.922 1 98.81 193 GLU B C 1
ATOM 3854 O O . GLU B 1 193 ? -8.383 -11.352 -22.219 1 98.81 193 GLU B O 1
ATOM 3859 N N . ALA B 1 194 ? -6.652 -12.719 -22.484 1 98.94 194 ALA B N 1
ATOM 3860 C CA . ALA B 1 194 ? -6.715 -13.234 -21.125 1 98.94 194 ALA B CA 1
ATOM 3861 C C . ALA B 1 194 ? -6.508 -12.117 -20.109 1 98.94 194 ALA B C 1
ATOM 3863 O O . ALA B 1 194 ? -7.184 -12.078 -19.078 1 98.94 194 ALA B O 1
ATOM 3864 N N . LEU B 1 195 ? -5.59 -11.195 -20.391 1 98.94 195 LEU B N 1
ATOM 3865 C CA . LEU B 1 195 ? -5.34 -10.07 -19.5 1 98.94 195 LEU B CA 1
ATOM 3866 C C . LEU B 1 195 ? -6.551 -9.148 -19.438 1 98.94 195 LEU B C 1
ATOM 3868 O O . LEU B 1 195 ? -6.871 -8.609 -18.375 1 98.94 195 LEU B O 1
ATOM 3872 N N . ASN B 1 196 ? -7.203 -8.922 -20.562 1 98.88 196 ASN B N 1
ATOM 3873 C CA . ASN B 1 196 ? -8.438 -8.156 -20.562 1 98.88 196 ASN B CA 1
ATOM 3874 C C . ASN B 1 196 ? -9.508 -8.797 -19.688 1 98.88 196 ASN B C 1
ATOM 3876 O O . ASN B 1 196 ? -10.188 -8.117 -18.922 1 98.88 196 ASN B O 1
ATOM 3880 N N . ILE B 1 197 ? -9.656 -10.109 -19.828 1 98.94 197 ILE B N 1
ATOM 3881 C CA . ILE B 1 197 ? -10.641 -10.844 -19.047 1 98.94 197 ILE B CA 1
ATOM 3882 C C . ILE B 1 197 ? -10.305 -10.758 -17.562 1 98.94 197 ILE B C 1
ATOM 3884 O O . ILE B 1 197 ? -11.188 -10.539 -16.734 1 98.94 197 ILE B O 1
ATOM 3888 N N . GLY B 1 198 ? -9.016 -10.945 -17.234 1 98.94 198 GLY B N 1
ATOM 3889 C CA . GLY B 1 198 ? -8.578 -10.797 -15.859 1 98.94 198 GLY B CA 1
ATOM 3890 C C . GLY B 1 198 ? -8.922 -9.445 -15.258 1 98.94 198 GLY B C 1
ATOM 3891 O O . GLY B 1 198 ? -9.383 -9.359 -14.125 1 98.94 198 GLY B O 1
ATOM 3892 N N . THR B 1 199 ? -8.703 -8.383 -16.031 1 98.88 199 THR B N 1
ATOM 3893 C CA . THR B 1 199 ? -8.984 -7.023 -15.586 1 98.88 199 THR B CA 1
ATOM 3894 C C . THR B 1 199 ? -10.484 -6.832 -15.375 1 98.88 199 THR B C 1
ATOM 3896 O O . THR B 1 199 ? -10.906 -6.219 -14.391 1 98.88 199 THR B O 1
ATOM 3899 N N . GLN B 1 200 ? -11.273 -7.336 -16.25 1 98.81 200 GLN B N 1
ATOM 3900 C CA . GLN B 1 200 ? -12.727 -7.227 -16.156 1 98.81 200 GLN B CA 1
ATOM 3901 C C . GLN B 1 200 ? -13.258 -7.988 -14.953 1 98.81 200 GLN B C 1
ATOM 3903 O O . GLN B 1 200 ? -14.133 -7.496 -14.234 1 98.81 200 GLN B O 1
ATOM 3908 N N . ILE B 1 201 ? -12.742 -9.188 -14.719 1 98.94 201 ILE B N 1
ATOM 3909 C CA . ILE B 1 201 ? -13.203 -10.008 -13.602 1 98.94 201 ILE B CA 1
ATOM 3910 C C . ILE B 1 201 ? -12.781 -9.367 -12.281 1 98.94 201 ILE B C 1
ATOM 3912 O O . ILE B 1 201 ? -13.516 -9.43 -11.289 1 98.94 201 ILE B O 1
ATOM 3916 N N . ALA B 1 202 ? -11.57 -8.773 -12.281 1 98.88 202 ALA B N 1
ATOM 3917 C CA . ALA B 1 202 ? -11.141 -8.016 -11.109 1 98.88 202 ALA B CA 1
ATOM 3918 C C . ALA B 1 202 ? -12.148 -6.922 -10.758 1 98.88 202 ALA B C 1
ATOM 3920 O O . ALA B 1 202 ? -12.461 -6.703 -9.586 1 98.88 202 ALA B O 1
ATOM 3921 N N . ARG B 1 203 ? -12.617 -6.215 -11.773 1 98.44 203 ARG B N 1
ATOM 3922 C CA . ARG B 1 203 ? -13.594 -5.145 -11.578 1 98.44 203 ARG B CA 1
ATOM 3923 C C . ARG B 1 203 ? -14.898 -5.691 -11.023 1 98.44 203 ARG B C 1
ATOM 3925 O O . ARG B 1 203 ? -15.484 -5.109 -10.109 1 98.44 203 ARG B O 1
ATOM 3932 N N . GLN B 1 204 ? -15.352 -6.812 -11.516 1 98.44 204 GLN B N 1
ATOM 3933 C CA . GLN B 1 204 ? -16.594 -7.43 -11.07 1 98.44 204 GLN B CA 1
ATOM 3934 C C . GLN B 1 204 ? -16.469 -7.938 -9.633 1 98.44 204 GLN B C 1
ATOM 3936 O O . GLN B 1 204 ? -17.422 -7.875 -8.859 1 98.44 204 GLN B O 1
ATOM 3941 N N . ALA B 1 205 ? -15.305 -8.391 -9.305 1 98.5 205 ALA B N 1
ATOM 3942 C CA . ALA B 1 205 ? -15.086 -9.031 -8.016 1 98.5 205 ALA B CA 1
ATOM 3943 C C . ALA B 1 205 ? -14.891 -7.988 -6.914 1 98.5 205 ALA B C 1
ATOM 3945 O O . ALA B 1 205 ? -14.977 -8.312 -5.727 1 98.5 205 ALA B O 1
ATOM 3946 N N . GLN B 1 206 ? -14.68 -6.758 -7.344 1 95.44 206 GLN B N 1
ATOM 3947 C CA . GLN B 1 206 ? -14.391 -5.672 -6.41 1 95.44 206 GLN B CA 1
ATOM 3948 C C . GLN B 1 206 ? -15.57 -5.43 -5.473 1 95.44 206 GLN B C 1
ATOM 3950 O O . GLN B 1 206 ? -15.406 -4.828 -4.406 1 95.44 206 GLN B O 1
ATOM 3955 N N . GLY B 1 207 ? -16.719 -5.902 -5.758 1 93.75 207 GLY B N 1
ATOM 3956 C CA . GLY B 1 207 ? -17.906 -5.719 -4.938 1 93.75 207 GLY B CA 1
ATOM 3957 C C . GLY B 1 207 ? -18.047 -6.773 -3.857 1 93.75 207 GLY B C 1
ATOM 3958 O O . GLY B 1 207 ? -18.984 -6.727 -3.059 1 93.75 207 GLY B O 1
ATOM 3959 N N . HIS B 1 208 ? -17.094 -7.68 -3.756 1 96.88 208 HIS B N 1
ATOM 3960 C CA . HIS B 1 208 ? -17.172 -8.766 -2.787 1 96.88 208 HIS B CA 1
ATOM 3961 C C . HIS B 1 208 ? -16.125 -8.594 -1.684 1 96.88 208 HIS B C 1
ATOM 3963 O O . HIS B 1 208 ? -15.055 -8.047 -1.923 1 96.88 208 HIS B O 1
ATOM 3969 N N . GLY B 1 209 ? -16.5 -9.062 -0.482 1 96.62 209 GLY B N 1
ATOM 3970 C CA . GLY B 1 209 ? -15.641 -8.914 0.675 1 96.62 209 GLY B CA 1
ATOM 3971 C C . GLY B 1 209 ? -15.844 -7.605 1.413 1 96.62 209 GLY B C 1
ATOM 3972 O O . GLY B 1 209 ? -16.641 -6.77 0.996 1 96.62 209 GLY B O 1
ATOM 3973 N N . HIS B 1 210 ? -15.156 -7.488 2.512 1 96.62 210 HIS B N 1
ATOM 3974 C CA . HIS B 1 210 ? -15.203 -6.254 3.287 1 96.62 210 HIS B CA 1
ATOM 3975 C C . HIS B 1 210 ? -14.461 -5.129 2.578 1 96.62 210 HIS B C 1
ATOM 3977 O O . HIS B 1 210 ? -13.375 -5.348 2.029 1 96.62 210 HIS B O 1
ATOM 3983 N N . TRP B 1 211 ? -15.016 -3.979 2.582 1 96.06 211 TRP B N 1
ATOM 3984 C CA . TRP B 1 211 ? -14.359 -2.836 1.957 1 96.06 211 TRP B CA 1
ATOM 3985 C C . TRP B 1 211 ? -13.117 -2.42 2.746 1 96.06 211 TRP B C 1
ATOM 3987 O O . TRP B 1 211 ? -13.156 -2.35 3.977 1 96.06 211 TRP B O 1
ATOM 3997 N N . VAL B 1 212 ? -12.117 -2.156 2.053 1 96.31 212 VAL B N 1
ATOM 3998 C CA . VAL B 1 212 ? -10.883 -1.594 2.602 1 96.31 212 VAL B CA 1
ATOM 3999 C C . VAL B 1 212 ? -10.367 -0.49 1.683 1 96.31 212 VAL B C 1
ATOM 4001 O O . VAL B 1 212 ? -10.422 -0.615 0.457 1 96.31 212 VAL B O 1
ATOM 4004 N N . ALA B 1 213 ? -9.898 0.593 2.297 1 97.19 213 ALA B N 1
ATOM 4005 C CA . ALA B 1 213 ? -9.367 1.702 1.505 1 97.19 213 ALA B CA 1
ATOM 4006 C C . ALA B 1 213 ? -8.109 1.286 0.747 1 97.19 213 ALA B C 1
ATOM 4008 O O . ALA B 1 213 ? -7.242 0.603 1.298 1 97.19 213 ALA B O 1
ATOM 4009 N N . GLY B 1 214 ? -8.008 1.711 -0.497 1 98 214 GLY B N 1
ATOM 4010 C CA . GLY B 1 214 ? -6.848 1.491 -1.35 1 98 214 GLY B CA 1
ATOM 4011 C C . GLY B 1 214 ? -7.172 1.575 -2.83 1 98 214 GLY B C 1
ATOM 4012 O O . GLY B 1 214 ? -8.328 1.428 -3.227 1 98 214 GLY B O 1
ATOM 4013 N N . GLY B 1 215 ? -6.145 1.817 -3.607 1 98.5 215 GLY B N 1
ATOM 4014 C CA . GLY B 1 215 ? -6.355 1.812 -5.047 1 98.5 215 GLY B CA 1
ATOM 4015 C C . GLY B 1 215 ? -7.008 0.54 -5.551 1 98.5 215 GLY B C 1
ATOM 4016 O O . GLY B 1 215 ? -6.684 -0.556 -5.086 1 98.5 215 GLY B O 1
ATOM 4017 N N . ARG B 1 216 ? -7.887 0.685 -6.504 1 98.44 216 ARG B N 1
ATOM 4018 C CA . ARG B 1 216 ? -8.625 -0.457 -7.039 1 98.44 216 ARG B CA 1
ATOM 4019 C C . ARG B 1 216 ? -7.727 -1.329 -7.906 1 98.44 216 ARG B C 1
ATOM 4021 O O . ARG B 1 216 ? -7.023 -0.824 -8.781 1 98.44 216 ARG B O 1
ATOM 4028 N N . ILE B 1 217 ? -7.852 -2.615 -7.695 1 98.81 217 ILE B N 1
ATOM 4029 C CA . ILE B 1 217 ? -6.984 -3.57 -8.375 1 98.81 217 ILE B CA 1
ATOM 4030 C C . ILE B 1 217 ? -7.18 -3.459 -9.891 1 98.81 217 ILE B C 1
ATOM 4032 O O . ILE B 1 217 ? -6.207 -3.355 -10.641 1 98.81 217 ILE B O 1
ATOM 4036 N N . SER B 1 218 ? -8.445 -3.482 -10.336 1 98.88 218 SER B N 1
ATOM 4037 C CA . SER B 1 218 ? -8.727 -3.451 -11.766 1 98.88 218 SER B CA 1
ATOM 4038 C C . SER B 1 218 ? -8.211 -2.168 -12.406 1 98.88 218 SER B C 1
ATOM 4040 O O . SER B 1 218 ? -7.645 -2.199 -13.5 1 98.88 218 SER B O 1
ATOM 4042 N N . THR B 1 219 ? -8.383 -1.004 -11.734 1 98.69 219 THR B N 1
ATOM 4043 C CA . THR B 1 219 ? -7.93 0.282 -12.25 1 98.69 219 THR B CA 1
ATOM 4044 C C . THR B 1 219 ? -6.406 0.324 -12.336 1 98.69 219 THR B C 1
ATOM 4046 O O . THR B 1 219 ? -5.848 0.783 -13.328 1 98.69 219 THR B O 1
ATOM 4049 N N . ARG B 1 220 ? -5.781 -0.132 -11.336 1 98.81 220 ARG B N 1
ATOM 4050 C CA . ARG B 1 220 ? -4.324 -0.126 -11.312 1 98.81 220 ARG B CA 1
ATOM 4051 C C . ARG B 1 220 ? -3.75 -1.079 -12.352 1 98.81 220 ARG B C 1
ATOM 4053 O O . ARG B 1 220 ? -2.738 -0.778 -12.992 1 98.81 220 ARG B O 1
ATOM 4060 N N . ILE B 1 221 ? -4.363 -2.258 -12.508 1 98.88 221 ILE B N 1
ATOM 4061 C CA . ILE B 1 221 ? -3.928 -3.188 -13.539 1 98.88 221 ILE B CA 1
ATOM 4062 C C . ILE B 1 221 ? -4.051 -2.527 -14.914 1 98.88 221 ILE B C 1
ATOM 4064 O O . ILE B 1 221 ? -3.123 -2.582 -15.719 1 98.88 221 ILE B O 1
ATOM 4068 N N . SER B 1 222 ? -5.234 -1.93 -15.164 1 98.69 222 SER B N 1
ATOM 4069 C CA . SER B 1 222 ? -5.465 -1.266 -16.453 1 98.69 222 SER B CA 1
ATOM 4070 C C . SER B 1 222 ? -4.41 -0.198 -16.719 1 98.69 222 SER B C 1
ATOM 4072 O O . SER B 1 222 ? -3.857 -0.125 -17.812 1 98.69 222 SER B O 1
ATOM 4074 N N . TRP B 1 223 ? -4.164 0.583 -15.727 1 98.06 223 TRP B N 1
ATOM 4075 C CA . TRP B 1 223 ? -3.154 1.632 -15.828 1 98.06 223 TRP B CA 1
ATOM 4076 C C . TRP B 1 223 ? -1.771 1.034 -16.062 1 98.06 223 TRP B C 1
ATOM 4078 O O . TRP B 1 223 ? -1.047 1.468 -16.969 1 98.06 223 TRP B O 1
ATOM 4088 N N . ALA B 1 224 ? -1.374 0.055 -15.297 1 98.19 224 ALA B N 1
ATOM 4089 C CA . ALA B 1 224 ? -0.044 -0.546 -15.367 1 98.19 224 ALA B CA 1
ATOM 4090 C C . ALA B 1 224 ? 0.211 -1.161 -16.734 1 98.19 224 ALA B C 1
ATOM 4092 O O . ALA B 1 224 ? 1.342 -1.147 -17.234 1 98.19 224 ALA B O 1
ATOM 4093 N N . ARG B 1 225 ? -0.814 -1.719 -17.344 1 97.44 225 ARG B N 1
ATOM 4094 C CA . ARG B 1 225 ? -0.696 -2.354 -18.656 1 97.44 225 ARG B CA 1
ATOM 4095 C C . ARG B 1 225 ? -0.44 -1.319 -19.734 1 97.44 225 ARG B C 1
ATOM 4097 O O . ARG B 1 225 ? -0.036 -1.667 -20.859 1 97.44 225 ARG B O 1
ATOM 4104 N N . THR B 1 226 ? -0.711 0.006 -19.406 1 95.5 226 THR B N 1
ATOM 4105 C CA . THR B 1 226 ? -0.453 1.056 -20.391 1 95.5 226 THR B CA 1
ATOM 4106 C C . THR B 1 226 ? 0.986 1.553 -20.281 1 95.5 226 THR B C 1
ATOM 4108 O O . THR B 1 226 ? 1.461 2.287 -21.156 1 95.5 226 THR B O 1
ATOM 4111 N N . LEU B 1 227 ? 1.652 1.18 -19.156 1 93 227 LEU B N 1
ATOM 4112 C CA . LEU B 1 227 ? 3.035 1.612 -18.984 1 93 227 LEU B CA 1
ATOM 4113 C C . LEU B 1 227 ? 3.934 1.007 -20.047 1 93 227 LEU B C 1
ATOM 4115 O O . LEU B 1 227 ? 3.951 -0.212 -20.234 1 93 227 LEU B O 1
ATOM 4119 N N . SER B 1 228 ? 4.52 1.723 -20.828 1 84.5 228 SER B N 1
ATOM 4120 C CA . SER B 1 228 ? 5.445 1.285 -21.875 1 84.5 228 SER B CA 1
ATOM 4121 C C . SER B 1 228 ? 6.633 2.236 -22 1 84.5 228 SER B C 1
ATOM 4123 O O . SER B 1 228 ? 6.512 3.428 -21.703 1 84.5 228 SER B O 1
ATOM 4125 N N . VAL B 1 229 ? 7.613 1.565 -22.047 1 78.56 229 VAL B N 1
ATOM 4126 C CA . VAL B 1 229 ? 8.828 2.332 -22.312 1 78.56 229 VAL B CA 1
ATOM 4127 C C . VAL B 1 229 ? 9.312 2.057 -23.734 1 78.56 229 VAL B C 1
ATOM 4129 O O . VAL B 1 229 ? 8.938 1.048 -24.344 1 78.56 229 VAL B O 1
ATOM 4132 N N . GLY B 1 230 ? 9.578 3.141 -24.562 1 68.06 230 GLY B N 1
ATOM 4133 C CA . GLY B 1 230 ? 10.109 2.877 -25.891 1 68.06 230 GLY B CA 1
ATOM 4134 C C . GLY B 1 230 ? 10.812 1.54 -26 1 68.06 230 GLY B C 1
ATOM 4135 O O . GLY B 1 230 ? 11.297 1.004 -25 1 68.06 230 GLY B O 1
ATOM 4136 N N . SER B 1 231 ? 10.719 0.889 -27.109 1 65.19 231 SER B N 1
ATOM 4137 C CA . SER B 1 231 ? 11.289 -0.423 -27.406 1 65.19 231 SER B CA 1
ATOM 4138 C C . SER B 1 231 ? 12.742 -0.51 -26.953 1 65.19 231 SER B C 1
ATOM 4140 O O . SER B 1 231 ? 13.531 0.404 -27.203 1 65.19 231 SER B O 1
ATOM 4142 N N . GLY B 1 232 ? 12.953 -1.438 -25.984 1 68.38 232 GLY B N 1
ATOM 4143 C CA . GLY B 1 232 ? 14.344 -1.781 -25.719 1 68.38 232 GLY B CA 1
ATOM 4144 C C . GLY B 1 232 ? 14.852 -1.226 -24.406 1 68.38 232 GLY B C 1
ATOM 4145 O O . GLY B 1 232 ? 15.969 -1.545 -23.984 1 68.38 232 GLY B O 1
ATOM 4146 N N . ASP B 1 233 ? 14.062 -0.446 -23.75 1 86.81 233 ASP B N 1
ATOM 4147 C CA . ASP B 1 233 ? 14.641 0.068 -22.516 1 86.81 233 ASP B CA 1
ATOM 4148 C C . ASP B 1 233 ? 14.102 -0.688 -21.297 1 86.81 233 ASP B C 1
ATOM 4150 O O . ASP B 1 233 ? 13.383 -0.12 -20.484 1 86.81 233 ASP B O 1
ATOM 4154 N N . GLN B 1 234 ? 14.523 -1.914 -21.141 1 89.25 234 GLN B N 1
ATOM 4155 C CA . GLN B 1 234 ? 14.086 -2.816 -20.078 1 89.25 234 GLN B CA 1
ATOM 4156 C C . GLN B 1 234 ? 14.469 -2.279 -18.703 1 89.25 234 GLN B C 1
ATOM 4158 O O . GLN B 1 234 ? 13.742 -2.482 -17.734 1 89.25 234 GLN B O 1
ATOM 4163 N N . ALA B 1 235 ? 15.586 -1.634 -18.688 1 91.44 235 ALA B N 1
ATOM 4164 C CA . ALA B 1 235 ? 16.047 -1.071 -17.406 1 91.44 235 ALA B CA 1
ATOM 4165 C C . ALA B 1 235 ? 15.078 0.003 -16.906 1 91.44 235 ALA B C 1
ATOM 4167 O O . ALA B 1 235 ? 14.758 0.049 -15.727 1 91.44 235 ALA B O 1
ATOM 4168 N N . LEU B 1 236 ? 14.695 0.886 -17.828 1 94 236 LEU B N 1
ATOM 4169 C CA . LEU B 1 236 ? 13.742 1.932 -17.484 1 94 236 LEU B CA 1
ATOM 4170 C C . LEU B 1 236 ? 12.406 1.329 -17.078 1 94 236 LEU B C 1
ATOM 4172 O O . LEU B 1 236 ? 11.734 1.836 -16.172 1 94 236 LEU B O 1
ATOM 4176 N N . PHE B 1 237 ? 11.969 0.292 -17.781 1 96.31 237 PHE B N 1
ATOM 4177 C CA . PHE B 1 237 ? 10.719 -0.381 -17.438 1 96.31 237 PHE B CA 1
ATOM 4178 C C . PHE B 1 237 ? 10.797 -0.987 -16.031 1 96.31 237 PHE B C 1
ATOM 4180 O O . PHE B 1 237 ? 9.859 -0.869 -15.25 1 96.31 237 PHE B O 1
ATOM 4187 N N . ALA B 1 238 ? 11.906 -1.611 -15.75 1 96.56 238 ALA B N 1
ATOM 4188 C CA . ALA B 1 238 ? 12.117 -2.182 -14.422 1 96.56 238 ALA B CA 1
ATOM 4189 C C . ALA B 1 238 ? 12.055 -1.104 -13.344 1 96.56 238 ALA B C 1
ATOM 4191 O O . ALA B 1 238 ? 11.547 -1.346 -12.242 1 96.56 238 ALA B O 1
ATOM 4192 N N . ASP B 1 239 ? 12.594 0.106 -13.68 1 96.44 239 ASP B N 1
ATOM 4193 C CA . ASP B 1 239 ? 12.523 1.233 -12.758 1 96.44 239 ASP B CA 1
ATOM 4194 C C . ASP B 1 239 ? 11.07 1.617 -12.469 1 96.44 239 ASP B C 1
ATOM 4196 O O . ASP B 1 239 ? 10.711 1.898 -11.328 1 96.44 239 ASP B O 1
ATOM 4200 N N . LEU B 1 240 ? 10.273 1.644 -13.5 1 97.25 240 LEU B N 1
ATOM 4201 C CA . LEU B 1 240 ? 8.867 1.996 -13.344 1 97.25 240 LEU B CA 1
ATOM 4202 C C . LEU B 1 240 ? 8.148 0.98 -12.461 1 97.25 240 LEU B C 1
ATOM 4204 O O . LEU B 1 240 ? 7.379 1.356 -11.57 1 97.25 240 LEU B O 1
ATOM 4208 N N . LEU B 1 241 ? 8.414 -0.296 -12.688 1 98.38 241 LEU B N 1
ATOM 4209 C CA . LEU B 1 241 ? 7.781 -1.347 -11.906 1 98.38 241 LEU B CA 1
ATOM 4210 C C . LEU B 1 241 ? 8.172 -1.239 -10.43 1 98.38 241 LEU B C 1
ATOM 4212 O O . LEU B 1 241 ? 7.312 -1.287 -9.547 1 98.38 241 LEU B O 1
ATOM 4216 N N . TYR B 1 242 ? 9.445 -1.029 -10.188 1 98.38 242 TYR B N 1
ATOM 4217 C CA . TYR B 1 242 ? 10.023 -1.068 -8.844 1 98.38 242 TYR B CA 1
ATOM 4218 C C . TYR B 1 242 ? 9.734 0.224 -8.094 1 98.38 242 TYR B C 1
ATOM 4220 O O . TYR B 1 242 ? 9.328 0.195 -6.926 1 98.38 242 TYR B O 1
ATOM 4228 N N . GLU B 1 243 ? 9.914 1.337 -8.75 1 98.12 243 GLU B N 1
ATOM 4229 C CA . GLU B 1 243 ? 9.898 2.617 -8.047 1 98.12 243 GLU B CA 1
ATOM 4230 C C . GLU B 1 243 ? 8.508 3.24 -8.062 1 98.12 243 GLU B C 1
ATOM 4232 O O . GLU B 1 243 ? 8.125 3.947 -7.133 1 98.12 243 GLU B O 1
ATOM 4237 N N . LEU B 1 244 ? 7.77 3.016 -9.109 1 98.5 244 LEU B N 1
ATOM 4238 C CA . LEU B 1 244 ? 6.488 3.689 -9.258 1 98.5 244 LEU B CA 1
ATOM 4239 C C . LEU B 1 244 ? 5.344 2.799 -8.781 1 98.5 244 LEU B C 1
ATOM 4241 O O . LEU B 1 244 ? 4.531 3.215 -7.957 1 98.5 244 LEU B O 1
ATOM 4245 N N . ILE B 1 245 ? 5.215 1.549 -9.305 1 98.69 245 ILE B N 1
ATOM 4246 C CA . ILE B 1 245 ? 4.168 0.646 -8.836 1 98.69 245 ILE B CA 1
ATOM 4247 C C . ILE B 1 245 ? 4.523 0.113 -7.453 1 98.69 245 ILE B C 1
ATOM 4249 O O . ILE B 1 245 ? 3.707 0.175 -6.531 1 98.69 245 ILE B O 1
ATOM 4253 N N . GLY B 1 246 ? 5.711 -0.34 -7.273 1 98.75 246 GLY B N 1
ATOM 4254 C CA . GLY B 1 246 ? 6.164 -1.024 -6.07 1 98.75 246 GLY B CA 1
ATOM 4255 C C . GLY B 1 246 ? 6.113 -2.535 -6.191 1 98.75 246 GLY B C 1
ATOM 4256 O O . GLY B 1 246 ? 5.32 -3.076 -6.965 1 98.75 246 GLY B O 1
ATOM 4257 N N . THR B 1 247 ? 6.922 -3.201 -5.422 1 98.81 247 THR B N 1
ATOM 4258 C CA . THR B 1 247 ? 7.051 -4.652 -5.508 1 98.81 247 THR B CA 1
ATOM 4259 C C . THR B 1 247 ? 6.898 -5.293 -4.129 1 98.81 247 THR B C 1
ATOM 4261 O O . THR B 1 247 ? 7.574 -6.273 -3.816 1 98.81 247 THR B O 1
ATOM 4264 N N . SER B 1 248 ? 6.133 -4.723 -3.295 1 98.25 248 SER B N 1
ATOM 4265 C CA . SER B 1 248 ? 5.895 -5.242 -1.953 1 98.25 248 SER B CA 1
ATOM 4266 C C . SER B 1 248 ? 4.863 -6.367 -1.973 1 98.25 248 SER B C 1
ATOM 4268 O O . SER B 1 248 ? 4.441 -6.809 -3.043 1 98.25 248 SER B O 1
ATOM 4270 N N . VAL B 1 249 ? 4.434 -6.77 -0.774 1 97.88 249 VAL B N 1
ATOM 4271 C CA . VAL B 1 249 ? 3.451 -7.844 -0.631 1 97.88 249 VAL B CA 1
ATOM 4272 C C . VAL B 1 249 ? 2.047 -7.293 -0.859 1 97.88 249 VAL B C 1
ATOM 4274 O O . VAL B 1 249 ? 1.084 -8.055 -0.972 1 97.88 249 VAL B O 1
ATOM 4277 N N . ALA B 1 250 ? 1.9 -6.008 -0.94 1 98.06 250 ALA B N 1
ATOM 4278 C CA . ALA B 1 250 ? 0.591 -5.426 -1.22 1 98.06 250 ALA B CA 1
ATOM 4279 C C . ALA B 1 250 ? 0.061 -5.887 -2.572 1 98.06 250 ALA B C 1
ATOM 4281 O O . ALA B 1 250 ? 0.782 -5.859 -3.572 1 98.06 250 ALA B O 1
ATOM 4282 N N . SER B 1 251 ? -1.24 -6.254 -2.641 1 98.62 251 SER B N 1
ATOM 4283 C CA . SER B 1 251 ? -1.848 -6.703 -3.889 1 98.62 251 SER B CA 1
ATOM 4284 C C . SER B 1 251 ? -1.786 -5.617 -4.957 1 98.62 251 SER B C 1
ATOM 4286 O O . SER B 1 251 ? -1.608 -5.91 -6.141 1 98.62 251 SER B O 1
ATOM 4288 N N . GLN B 1 252 ? -1.875 -4.379 -4.527 1 98.62 252 GLN B N 1
ATOM 4289 C CA . GLN B 1 252 ? -1.911 -3.227 -5.426 1 98.62 252 GLN B CA 1
ATOM 4290 C C . GLN B 1 252 ? -0.55 -2.992 -6.074 1 98.62 252 GLN B C 1
ATOM 4292 O O . GLN B 1 252 ? -0.425 -2.172 -6.984 1 98.62 252 GLN B O 1
ATOM 4297 N N . GLU B 1 253 ? 0.478 -3.701 -5.559 1 98.81 253 GLU B N 1
ATOM 4298 C CA . GLU B 1 253 ? 1.825 -3.586 -6.109 1 98.81 253 GLU B CA 1
ATOM 4299 C C . GLU B 1 253 ? 2.24 -4.867 -6.828 1 98.81 253 GLU B C 1
ATOM 4301 O O . GLU B 1 253 ? 2.24 -4.922 -8.055 1 98.81 253 GLU B O 1
ATOM 4306 N N . SER B 1 254 ? 2.307 -5.957 -6.141 1 98.81 254 SER B N 1
ATOM 4307 C CA . SER B 1 254 ? 2.879 -7.191 -6.672 1 98.81 254 SER B CA 1
ATOM 4308 C C . SER B 1 254 ? 2.002 -7.777 -7.773 1 98.81 254 SER B C 1
ATOM 4310 O O . SER B 1 254 ? 2.502 -8.188 -8.82 1 98.81 254 SER B O 1
ATOM 4312 N N . VAL B 1 255 ? 0.667 -7.848 -7.551 1 98.94 255 VAL B N 1
ATOM 4313 C CA . VAL B 1 255 ? -0.229 -8.383 -8.57 1 98.94 255 VAL B CA 1
ATOM 4314 C C . VAL B 1 255 ? -0.224 -7.477 -9.797 1 98.94 255 VAL B C 1
ATOM 4316 O O . VAL B 1 255 ? -0.179 -7.953 -10.93 1 98.94 255 VAL B O 1
ATOM 4319 N N . VAL B 1 256 ? -0.203 -6.203 -9.562 1 98.94 256 VAL B N 1
ATOM 4320 C CA . VAL B 1 256 ? -0.233 -5.199 -10.625 1 98.94 256 VAL B CA 1
ATOM 4321 C C . VAL B 1 256 ? 1.055 -5.273 -11.438 1 98.94 256 VAL B C 1
ATOM 4323 O O . VAL B 1 256 ? 1.02 -5.215 -12.672 1 98.94 256 VAL B O 1
ATOM 4326 N N . VAL B 1 257 ? 2.184 -5.453 -10.797 1 98.94 257 VAL B N 1
ATOM 4327 C CA . VAL B 1 257 ? 3.469 -5.594 -11.477 1 98.94 257 VAL B CA 1
ATOM 4328 C C . VAL B 1 257 ? 3.449 -6.836 -12.359 1 98.94 257 VAL B C 1
ATOM 4330 O O . VAL B 1 257 ? 3.951 -6.812 -13.484 1 98.94 257 VAL B O 1
ATOM 4333 N N . SER B 1 258 ? 2.904 -7.918 -11.883 1 98.94 258 SER B N 1
ATOM 4334 C CA . SER B 1 258 ? 2.828 -9.148 -12.664 1 98.94 258 SER B CA 1
ATOM 4335 C C . SER B 1 258 ? 2.033 -8.93 -13.953 1 98.94 258 SER B C 1
ATOM 4337 O O . SER B 1 258 ? 2.4 -9.445 -15.008 1 98.94 258 SER B O 1
ATOM 4339 N N . PHE B 1 259 ? 0.948 -8.172 -13.891 1 98.94 259 PHE B N 1
ATOM 4340 C CA . PHE B 1 259 ? 0.137 -7.875 -15.07 1 98.94 259 PHE B CA 1
ATOM 4341 C C . PHE B 1 259 ? 0.895 -6.977 -16.031 1 98.94 259 PHE B C 1
ATOM 4343 O O . PHE B 1 259 ? 0.778 -7.129 -17.25 1 98.94 259 PHE B O 1
ATOM 4350 N N . ALA B 1 260 ? 1.618 -6.008 -15.484 1 98.69 260 ALA B N 1
ATOM 4351 C CA . ALA B 1 260 ? 2.424 -5.141 -16.344 1 98.69 260 ALA B CA 1
ATOM 4352 C C . ALA B 1 260 ? 3.461 -5.941 -17.125 1 98.69 260 ALA B C 1
ATOM 4354 O O . ALA B 1 260 ? 3.664 -5.715 -18.312 1 98.69 260 ALA B O 1
ATOM 4355 N N . LEU B 1 261 ? 4.105 -6.82 -16.453 1 98.44 261 LEU B N 1
ATOM 4356 C CA . LEU B 1 261 ? 5.102 -7.672 -17.109 1 98.44 261 LEU B CA 1
ATOM 4357 C C . LEU B 1 261 ? 4.449 -8.578 -18.141 1 98.44 261 LEU B C 1
ATOM 4359 O O . LEU B 1 261 ? 4.98 -8.75 -19.234 1 98.44 261 LEU B O 1
ATOM 4363 N N . ALA B 1 262 ? 3.32 -9.18 -17.797 1 98.75 262 ALA B N 1
ATOM 4364 C CA . ALA B 1 262 ? 2.604 -10.039 -18.734 1 98.75 262 ALA B CA 1
ATOM 4365 C C . ALA B 1 262 ? 2.227 -9.273 -20 1 98.75 262 ALA B C 1
ATOM 4367 O O . ALA B 1 262 ? 2.238 -9.828 -21.094 1 98.75 262 ALA B O 1
ATOM 4368 N N . GLN B 1 263 ? 1.871 -8.023 -19.828 1 98.25 263 GLN B N 1
ATOM 4369 C CA . GLN B 1 263 ? 1.511 -7.188 -20.969 1 98.25 263 GLN B CA 1
ATOM 4370 C C . GLN B 1 263 ? 2.684 -7.043 -21.938 1 98.25 263 GLN B C 1
ATOM 4372 O O . GLN B 1 263 ? 2.492 -7.004 -23.156 1 98.25 263 GLN B O 1
ATOM 4377 N N . GLN B 1 264 ? 3.898 -6.918 -21.422 1 96.94 264 GLN B N 1
ATOM 4378 C CA . GLN B 1 264 ? 5.074 -6.816 -22.281 1 96.94 264 GLN B CA 1
ATOM 4379 C C . GLN B 1 264 ? 5.246 -8.07 -23.125 1 96.94 264 GLN B C 1
ATOM 4381 O O . GLN B 1 264 ? 5.715 -7.992 -24.266 1 96.94 264 GLN B O 1
ATOM 4386 N N . VAL B 1 265 ? 4.906 -9.195 -22.562 1 97.19 265 VAL B N 1
ATOM 4387 C CA . VAL B 1 265 ? 4.965 -10.438 -23.312 1 97.19 265 VAL B CA 1
ATOM 4388 C C . VAL B 1 265 ? 3.863 -10.461 -24.375 1 97.19 265 VAL B C 1
ATOM 4390 O O . VAL B 1 265 ? 4.098 -10.859 -25.516 1 97.19 265 VAL B O 1
ATOM 4393 N N . ALA B 1 266 ? 2.699 -10.008 -24.016 1 97.56 266 ALA B N 1
ATOM 4394 C CA . ALA B 1 266 ? 1.548 -10.016 -24.922 1 97.56 266 ALA B CA 1
ATOM 4395 C C . ALA B 1 266 ? 1.817 -9.172 -26.156 1 97.56 266 ALA B C 1
ATOM 4397 O O . ALA B 1 266 ? 1.368 -9.516 -27.266 1 97.56 266 ALA B O 1
ATOM 4398 N N . VAL B 1 267 ? 2.555 -8.109 -25.984 1 95.69 267 VAL B N 1
ATOM 4399 C CA . VAL B 1 267 ? 2.756 -7.203 -27.109 1 95.69 267 VAL B CA 1
ATOM 4400 C C . VAL B 1 267 ? 4.066 -7.543 -27.812 1 95.69 267 VAL B C 1
ATOM 4402 O O . VAL B 1 267 ? 4.461 -6.863 -28.766 1 95.69 267 VAL B O 1
ATOM 4405 N N . GLY B 1 268 ? 4.801 -8.531 -27.344 1 94 268 GLY B N 1
ATOM 4406 C CA . GLY B 1 268 ? 5.953 -9.062 -28.062 1 94 268 GLY B CA 1
ATOM 4407 C C . GLY B 1 268 ? 7.258 -8.391 -27.672 1 94 268 GLY B C 1
ATOM 4408 O O . GLY B 1 268 ? 8.281 -8.578 -28.344 1 94 268 GLY B O 1
ATOM 4409 N N . ASP B 1 269 ? 7.301 -7.602 -26.578 1 93.31 269 ASP B N 1
ATOM 4410 C CA . ASP B 1 269 ? 8.492 -6.867 -26.188 1 93.31 269 ASP B CA 1
ATOM 4411 C C . ASP B 1 269 ? 9.445 -7.758 -25.375 1 93.31 269 ASP B C 1
ATOM 4413 O O . ASP B 1 269 ? 10.617 -7.43 -25.203 1 93.31 269 ASP B O 1
ATOM 4417 N N . MET B 1 270 ? 8.859 -8.883 -24.797 1 93.31 270 MET B N 1
ATOM 4418 C CA . MET B 1 270 ? 9.625 -9.875 -24.062 1 93.31 270 MET B CA 1
ATOM 4419 C C . MET B 1 270 ? 9.055 -11.273 -24.281 1 93.31 270 MET B C 1
ATOM 4421 O O . MET B 1 270 ? 7.863 -11.43 -24.547 1 93.31 270 MET B O 1
ATOM 4425 N N . ASN B 1 271 ? 9.969 -12.219 -24.234 1 97 271 ASN B N 1
ATOM 4426 C CA . ASN B 1 271 ? 9.391 -13.562 -24.172 1 97 271 ASN B CA 1
ATOM 4427 C C . ASN B 1 271 ? 9.047 -13.961 -22.75 1 97 271 ASN B C 1
ATOM 4429 O O . ASN B 1 271 ? 9.398 -13.258 -21.797 1 97 271 ASN B O 1
ATOM 4433 N N . ALA B 1 272 ? 8.398 -15.055 -22.594 1 98.62 272 ALA B N 1
ATOM 4434 C CA . ALA B 1 272 ? 7.852 -15.484 -21.312 1 98.62 272 ALA B CA 1
ATOM 4435 C C . ALA B 1 272 ? 8.961 -15.68 -20.281 1 98.62 272 ALA B C 1
ATOM 4437 O O . ALA B 1 272 ? 8.867 -15.18 -19.156 1 98.62 272 ALA B O 1
ATOM 4438 N N . PHE B 1 273 ? 10.016 -16.359 -20.672 1 98.75 273 PHE B N 1
ATOM 4439 C CA . PHE B 1 273 ? 11.078 -16.672 -19.719 1 98.75 273 PHE B CA 1
ATOM 4440 C C . PHE B 1 273 ? 11.844 -15.414 -19.344 1 98.75 273 PHE B C 1
ATOM 4442 O O . PHE B 1 273 ? 12.227 -15.234 -18.172 1 98.75 273 PHE B O 1
ATOM 4449 N N . GLU B 1 274 ? 12.062 -14.523 -20.25 1 97.69 274 GLU B N 1
ATOM 4450 C CA . GLU B 1 274 ? 12.711 -13.242 -19.984 1 97.69 274 GLU B CA 1
ATOM 4451 C C . GLU B 1 274 ? 11.914 -12.43 -18.953 1 97.69 274 GLU B C 1
ATOM 4453 O O . GLU B 1 274 ? 12.492 -11.789 -18.078 1 97.69 274 GLU B O 1
ATOM 4458 N N . ALA B 1 275 ? 10.617 -12.477 -19.109 1 98.25 275 ALA B N 1
ATOM 4459 C CA . ALA B 1 275 ? 9.758 -11.742 -18.188 1 98.25 275 ALA B CA 1
ATOM 4460 C C . ALA B 1 275 ? 9.867 -12.312 -16.766 1 98.25 275 ALA B C 1
ATOM 4462 O O . ALA B 1 275 ? 9.883 -11.555 -15.797 1 98.25 275 ALA B O 1
ATOM 4463 N N . LEU B 1 276 ? 9.93 -13.625 -16.625 1 98.75 276 LEU B N 1
ATOM 4464 C CA . LEU B 1 276 ? 10.102 -14.242 -15.312 1 98.75 276 LEU B CA 1
ATOM 4465 C C . LEU B 1 276 ? 11.438 -13.828 -14.695 1 98.75 276 LEU B C 1
ATOM 4467 O O . LEU B 1 276 ? 11.508 -13.547 -13.492 1 98.75 276 LEU B O 1
ATOM 4471 N N . CYS B 1 277 ? 12.43 -13.859 -15.523 1 98.81 277 CYS B N 1
ATOM 4472 C CA . CYS B 1 277 ? 13.758 -13.477 -15.047 1 98.81 277 CYS B CA 1
ATOM 4473 C C . CYS B 1 277 ? 13.766 -12.031 -14.57 1 98.81 277 CYS B C 1
ATOM 4475 O O . CYS B 1 277 ? 14.367 -11.719 -13.539 1 98.81 277 CYS B O 1
ATOM 4477 N N . LEU B 1 278 ? 13.125 -11.195 -15.32 1 98.38 278 LEU B N 1
ATOM 4478 C CA . LEU B 1 278 ? 13.039 -9.797 -14.906 1 98.38 278 LEU B CA 1
ATOM 4479 C C . LEU B 1 278 ? 12.297 -9.672 -13.578 1 98.38 278 LEU B C 1
ATOM 4481 O O . LEU B 1 278 ? 12.758 -8.977 -12.672 1 98.38 278 LEU B O 1
ATOM 4485 N N . ALA B 1 279 ? 11.133 -10.344 -13.477 1 98.81 279 ALA B N 1
ATOM 4486 C CA . ALA B 1 279 ? 10.367 -10.344 -12.234 1 98.81 279 ALA B CA 1
ATOM 4487 C C . ALA B 1 279 ? 11.234 -10.781 -11.055 1 98.81 279 ALA B C 1
ATOM 4489 O O . ALA B 1 279 ? 11.195 -10.172 -9.984 1 98.81 279 ALA B O 1
ATOM 4490 N N . ALA B 1 280 ? 12.023 -11.797 -11.25 1 98.88 280 ALA B N 1
ATOM 4491 C CA . ALA B 1 280 ? 12.859 -12.391 -10.211 1 98.88 280 ALA B CA 1
ATOM 4492 C C . ALA B 1 280 ? 14.016 -11.469 -9.852 1 98.88 280 ALA B C 1
ATOM 4494 O O . ALA B 1 280 ? 14.664 -11.656 -8.812 1 98.88 280 ALA B O 1
ATOM 4495 N N . SER B 1 281 ? 14.258 -10.453 -10.688 1 98.75 281 SER B N 1
ATOM 4496 C CA . SER B 1 281 ? 15.43 -9.594 -10.523 1 98.75 281 SER B CA 1
ATOM 4497 C C . SER B 1 281 ? 15.039 -8.234 -9.953 1 98.75 281 SER B C 1
ATOM 4499 O O . SER B 1 281 ? 15.906 -7.402 -9.664 1 98.75 281 SER B O 1
ATOM 4501 N N . LEU B 1 282 ? 13.812 -7.953 -9.75 1 98.56 282 LEU B N 1
ATOM 4502 C CA . LEU B 1 282 ? 13.328 -6.605 -9.469 1 98.56 282 LEU B CA 1
ATOM 4503 C C . LEU B 1 282 ? 13.703 -6.176 -8.055 1 98.56 282 LEU B C 1
ATOM 4505 O O . LEU B 1 282 ? 13.992 -5 -7.812 1 98.56 282 LEU B O 1
ATOM 4509 N N . GLY B 1 283 ? 13.664 -7.168 -7.133 1 98.56 283 GLY B N 1
ATOM 4510 C CA . GLY B 1 283 ? 13.672 -6.859 -5.711 1 98.56 283 GLY B CA 1
ATOM 4511 C C . GLY B 1 283 ? 12.281 -6.809 -5.102 1 98.56 283 GLY B C 1
ATOM 4512 O O . GLY B 1 283 ? 11.289 -6.652 -5.816 1 98.56 283 GLY B O 1
ATOM 4513 N N . GLY B 1 284 ? 12.234 -6.898 -3.756 1 98.31 284 GLY B N 1
ATOM 4514 C CA . GLY B 1 284 ? 10.953 -6.957 -3.08 1 98.31 284 GLY B CA 1
ATOM 4515 C C . GLY B 1 284 ? 10.375 -8.359 -3.014 1 98.31 284 GLY B C 1
ATOM 4516 O O . GLY B 1 284 ? 11.055 -9.297 -2.592 1 98.31 284 GLY B O 1
ATOM 4517 N N . ASP B 1 285 ? 9.133 -8.43 -3.395 1 98.44 285 ASP B N 1
ATOM 4518 C CA . ASP B 1 285 ? 8.453 -9.719 -3.322 1 98.44 285 ASP B CA 1
ATOM 4519 C C . ASP B 1 285 ? 8.586 -10.484 -4.637 1 98.44 285 ASP B C 1
ATOM 4521 O O . ASP B 1 285 ? 7.582 -10.859 -5.25 1 98.44 285 ASP B O 1
ATOM 4525 N N . THR B 1 286 ? 9.766 -10.844 -4.934 1 98.75 286 THR B N 1
ATOM 4526 C CA . THR B 1 286 ? 10.125 -11.344 -6.254 1 98.75 286 THR B CA 1
ATOM 4527 C C . THR B 1 286 ? 9.539 -12.734 -6.484 1 98.75 286 THR B C 1
ATOM 4529 O O . THR B 1 286 ? 9.062 -13.039 -7.574 1 98.75 286 THR B O 1
ATOM 4532 N N . ASP B 1 287 ? 9.57 -13.594 -5.457 1 98.5 287 ASP B N 1
ATOM 4533 C CA . ASP B 1 287 ? 9.047 -14.945 -5.652 1 98.5 287 ASP B CA 1
ATOM 4534 C C . ASP B 1 287 ? 7.562 -14.906 -6.008 1 98.5 287 ASP B C 1
ATOM 4536 O O . ASP B 1 287 ? 7.125 -15.586 -6.941 1 98.5 287 ASP B O 1
ATOM 4540 N N . THR B 1 288 ? 6.801 -14.078 -5.34 1 98.81 288 THR B N 1
ATOM 4541 C CA . THR B 1 288 ? 5.363 -14.008 -5.574 1 98.81 288 THR B CA 1
ATOM 4542 C C . THR B 1 288 ? 5.07 -13.359 -6.93 1 98.81 288 THR B C 1
ATOM 4544 O O . THR B 1 288 ? 4.219 -13.844 -7.68 1 98.81 288 THR B O 1
ATOM 4547 N N . ILE B 1 289 ? 5.777 -12.273 -7.246 1 98.94 289 ILE B N 1
ATOM 4548 C CA . ILE B 1 289 ? 5.578 -11.609 -8.523 1 98.94 289 ILE B CA 1
ATOM 4549 C C . ILE B 1 289 ? 5.863 -12.578 -9.672 1 98.94 289 ILE B C 1
ATOM 4551 O O . ILE B 1 289 ? 5.07 -12.695 -10.609 1 98.94 289 ILE B O 1
ATOM 4555 N N . ALA B 1 290 ? 6.945 -13.258 -9.586 1 98.94 290 ALA B N 1
ATOM 4556 C CA . ALA B 1 290 ? 7.34 -14.195 -10.633 1 98.94 290 ALA B CA 1
ATOM 4557 C C . ALA B 1 290 ? 6.398 -15.398 -10.672 1 98.94 290 ALA B C 1
ATOM 4559 O O . ALA B 1 290 ? 6.098 -15.922 -11.742 1 98.94 290 ALA B O 1
ATOM 4560 N N . ALA B 1 291 ? 5.945 -15.883 -9.508 1 98.94 291 ALA B N 1
ATOM 4561 C CA . ALA B 1 291 ? 5.02 -17.016 -9.438 1 98.94 291 ALA B CA 1
ATOM 4562 C C . ALA B 1 291 ? 3.701 -16.688 -10.133 1 98.94 291 ALA B C 1
ATOM 4564 O O . ALA B 1 291 ? 3.23 -17.453 -10.977 1 98.94 291 ALA B O 1
ATOM 4565 N N . ILE B 1 292 ? 3.115 -15.562 -9.789 1 99 292 ILE B N 1
ATOM 4566 C CA . ILE B 1 292 ? 1.854 -15.133 -10.383 1 99 292 ILE B CA 1
ATOM 4567 C C . ILE B 1 292 ? 2.023 -14.961 -11.891 1 99 292 ILE B C 1
ATOM 4569 O O . ILE B 1 292 ? 1.197 -15.445 -12.672 1 99 292 ILE B O 1
ATOM 4573 N N . LEU B 1 293 ? 3.127 -14.305 -12.266 1 99 293 LEU B N 1
ATOM 4574 C CA . LEU B 1 293 ? 3.428 -14.086 -13.68 1 99 293 LEU B CA 1
ATOM 4575 C C . LEU B 1 293 ? 3.568 -15.422 -14.406 1 99 293 LEU B C 1
ATOM 4577 O O . LEU B 1 293 ? 3.012 -15.594 -15.5 1 99 293 LEU B O 1
ATOM 4581 N N . GLY B 1 294 ? 4.301 -16.328 -13.812 1 98.94 294 GLY B N 1
ATOM 4582 C CA . GLY B 1 294 ? 4.5 -17.641 -14.414 1 98.94 294 GLY B CA 1
ATOM 4583 C C . GLY B 1 294 ? 3.201 -18.406 -14.633 1 98.94 294 GLY B C 1
ATOM 4584 O O . GLY B 1 294 ? 3.016 -19.031 -15.672 1 98.94 294 GLY B O 1
ATOM 4585 N N . ALA B 1 295 ? 2.34 -18.344 -13.656 1 99 295 ALA B N 1
ATOM 4586 C CA . ALA B 1 295 ? 1.043 -19 -13.781 1 99 295 ALA B CA 1
ATOM 4587 C C . ALA B 1 295 ? 0.25 -18.438 -14.961 1 99 295 ALA B C 1
ATOM 4589 O O . ALA B 1 295 ? -0.281 -19.188 -15.781 1 99 295 ALA B O 1
ATOM 4590 N N . MET B 1 296 ? 0.186 -17.125 -15.07 1 99 296 MET B N 1
ATOM 4591 C CA . MET B 1 296 ? -0.592 -16.469 -16.109 1 99 296 MET B CA 1
ATOM 4592 C C . MET B 1 296 ? -0.014 -16.766 -17.5 1 99 296 MET B C 1
ATOM 4594 O O . MET B 1 296 ? -0.744 -17.172 -18.406 1 99 296 MET B O 1
ATOM 4598 N N . LEU B 1 297 ? 1.306 -16.609 -17.625 1 98.94 297 LEU B N 1
ATOM 4599 C CA . LEU B 1 297 ? 1.952 -16.859 -18.922 1 98.94 297 LEU B CA 1
ATOM 4600 C C . LEU B 1 297 ? 1.832 -18.312 -19.312 1 98.94 297 LEU B C 1
ATOM 4602 O O . LEU B 1 297 ? 1.5 -18.625 -20.469 1 98.94 297 LEU B O 1
ATOM 4606 N N . GLY B 1 298 ? 2.105 -19.203 -18.359 1 98.88 298 GLY B N 1
ATOM 4607 C CA . GLY B 1 298 ? 2.045 -20.625 -18.641 1 98.88 298 GLY B CA 1
ATOM 4608 C C . GLY B 1 298 ? 0.664 -21.094 -19.062 1 98.88 298 GLY B C 1
ATOM 4609 O O . GLY B 1 298 ? 0.534 -21.984 -19.906 1 98.88 298 GLY B O 1
ATOM 4610 N N . ALA B 1 299 ? -0.355 -20.531 -18.453 1 98.94 299 ALA B N 1
ATOM 4611 C CA . ALA B 1 299 ? -1.726 -20.891 -18.812 1 98.94 299 ALA B CA 1
ATOM 4612 C C . ALA B 1 299 ? -2.008 -20.562 -20.281 1 98.94 299 ALA B C 1
ATOM 4614 O O . ALA B 1 299 ? -2.721 -21.312 -20.969 1 98.94 299 ALA B O 1
ATOM 4615 N N . CYS B 1 300 ? -1.46 -19.484 -20.797 1 98.81 300 CYS B N 1
ATOM 4616 C CA . CYS B 1 300 ? -1.774 -19 -22.141 1 98.81 300 CYS B CA 1
ATOM 4617 C C . CYS B 1 300 ? -0.809 -19.562 -23.172 1 98.81 300 CYS B C 1
ATOM 4619 O O . CYS B 1 300 ? -1.177 -19.766 -24.328 1 98.81 300 CYS B O 1
ATOM 4621 N N . LEU B 1 301 ? 0.438 -19.859 -22.734 1 98.44 301 LEU B N 1
ATOM 4622 C CA . LEU B 1 301 ? 1.474 -20.219 -23.688 1 98.44 301 LEU B CA 1
ATOM 4623 C C . LEU B 1 301 ? 1.827 -21.703 -23.594 1 98.44 301 LEU B C 1
ATOM 4625 O O . LEU B 1 301 ? 2.455 -22.25 -24.5 1 98.44 301 LEU B O 1
ATOM 4629 N N . GLY B 1 302 ? 1.435 -22.344 -22.516 1 97.94 302 GLY B N 1
ATOM 4630 C CA . GLY B 1 302 ? 1.668 -23.766 -22.359 1 97.94 302 GLY B CA 1
ATOM 4631 C C . GLY B 1 302 ? 3.041 -24.078 -21.797 1 97.94 302 GLY B C 1
ATOM 4632 O O . GLY B 1 302 ? 3.85 -23.188 -21.562 1 97.94 302 GLY B O 1
ATOM 4633 N N . MET B 1 303 ? 3.332 -25.359 -21.656 1 97 303 MET B N 1
ATOM 4634 C CA . MET B 1 303 ? 4.562 -25.859 -21.047 1 97 303 MET B CA 1
ATOM 4635 C C . MET B 1 303 ? 5.773 -25.516 -21.906 1 97 303 MET B C 1
ATOM 4637 O O . MET B 1 303 ? 6.883 -25.359 -21.391 1 97 303 MET B O 1
ATOM 4641 N N . GLN B 1 304 ? 5.531 -25.344 -23.109 1 96.88 304 GLN B N 1
ATOM 4642 C CA . GLN B 1 304 ? 6.621 -25.203 -24.062 1 96.88 304 GLN B CA 1
ATOM 4643 C C . GLN B 1 304 ? 7.324 -23.859 -23.906 1 96.88 304 GLN B C 1
ATOM 4645 O O . GLN B 1 304 ? 8.43 -23.656 -24.422 1 96.88 304 GLN B O 1
ATOM 4650 N N . CYS B 1 305 ? 6.695 -22.906 -23.203 1 97.5 305 CYS B N 1
ATOM 4651 C CA . CYS B 1 305 ? 7.324 -21.594 -23.078 1 97.5 305 CYS B CA 1
ATOM 4652 C C . CYS B 1 305 ? 8.391 -21.609 -21.984 1 97.5 305 CYS B C 1
ATOM 4654 O O . CYS B 1 305 ? 9.172 -20.656 -21.859 1 97.5 305 CYS B O 1
ATOM 4656 N N . TRP B 1 306 ? 8.484 -22.703 -21.234 1 98.56 306 TRP B N 1
ATOM 4657 C CA . TRP B 1 306 ? 9.438 -22.781 -20.141 1 98.56 306 TRP B CA 1
ATOM 4658 C C . TRP B 1 306 ? 10.648 -23.625 -20.516 1 98.56 306 TRP B C 1
ATOM 4660 O O . TRP B 1 306 ? 10.508 -24.641 -21.203 1 98.56 306 TRP B O 1
ATOM 4670 N N . PRO B 1 307 ? 11.82 -23.266 -20.047 1 98.69 307 PRO B N 1
ATOM 4671 C CA . PRO B 1 307 ? 12.977 -24.141 -20.266 1 98.69 307 PRO B CA 1
ATOM 4672 C C . PRO B 1 307 ? 12.828 -25.484 -19.562 1 98.69 307 PRO B C 1
ATOM 4674 O O . PRO B 1 307 ? 12.742 -25.547 -18.344 1 98.69 307 PRO B O 1
ATOM 4677 N N . GLU B 1 308 ? 12.93 -26.516 -20.281 1 98.31 308 GLU B N 1
ATOM 4678 C CA . GLU B 1 308 ? 12.68 -27.859 -19.797 1 98.31 308 GLU B CA 1
ATOM 4679 C C . GLU B 1 308 ? 13.633 -28.234 -18.656 1 98.31 308 GLU B C 1
ATOM 4681 O O . GLU B 1 308 ? 13.227 -28.828 -17.656 1 98.31 308 GLU B O 1
ATOM 4686 N N . ALA B 1 309 ? 14.883 -27.938 -18.797 1 98.56 309 ALA B N 1
ATOM 4687 C CA . ALA B 1 309 ? 15.898 -28.281 -17.797 1 98.56 309 ALA B CA 1
ATOM 4688 C C . ALA B 1 309 ? 15.594 -27.641 -16.453 1 98.56 309 ALA B C 1
ATOM 4690 O O . ALA B 1 309 ? 15.844 -28.234 -15.406 1 98.56 309 ALA B O 1
ATOM 4691 N N . MET B 1 310 ? 15.094 -26.469 -16.453 1 98.81 310 MET B N 1
ATOM 4692 C CA . MET B 1 310 ? 14.789 -25.766 -15.203 1 98.81 310 MET B CA 1
ATOM 4693 C C . MET B 1 310 ? 13.547 -26.344 -14.539 1 98.81 310 MET B C 1
ATOM 4695 O O . MET B 1 310 ? 13.484 -26.453 -13.312 1 98.81 310 MET B O 1
ATOM 4699 N N . ILE B 1 311 ? 12.539 -26.656 -15.359 1 98.81 311 ILE B N 1
ATOM 4700 C CA . ILE B 1 311 ? 11.359 -27.328 -14.82 1 98.81 311 ILE B CA 1
ATOM 4701 C C . ILE B 1 311 ? 11.773 -28.625 -14.133 1 98.81 311 ILE B C 1
ATOM 4703 O O . ILE B 1 311 ? 11.32 -28.922 -13.031 1 98.81 311 ILE B O 1
ATOM 4707 N N . GLU B 1 312 ? 12.625 -29.344 -14.812 1 98.69 312 GLU B N 1
ATOM 4708 C CA . GLU B 1 312 ? 13.07 -30.625 -14.25 1 98.69 312 GLU B CA 1
ATOM 4709 C C . GLU B 1 312 ? 13.836 -30.406 -12.945 1 98.69 312 GLU B C 1
ATOM 4711 O O . GLU B 1 312 ? 13.719 -31.203 -12.016 1 98.69 312 GLU B O 1
ATOM 4716 N N . GLN B 1 313 ? 14.641 -29.422 -12.883 1 98.81 313 GLN B N 1
ATOM 4717 C CA . GLN B 1 313 ? 15.352 -29.125 -11.648 1 98.81 313 GLN B CA 1
ATOM 4718 C C . GLN B 1 313 ? 14.391 -28.766 -10.523 1 98.81 313 GLN B C 1
ATOM 4720 O O . GLN B 1 313 ? 14.555 -29.219 -9.391 1 98.81 313 GLN B O 1
ATOM 4725 N N . VAL B 1 314 ? 13.391 -27.953 -10.836 1 98.88 314 VAL B N 1
ATOM 4726 C CA . VAL B 1 314 ? 12.391 -27.578 -9.844 1 98.88 314 VAL B CA 1
ATOM 4727 C C . VAL B 1 314 ? 11.68 -28.828 -9.328 1 98.88 314 VAL B C 1
ATOM 4729 O O . VAL B 1 314 ? 11.461 -28.984 -8.125 1 98.88 314 VAL B O 1
ATOM 4732 N N . LYS B 1 315 ? 11.336 -29.75 -10.266 1 98.75 315 LYS B N 1
ATOM 4733 C CA . LYS B 1 315 ? 10.703 -31 -9.883 1 98.75 315 LYS B CA 1
ATOM 4734 C C . LYS B 1 315 ? 11.609 -31.812 -8.961 1 98.75 315 LYS B C 1
ATOM 4736 O O . LYS B 1 315 ? 11.172 -32.281 -7.91 1 98.75 315 LYS B O 1
ATOM 4741 N N . ARG B 1 316 ? 12.82 -31.875 -9.305 1 98.56 316 ARG B N 1
ATOM 4742 C CA . ARG B 1 316 ? 13.773 -32.719 -8.578 1 98.56 316 ARG B CA 1
ATOM 4743 C C . ARG B 1 316 ? 14.055 -32.156 -7.188 1 98.56 316 ARG B C 1
ATOM 4745 O O . ARG B 1 316 ? 14.016 -32.875 -6.199 1 98.56 316 ARG B O 1
ATOM 4752 N N . VAL B 1 317 ? 14.32 -30.891 -7.07 1 98.31 317 VAL B N 1
ATOM 4753 C CA . VAL B 1 317 ? 14.719 -30.234 -5.828 1 98.31 317 VAL B CA 1
ATOM 4754 C C . VAL B 1 317 ? 13.57 -30.297 -4.824 1 98.31 317 VAL B C 1
ATOM 4756 O O . VAL B 1 317 ? 13.805 -30.438 -3.619 1 98.31 317 VAL B O 1
ATOM 4759 N N . ASN B 1 318 ? 12.32 -30.297 -5.277 1 97.88 318 ASN B N 1
ATOM 4760 C CA . ASN B 1 318 ? 11.172 -30.203 -4.391 1 97.88 318 ASN B CA 1
ATOM 4761 C C . ASN B 1 318 ? 10.383 -31.5 -4.336 1 97.88 318 ASN B C 1
ATOM 4763 O O . ASN B 1 318 ? 9.391 -31.609 -3.613 1 97.88 318 ASN B O 1
ATOM 4767 N N . GLY B 1 319 ? 10.797 -32.562 -5.121 1 98.06 319 GLY B N 1
ATOM 4768 C CA . GLY B 1 319 ? 9.969 -33.75 -5.258 1 98.06 319 GLY B CA 1
ATOM 4769 C C . GLY B 1 319 ? 8.578 -33.438 -5.793 1 98.06 319 GLY B C 1
ATOM 4770 O O . GLY B 1 319 ? 7.582 -33.938 -5.27 1 98.06 319 GLY B O 1
ATOM 4771 N N . LEU B 1 320 ? 8.531 -32.594 -6.707 1 98.06 320 LEU B N 1
ATOM 4772 C CA . LEU B 1 320 ? 7.281 -32 -7.164 1 98.06 320 LEU B CA 1
ATOM 4773 C C . LEU B 1 320 ? 6.719 -32.781 -8.359 1 98.06 320 LEU B C 1
ATOM 4775 O O . LEU B 1 320 ? 7.402 -32.938 -9.375 1 98.06 320 LEU B O 1
ATOM 4779 N N . ASP B 1 321 ? 5.594 -33.312 -8.266 1 98.44 321 ASP B N 1
ATOM 4780 C CA . ASP B 1 321 ? 4.809 -33.844 -9.367 1 98.44 321 ASP B CA 1
ATOM 4781 C C . ASP B 1 321 ? 3.387 -33.281 -9.359 1 98.44 321 ASP B C 1
ATOM 4783 O O . ASP B 1 321 ? 2.561 -33.719 -8.539 1 98.44 321 ASP B O 1
ATOM 4787 N N . LEU B 1 322 ? 3.131 -32.438 -10.312 1 98.56 322 LEU B N 1
ATOM 4788 C CA . LEU B 1 322 ? 1.869 -31.703 -10.297 1 98.56 322 LEU B CA 1
ATOM 4789 C C . LEU B 1 322 ? 0.846 -32.375 -11.211 1 98.56 322 LEU B C 1
ATOM 4791 O O . LEU B 1 322 ? -0.32 -31.969 -11.242 1 98.56 322 LEU B O 1
ATOM 4795 N N . GLN B 1 323 ? 1.25 -33.406 -11.961 1 98.19 323 GLN B N 1
ATOM 4796 C CA . GLN B 1 323 ? 0.408 -34 -12.992 1 98.19 323 GLN B CA 1
ATOM 4797 C C . GLN B 1 323 ? -0.885 -34.562 -12.398 1 98.19 323 GLN B C 1
ATOM 4799 O O . GLN B 1 323 ? -1.976 -34.25 -12.891 1 98.19 323 GLN B O 1
ATOM 4804 N N . PRO B 1 324 ? -0.788 -35.344 -11.258 1 98.5 324 PRO B N 1
ATOM 4805 C CA . PRO B 1 324 ? -2.037 -35.875 -10.711 1 98.5 324 PRO B CA 1
ATOM 4806 C C . PRO B 1 324 ? -2.975 -34.781 -10.211 1 98.5 324 PRO B C 1
ATOM 4808 O O . PRO B 1 324 ? -4.191 -34.875 -10.383 1 98.5 324 PRO B O 1
ATOM 4811 N N . LEU B 1 325 ? -2.443 -33.812 -9.57 1 98.69 325 LEU B N 1
ATOM 4812 C CA . LEU B 1 325 ? -3.25 -32.719 -9.047 1 98.69 325 LEU B CA 1
ATOM 4813 C C . LEU B 1 325 ? -3.936 -31.953 -10.18 1 98.69 325 LEU B C 1
ATOM 4815 O O . LEU B 1 325 ? -5.129 -31.641 -10.102 1 98.69 325 LEU B O 1
ATOM 4819 N N . VAL B 1 326 ? -3.182 -31.672 -11.234 1 98.75 326 VAL B N 1
ATOM 4820 C CA . VAL B 1 326 ? -3.709 -30.938 -12.383 1 98.75 326 VAL B CA 1
ATOM 4821 C C . VAL B 1 326 ? -4.82 -31.75 -13.047 1 98.75 326 VAL B C 1
ATOM 4823 O O . VAL B 1 326 ? -5.848 -31.188 -13.445 1 98.75 326 VAL B O 1
ATOM 4826 N N . GLN B 1 327 ? -4.621 -33.062 -13.148 1 98.19 327 GLN B N 1
ATOM 4827 C CA . GLN B 1 327 ? -5.652 -33.906 -13.703 1 98.19 327 GLN B CA 1
ATOM 4828 C C . GLN B 1 327 ? -6.934 -33.844 -12.875 1 98.19 327 GLN B C 1
ATOM 4830 O O . GLN B 1 327 ? -8.031 -33.812 -13.43 1 98.19 327 GLN B O 1
ATOM 4835 N N . GLY B 1 328 ? -6.773 -33.906 -11.562 1 98.5 328 GLY B N 1
ATOM 4836 C CA . GLY B 1 328 ? -7.926 -33.75 -10.688 1 98.5 328 GLY B CA 1
ATOM 4837 C C . GLY B 1 328 ? -8.656 -32.438 -10.875 1 98.5 328 GLY B C 1
ATOM 4838 O O . GLY B 1 328 ? -9.891 -32.406 -10.891 1 98.5 328 GLY B O 1
ATOM 4839 N N . LEU B 1 329 ? -7.941 -31.375 -11 1 98.75 329 LEU B N 1
ATOM 4840 C CA . LEU B 1 329 ? -8.523 -30.062 -11.172 1 98.75 329 LEU B CA 1
ATOM 4841 C C . LEU B 1 329 ? -9.273 -29.953 -12.5 1 98.75 329 LEU B C 1
ATOM 4843 O O . LEU B 1 329 ? -10.344 -29.359 -12.57 1 98.75 329 LEU B O 1
ATOM 4847 N N . LEU B 1 330 ? -8.664 -30.531 -13.562 1 98.38 330 LEU B N 1
ATOM 4848 C CA . LEU B 1 330 ? -9.305 -30.5 -14.875 1 98.38 330 LEU B CA 1
ATOM 4849 C C . LEU B 1 330 ? -10.578 -31.328 -14.883 1 98.38 330 LEU B C 1
ATOM 4851 O O . LEU B 1 330 ? -11.539 -31 -15.586 1 98.38 330 LEU B O 1
ATOM 4855 N N . LYS B 1 331 ? -10.57 -32.406 -14.086 1 97.94 331 LYS B N 1
ATOM 4856 C CA . LYS B 1 331 ? -11.797 -33.188 -13.945 1 97.94 331 LYS B CA 1
ATOM 4857 C C . LYS B 1 331 ? -12.914 -32.344 -13.344 1 97.94 331 LYS B C 1
ATOM 4859 O O . LYS B 1 331 ? -14.07 -32.469 -13.75 1 97.94 331 LYS B O 1
ATOM 4864 N N . ILE B 1 332 ? -12.617 -31.578 -12.359 1 97.69 332 ILE B N 1
ATOM 4865 C CA . ILE B 1 332 ? -13.586 -30.672 -11.75 1 97.69 332 ILE B CA 1
ATOM 4866 C C . ILE B 1 332 ? -14.086 -29.672 -12.781 1 97.69 332 ILE B C 1
ATOM 4868 O O . ILE B 1 332 ? -15.289 -29.406 -12.859 1 97.69 332 ILE B O 1
ATOM 4872 N N . ARG B 1 333 ? -13.172 -29.141 -13.57 1 96.88 333 ARG B N 1
ATOM 4873 C CA . ARG B 1 333 ? -13.492 -28.141 -14.578 1 96.88 333 ARG B CA 1
ATOM 4874 C C . ARG B 1 333 ? -14.5 -28.688 -15.586 1 96.88 333 ARG B C 1
ATOM 4876 O O . ARG B 1 333 ? -15.367 -27.953 -16.062 1 96.88 333 ARG B O 1
ATOM 4883 N N . GLN B 1 334 ? -14.422 -29.906 -15.906 1 93.88 334 GLN B N 1
ATOM 4884 C CA . GLN B 1 334 ? -15.227 -30.531 -16.953 1 93.88 334 GLN B CA 1
ATOM 4885 C C . GLN B 1 334 ? -16.547 -31.062 -16.375 1 93.88 334 GLN B C 1
ATOM 4887 O O . GLN B 1 334 ? -17.453 -31.406 -17.141 1 93.88 334 GLN B O 1
ATOM 4892 N N . ALA B 1 335 ? -16.594 -31.078 -15.102 1 87.88 335 ALA B N 1
ATOM 4893 C CA . ALA B 1 335 ? -17.812 -31.594 -14.484 1 87.88 335 ALA B CA 1
ATOM 4894 C C . ALA B 1 335 ? -19 -30.672 -14.742 1 87.88 335 ALA B C 1
ATOM 4896 O O . ALA B 1 335 ? -18.859 -29.453 -14.711 1 87.88 335 ALA B O 1
ATOM 4897 N N . PRO B 1 336 ? -20.094 -31.312 -15.117 1 71.06 336 PRO B N 1
ATOM 4898 C CA . PRO B 1 336 ? -21.281 -30.5 -15.367 1 71.06 336 PRO B CA 1
ATOM 4899 C C . PRO B 1 336 ? -21.719 -29.703 -14.133 1 71.06 336 PRO B C 1
ATOM 4901 O O . PRO B 1 336 ? -21.516 -30.141 -13 1 71.06 336 PRO B O 1
ATOM 4904 N N . LEU B 1 337 ? -22 -28.359 -14.336 1 62.41 337 LEU B N 1
ATOM 4905 C CA . LEU B 1 337 ? -22.5 -27.531 -13.234 1 62.41 337 LEU B CA 1
ATOM 4906 C C . LEU B 1 337 ? -23.703 -28.172 -12.562 1 62.41 337 LEU B C 1
ATOM 4908 O O . LEU B 1 337 ? -24.562 -28.75 -13.242 1 62.41 337 LEU B O 1
ATOM 4912 N N . PRO B 1 338 ? -23.547 -28.438 -11.203 1 49.38 338 PRO B N 1
ATOM 4913 C CA . PRO B 1 338 ? -24.75 -29.016 -10.609 1 49.38 338 PRO B CA 1
ATOM 4914 C C . PRO B 1 338 ? -26.031 -28.266 -11.023 1 49.38 338 PRO B C 1
ATOM 4916 O O . PRO B 1 338 ? -26.016 -27.047 -11.164 1 49.38 338 PRO B O 1
ATOM 4919 N N . HIS B 1 339 ? -26.859 -28.859 -11.789 1 43.19 339 HIS B N 1
ATOM 4920 C CA . HIS B 1 339 ? -28.203 -28.328 -12.062 1 43.19 339 HIS B CA 1
ATOM 4921 C C . HIS B 1 339 ? -28.891 -27.875 -10.773 1 43.19 339 HIS B C 1
ATOM 4923 O O . HIS B 1 339 ? -28.688 -28.469 -9.719 1 43.19 339 HIS B O 1
#

Solvent-accessible surface area (backbone atoms only — not comparable to full-atom values): 31245 Å² total; per-residue (Å²): 136,56,49,66,47,10,45,48,7,13,55,51,22,19,35,49,15,16,8,42,0,43,43,31,33,76,29,50,39,68,54,30,40,73,73,58,51,62,43,85,59,65,42,57,15,48,78,77,31,86,69,48,51,56,37,57,46,23,35,63,50,64,44,41,54,45,17,50,52,49,36,50,40,26,48,76,47,72,66,38,57,56,48,68,57,54,53,49,50,53,51,51,50,51,52,54,39,45,71,72,66,49,62,82,74,59,54,73,32,49,43,52,10,52,53,33,40,76,71,68,44,50,46,76,60,22,0,53,75,9,44,35,37,68,42,33,39,25,23,57,40,54,8,54,24,35,55,51,94,43,51,71,64,29,50,50,52,46,43,44,74,16,32,36,28,15,21,9,16,54,13,34,9,42,18,33,19,50,17,30,18,21,15,30,9,40,74,64,32,51,54,59,58,12,50,52,49,7,37,51,43,7,52,65,33,43,78,37,57,38,84,65,64,43,34,35,49,28,52,36,34,58,53,36,50,65,64,72,55,69,91,86,42,61,68,61,44,50,45,45,40,39,33,49,55,5,24,21,59,43,26,69,11,21,56,26,43,23,46,28,48,49,40,38,35,53,74,64,78,37,54,67,55,57,43,34,23,48,35,17,33,50,21,13,37,5,18,51,25,5,15,45,32,20,20,37,49,12,7,38,60,18,50,79,56,49,63,64,72,59,53,52,42,29,26,62,65,58,72,54,72,61,64,67,59,51,52,42,27,46,51,47,42,68,45,76,72,85,124,135,56,49,66,47,10,45,49,7,12,55,51,22,18,36,48,15,16,9,43,1,44,44,28,33,77,29,52,40,67,54,29,38,74,75,58,50,63,43,85,59,65,41,56,16,48,77,78,32,86,68,48,50,56,37,56,46,23,35,62,51,63,44,42,54,45,18,49,52,48,35,49,41,27,50,76,45,72,65,38,55,56,49,68,58,53,51,48,51,53,52,52,49,51,52,55,39,45,72,73,66,48,61,82,73,60,54,71,32,50,43,51,11,53,52,34,41,76,71,68,45,49,45,76,60,22,0,52,75,8,43,34,34,68,42,32,41,24,24,58,39,55,8,55,24,34,54,48,94,42,53,72,64,29,50,50,52,45,42,44,73,15,31,35,29,16,21,9,15,52,12,35,8,42,19,32,19,50,17,30,18,21,14,29,10,39,75,63,34,50,56,57,58,12,50,51,48,6,38,52,42,8,53,65,34,43,78,38,58,39,85,65,63,42,34,35,48,28,52,36,34,58,52,38,51,65,64,73,55,70,90,84,41,61,69,62,42,49,46,46,41,38,34,49,54,6,24,21,61,42,26,72,13,22,56,25,42,24,46,28,49,50,40,36,34,53,74,65,80,35,54,67,54,57,43,35,23,49,36,17,33,49,22,14,37,5,18,49,24,4,14,44,31,21,20,37,49,12,6,38,61,19,50,79,57,48,62,64,71,57,52,51,43,28,26,61,66,59,72,53,72,60,63,67,58,51,52,44,28,47,50,49,42,68,45,75,73,84,126